Protein AF-A0A9P0JG47-F1 (afdb_monomer_lite)

Organism: Aphis gossypii (NCBI:txid80765)

Radius of gyration: 23.37 Å; chains: 1; bounding box: 58×57×67 Å

pLDDT: mean 80.41, std 14.77, range [25.38, 97.25]

Structure (mmCIF, N/CA/C/O backbone):
data_AF-A0A9P0JG47-F1
#
_entry.id   AF-A0A9P0JG47-F1
#
loop_
_atom_site.group_PDB
_atom_site.id
_atom_site.type_symbol
_atom_site.label_atom_id
_atom_site.label_alt_id
_atom_site.label_comp_id
_atom_site.label_asym_id
_atom_site.label_entity_id
_atom_site.label_seq_id
_atom_site.pdbx_PDB_ins_code
_atom_site.Cartn_x
_atom_site.Cartn_y
_atom_site.Cartn_z
_atom_site.occupancy
_atom_site.B_iso_or_equiv
_atom_site.auth_seq_id
_atom_site.auth_comp_id
_atom_site.auth_asym_id
_atom_site.auth_atom_id
_atom_site.pdbx_PDB_model_num
ATOM 1 N N . MET A 1 1 ? 27.270 -22.953 -22.475 1.00 48.16 1 MET A N 1
ATOM 2 C CA . MET A 1 1 ? 26.109 -22.575 -23.306 1.00 48.16 1 MET A CA 1
ATOM 3 C C . MET A 1 1 ? 25.882 -21.092 -23.109 1.00 48.16 1 MET A C 1
ATOM 5 O O . MET A 1 1 ? 25.829 -20.665 -21.966 1.00 48.16 1 MET A O 1
ATOM 9 N N . ILE A 1 2 ? 25.862 -20.313 -24.189 1.00 54.94 2 ILE A N 1
ATOM 10 C CA . ILE A 1 2 ? 25.512 -18.892 -24.122 1.00 54.94 2 ILE A CA 1
ATOM 11 C C . ILE A 1 2 ? 24.017 -18.840 -23.800 1.00 54.94 2 ILE A C 1
ATOM 13 O O . ILE A 1 2 ? 23.227 -19.424 -24.539 1.00 54.94 2 ILE A O 1
ATOM 17 N N . ASP A 1 3 ? 23.643 -18.216 -22.685 1.00 69.31 3 ASP A N 1
ATOM 18 C CA . ASP A 1 3 ? 22.237 -18.023 -22.334 1.00 69.31 3 ASP A CA 1
ATOM 19 C C . ASP A 1 3 ? 21.618 -17.035 -23.332 1.00 69.31 3 ASP A C 1
ATOM 21 O O . ASP A 1 3 ? 21.845 -15.824 -23.270 1.00 69.31 3 ASP A O 1
ATOM 25 N N . ALA A 1 4 ? 20.883 -17.573 -24.306 1.00 67.12 4 ALA A N 1
ATOM 26 C CA . ALA A 1 4 ? 20.261 -16.799 -25.372 1.00 67.12 4 ALA A CA 1
ATOM 27 C C . ALA A 1 4 ? 19.297 -15.730 -24.826 1.00 67.12 4 ALA A C 1
ATOM 29 O O . ALA A 1 4 ? 19.170 -14.666 -25.429 1.00 67.12 4 ALA A O 1
ATOM 30 N N . SER A 1 5 ? 18.681 -15.974 -23.663 1.00 61.53 5 SER A N 1
ATOM 31 C CA . SER A 1 5 ? 17.790 -15.020 -22.997 1.00 61.53 5 SER A CA 1
ATOM 32 C C . SER A 1 5 ? 18.567 -13.843 -22.403 1.00 61.53 5 SER A C 1
ATOM 34 O O . SER A 1 5 ? 18.183 -12.681 -22.571 1.00 61.53 5 SER A O 1
ATOM 36 N N . ALA A 1 6 ? 19.716 -14.117 -21.776 1.00 65.56 6 ALA A N 1
ATOM 37 C CA . ALA A 1 6 ? 20.597 -13.080 -21.241 1.00 65.56 6 ALA A CA 1
ATOM 38 C C . ALA A 1 6 ? 21.181 -12.194 -22.354 1.00 65.56 6 ALA A C 1
ATOM 40 O O . ALA A 1 6 ? 21.223 -10.972 -22.219 1.00 65.56 6 ALA A O 1
ATOM 41 N N . VAL A 1 7 ? 21.567 -12.795 -23.483 1.00 74.56 7 VAL A N 1
ATOM 42 C CA . VAL A 1 7 ? 22.049 -12.069 -24.668 1.00 74.56 7 VAL A CA 1
ATOM 43 C C . VAL A 1 7 ? 20.949 -11.205 -25.281 1.00 74.56 7 VAL A C 1
ATOM 45 O O . VAL A 1 7 ? 21.200 -10.040 -25.570 1.00 74.56 7 VAL A O 1
ATOM 48 N N . ALA A 1 8 ? 19.738 -11.740 -25.462 1.00 69.12 8 ALA A N 1
ATOM 49 C CA . ALA A 1 8 ? 18.608 -10.971 -25.986 1.00 69.12 8 ALA A CA 1
ATOM 50 C C . ALA A 1 8 ? 18.235 -9.807 -25.054 1.00 69.12 8 ALA A C 1
ATOM 52 O O . ALA A 1 8 ? 17.959 -8.699 -25.513 1.00 69.12 8 ALA A O 1
ATOM 53 N N . SER A 1 9 ? 18.303 -10.037 -23.740 1.00 64.69 9 SER A N 1
ATOM 54 C CA . SER A 1 9 ? 18.076 -9.006 -22.730 1.00 64.69 9 SER A CA 1
ATOM 55 C C . SER A 1 9 ? 19.113 -7.890 -22.800 1.00 64.69 9 SER A C 1
ATOM 57 O O . SER A 1 9 ? 18.742 -6.719 -22.772 1.00 64.69 9 SER A O 1
ATOM 59 N N . GLN A 1 10 ? 20.398 -8.232 -22.912 1.00 71.81 10 GLN A N 1
ATOM 60 C CA . GLN A 1 10 ? 21.456 -7.234 -23.022 1.00 71.81 10 GLN A CA 1
ATOM 61 C C . GLN A 1 10 ? 21.384 -6.492 -24.367 1.00 71.81 10 GLN A C 1
ATOM 63 O O . GLN A 1 10 ? 21.502 -5.272 -24.391 1.00 71.81 10 GLN A O 1
ATOM 68 N N . PHE A 1 11 ? 21.090 -7.195 -25.466 1.00 78.75 11 PHE A N 1
ATOM 69 C CA . PHE A 1 11 ? 20.857 -6.584 -26.777 1.00 78.75 11 PHE A CA 1
ATOM 70 C C . PHE A 1 11 ? 19.741 -5.541 -26.722 1.00 78.75 11 PHE A C 1
ATOM 72 O O . PHE A 1 11 ? 19.906 -4.431 -27.224 1.00 78.75 11 PHE A O 1
ATOM 79 N N . PHE A 1 12 ? 18.608 -5.889 -26.106 1.00 74.12 12 PHE A N 1
ATOM 80 C CA . PHE A 1 12 ? 17.496 -4.962 -25.962 1.00 74.12 12 PHE A CA 1
ATOM 81 C C . PHE A 1 12 ? 17.893 -3.779 -25.084 1.00 74.12 12 PHE A C 1
ATOM 83 O O . PHE A 1 12 ? 17.715 -2.651 -25.523 1.00 74.12 12 PHE A O 1
ATOM 90 N N . GLN A 1 13 ? 18.488 -4.013 -23.907 1.00 69.69 13 GLN A N 1
ATOM 91 C CA . GLN A 1 13 ? 18.969 -2.939 -23.028 1.00 69.69 13 GLN A CA 1
ATOM 92 C C . GLN A 1 13 ? 19.892 -1.973 -23.771 1.00 69.69 13 GLN A C 1
ATOM 94 O O . GLN A 1 13 ? 19.660 -0.769 -23.720 1.00 69.69 13 GLN A O 1
ATOM 99 N N . ASP A 1 14 ? 20.864 -2.492 -24.520 1.00 74.75 14 ASP A N 1
ATOM 100 C CA . ASP A 1 14 ? 21.785 -1.689 -25.319 1.00 74.75 14 ASP A CA 1
ATOM 101 C C . ASP A 1 14 ? 21.067 -0.942 -26.447 1.00 74.75 14 ASP A C 1
ATOM 103 O O . ASP A 1 14 ? 21.416 0.197 -26.743 1.00 74.75 14 ASP A O 1
ATOM 107 N N . 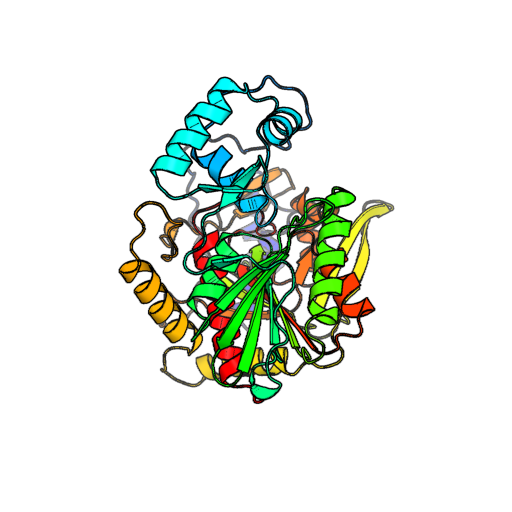LEU A 1 15 ? 20.042 -1.535 -27.064 1.00 75.75 15 LEU A N 1
ATOM 108 C CA . LEU A 1 15 ? 19.227 -0.879 -28.087 1.00 75.75 15 LEU A CA 1
ATOM 109 C C . LEU A 1 15 ? 18.414 0.286 -27.511 1.00 75.75 15 LEU A C 1
ATOM 111 O O . LEU A 1 15 ? 18.339 1.342 -28.145 1.00 75.75 15 LEU A O 1
ATOM 115 N N . ILE A 1 16 ? 17.842 0.106 -26.317 1.00 70.38 16 ILE A N 1
ATOM 116 C CA . ILE A 1 16 ? 16.976 1.082 -25.642 1.00 70.38 16 ILE A CA 1
ATOM 117 C C . ILE A 1 16 ? 17.727 2.038 -24.700 1.00 70.38 16 ILE A C 1
ATOM 119 O O . ILE A 1 16 ? 17.091 2.841 -24.021 1.00 70.38 16 ILE A O 1
ATOM 123 N N . LEU A 1 17 ? 19.066 1.982 -24.649 1.00 69.56 17 LEU A N 1
ATOM 124 C CA . LEU A 1 17 ? 19.880 2.859 -23.797 1.00 69.56 17 LEU A CA 1
ATOM 125 C C . LEU A 1 17 ? 19.515 4.341 -24.035 1.00 69.56 17 LEU A C 1
ATOM 127 O O . LEU A 1 17 ? 19.714 4.809 -25.166 1.00 69.56 17 LEU A O 1
ATOM 131 N N . PRO A 1 18 ? 19.040 5.074 -23.001 1.00 54.22 18 PRO A N 1
ATOM 132 C CA . PRO A 1 18 ? 18.451 6.410 -23.147 1.00 54.22 18 PRO A CA 1
ATOM 133 C C . PRO A 1 18 ? 19.367 7.438 -23.813 1.00 54.22 18 PRO A C 1
ATOM 135 O O . PRO A 1 18 ? 18.897 8.246 -24.607 1.00 54.22 18 PRO A O 1
ATOM 138 N N . ASP A 1 19 ? 20.670 7.376 -23.529 1.00 56.84 19 ASP A N 1
ATOM 139 C CA . ASP A 1 19 ? 21.656 8.373 -23.973 1.00 56.84 19 ASP A CA 1
ATOM 140 C C . ASP A 1 19 ? 22.084 8.201 -25.440 1.00 56.84 19 ASP A C 1
ATOM 142 O O . ASP A 1 19 ? 22.766 9.047 -26.010 1.00 56.84 19 ASP A O 1
ATOM 146 N N . GLN A 1 20 ? 21.723 7.078 -26.057 1.00 62.31 20 GLN A N 1
ATOM 147 C CA . GLN A 1 20 ? 22.153 6.701 -27.406 1.00 62.31 20 GLN A CA 1
ATOM 148 C C . GLN A 1 20 ? 20.968 6.311 -28.298 1.00 62.31 20 GLN A C 1
ATOM 150 O O . GLN A 1 20 ? 21.165 5.814 -29.412 1.00 62.31 20 GLN A O 1
ATOM 155 N N . PHE A 1 21 ? 19.740 6.475 -27.797 1.00 64.62 21 PHE A N 1
ATOM 156 C CA . PHE A 1 21 ? 18.555 6.093 -28.539 1.00 64.62 21 PHE A CA 1
ATOM 157 C C . PHE A 1 21 ? 18.315 7.075 -29.692 1.00 64.62 21 PHE A C 1
ATOM 159 O O . PHE A 1 21 ? 18.264 8.285 -29.476 1.00 64.62 21 PHE A O 1
ATOM 166 N N . PRO A 1 22 ? 18.193 6.579 -30.926 1.00 69.56 22 PRO A N 1
ATOM 167 C CA . PRO A 1 22 ? 17.987 7.423 -32.090 1.00 69.56 22 PRO A CA 1
ATOM 168 C C . PRO A 1 22 ? 16.552 7.959 -32.152 1.00 69.56 22 PRO A C 1
ATOM 170 O O . PRO A 1 22 ? 15.602 7.190 -32.055 1.00 69.56 22 PRO A O 1
ATOM 173 N N . LEU A 1 23 ? 16.424 9.266 -32.388 1.00 64.88 23 LEU A N 1
ATOM 174 C CA . LEU A 1 23 ? 15.144 9.983 -32.510 1.00 64.88 23 LEU A CA 1
ATOM 175 C C . LEU A 1 23 ? 14.416 9.695 -33.837 1.00 64.88 23 LEU A C 1
ATOM 177 O O . LEU A 1 23 ? 13.210 9.880 -33.954 1.00 64.88 23 LEU A O 1
ATOM 181 N N . ASP A 1 24 ? 15.146 9.197 -34.838 1.00 71.69 24 ASP A N 1
ATOM 182 C CA . ASP A 1 24 ? 14.601 8.874 -36.154 1.00 71.69 24 ASP A CA 1
ATOM 183 C C . ASP A 1 24 ? 14.492 7.362 -36.360 1.00 71.69 24 ASP A C 1
ATOM 185 O O . ASP A 1 24 ? 15.408 6.605 -36.019 1.00 71.69 24 ASP A O 1
ATOM 189 N N . TYR A 1 25 ? 13.447 6.923 -37.071 1.00 71.62 25 TYR A N 1
ATOM 190 C CA . TYR A 1 25 ? 13.277 5.528 -37.505 1.00 71.62 25 TYR A CA 1
ATOM 191 C C . TYR A 1 25 ? 14.527 4.973 -38.210 1.00 71.62 25 TYR A C 1
ATOM 193 O O . TYR A 1 25 ? 14.972 3.857 -37.945 1.00 71.62 25 TYR A O 1
ATOM 201 N N . ILE A 1 26 ? 15.146 5.774 -39.082 1.00 74.69 26 ILE A N 1
ATOM 202 C CA . ILE A 1 26 ? 16.365 5.376 -39.800 1.00 74.69 26 ILE A CA 1
ATOM 203 C C . ILE A 1 26 ? 17.522 5.178 -38.817 1.00 74.69 26 ILE A C 1
ATOM 205 O O . ILE A 1 26 ? 18.312 4.244 -38.968 1.00 74.69 26 ILE A O 1
ATOM 209 N N . GLY A 1 27 ? 17.630 6.041 -37.806 1.00 78.50 27 GLY A N 1
ATOM 210 C CA . GLY A 1 27 ? 18.624 5.897 -36.751 1.00 78.50 27 GLY A CA 1
ATOM 211 C C . GLY A 1 27 ? 18.387 4.628 -35.932 1.00 78.50 27 GLY A C 1
ATOM 212 O O . GLY A 1 27 ? 19.344 3.908 -35.652 1.00 78.50 27 GLY A O 1
ATOM 213 N N . PHE A 1 28 ? 17.127 4.307 -35.624 1.00 79.00 28 PHE A N 1
ATOM 214 C CA . PHE A 1 28 ? 16.733 3.096 -34.897 1.00 79.00 28 PHE A CA 1
ATOM 215 C C . PHE A 1 28 ? 17.139 1.828 -35.641 1.00 79.00 28 PHE A C 1
ATOM 217 O O . PHE A 1 28 ? 17.851 0.986 -35.089 1.00 79.00 28 PHE A O 1
ATOM 224 N N . VAL A 1 29 ? 16.807 1.742 -36.930 1.00 79.75 29 VAL A N 1
ATOM 225 C CA . VAL A 1 29 ? 17.205 0.614 -37.782 1.00 79.75 29 VAL A CA 1
ATOM 226 C C . VAL A 1 29 ? 18.728 0.528 -37.918 1.00 79.75 29 VAL A C 1
ATOM 228 O O . VAL A 1 29 ? 19.300 -0.555 -37.799 1.00 79.75 29 VAL A O 1
ATOM 231 N N . LYS A 1 30 ? 19.428 1.657 -38.104 1.00 80.19 30 LYS A N 1
ATOM 232 C CA . LYS A 1 30 ? 20.901 1.673 -38.149 1.00 80.19 30 LYS A CA 1
ATOM 233 C C . LYS A 1 30 ? 21.512 1.160 -36.850 1.00 80.19 30 LYS A C 1
ATOM 235 O O . LYS A 1 30 ? 22.458 0.379 -36.899 1.00 80.19 30 LYS A O 1
ATOM 240 N N . ARG A 1 31 ? 20.978 1.565 -35.697 1.00 80.38 31 ARG A N 1
ATOM 241 C CA . ARG A 1 31 ? 21.464 1.119 -34.390 1.00 80.38 31 ARG A CA 1
ATOM 242 C C . ARG A 1 31 ? 21.250 -0.378 -34.188 1.00 80.38 31 ARG A C 1
ATOM 244 O O . ARG A 1 31 ? 22.194 -1.055 -33.792 1.00 80.38 31 ARG A O 1
ATOM 251 N N . LEU A 1 32 ? 20.068 -0.894 -34.528 1.00 82.94 32 LEU A N 1
ATOM 252 C CA . LEU A 1 32 ? 19.772 -2.332 -34.561 1.00 82.94 32 LEU A CA 1
ATOM 253 C C . LEU A 1 32 ? 20.822 -3.101 -35.366 1.00 82.94 32 LEU A C 1
ATOM 255 O O . LEU A 1 32 ? 21.449 -4.024 -34.849 1.00 82.94 32 LEU A O 1
ATOM 259 N N . LEU A 1 33 ? 21.067 -2.671 -36.606 1.00 79.62 33 LEU A N 1
ATOM 260 C CA . LEU A 1 33 ? 22.038 -3.308 -37.496 1.00 79.62 33 LEU A CA 1
ATOM 261 C C . LEU A 1 33 ? 23.467 -3.231 -36.940 1.00 79.62 33 LEU A C 1
ATOM 263 O O . LEU A 1 33 ? 24.211 -4.208 -37.015 1.00 79.62 33 LEU A O 1
ATOM 267 N N . ILE A 1 34 ? 23.854 -2.101 -36.342 1.00 82.38 34 ILE A N 1
ATOM 268 C CA . ILE A 1 34 ? 25.169 -1.933 -35.708 1.00 82.38 34 ILE A CA 1
ATOM 269 C C . ILE A 1 34 ? 25.320 -2.869 -34.505 1.00 82.38 34 ILE A C 1
ATOM 271 O O . ILE A 1 34 ? 26.361 -3.516 -34.381 1.00 82.38 34 ILE A O 1
ATOM 275 N N . LEU A 1 35 ? 24.306 -2.974 -33.642 1.00 82.50 35 LEU A N 1
ATOM 276 C CA . LEU A 1 35 ? 24.332 -3.855 -32.473 1.00 82.50 35 LEU A CA 1
ATOM 277 C C . LEU A 1 35 ? 24.389 -5.329 -32.886 1.00 82.50 35 LEU A C 1
ATOM 279 O O . LEU A 1 35 ? 25.200 -6.071 -32.336 1.00 82.50 35 LEU A O 1
ATOM 283 N N . MET A 1 36 ? 23.627 -5.741 -33.904 1.00 80.81 36 MET A N 1
ATOM 284 C CA . MET A 1 36 ? 23.706 -7.100 -34.457 1.00 80.81 36 MET A CA 1
ATOM 285 C C . MET A 1 36 ? 25.094 -7.398 -35.035 1.00 80.81 36 MET A C 1
ATOM 287 O O . MET A 1 36 ? 25.661 -8.463 -34.801 1.00 80.81 36 MET A O 1
ATOM 291 N N . HIS A 1 37 ? 25.663 -6.449 -35.782 1.00 77.75 37 HIS A N 1
ATOM 292 C CA . HIS A 1 37 ? 26.913 -6.671 -36.503 1.00 77.75 37 H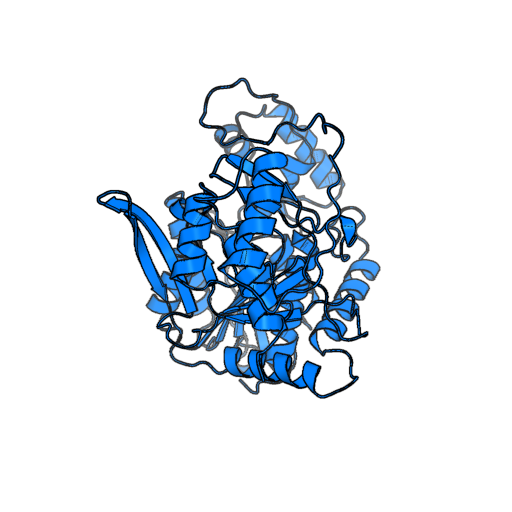IS A CA 1
ATOM 293 C C . HIS A 1 37 ? 28.152 -6.607 -35.599 1.00 77.75 37 HIS A C 1
ATOM 295 O O . HIS A 1 37 ? 29.101 -7.374 -35.783 1.00 77.75 37 HIS A O 1
ATOM 301 N N . LYS A 1 38 ? 28.165 -5.687 -34.625 1.00 72.44 38 LYS A N 1
ATOM 302 C CA . LYS A 1 38 ? 29.344 -5.396 -33.795 1.00 72.44 38 LYS A CA 1
ATOM 303 C C . LYS A 1 38 ? 29.254 -5.946 -32.371 1.00 72.44 38 LYS A C 1
ATOM 305 O O . LYS A 1 38 ? 30.289 -6.338 -31.842 1.00 72.44 38 LYS A O 1
ATOM 310 N N . GLY A 1 39 ? 28.065 -5.982 -31.765 1.00 68.81 39 GLY A N 1
ATOM 311 C CA . GLY A 1 39 ? 27.878 -6.358 -30.355 1.00 68.81 39 GLY A CA 1
ATOM 312 C C . GLY A 1 39 ? 27.381 -7.789 -30.136 1.00 68.81 39 GLY A C 1
ATOM 313 O O . GLY A 1 39 ? 27.824 -8.453 -29.206 1.00 68.81 39 GLY A O 1
ATOM 314 N N . TYR A 1 40 ? 26.505 -8.292 -31.012 1.00 79.19 40 TYR A N 1
ATOM 315 C CA . TYR A 1 40 ? 25.702 -9.490 -30.741 1.00 79.19 40 TYR A CA 1
ATOM 316 C C . TYR A 1 40 ? 25.632 -10.443 -31.939 1.00 79.19 40 TYR A C 1
ATOM 318 O O . TYR A 1 40 ? 24.568 -10.703 -32.496 1.00 79.19 40 TYR A O 1
ATOM 326 N N . LYS A 1 41 ? 26.781 -11.025 -32.306 1.00 74.94 41 LYS A N 1
ATOM 327 C CA . LYS A 1 41 ? 26.913 -11.950 -33.455 1.00 74.94 41 LYS A CA 1
ATOM 328 C C . LYS A 1 41 ? 26.066 -13.229 -33.355 1.00 74.94 41 LYS A C 1
ATOM 330 O O . LYS A 1 41 ? 25.928 -13.950 -34.336 1.00 74.94 41 LYS A O 1
ATOM 335 N N . CYS A 1 42 ? 25.542 -13.534 -32.173 1.00 74.69 42 CYS A N 1
ATOM 336 C CA . CYS A 1 42 ? 24.660 -14.669 -31.908 1.00 74.69 42 CYS A CA 1
ATOM 337 C C . CYS A 1 42 ? 23.177 -14.389 -32.217 1.00 74.69 42 CYS A C 1
ATOM 339 O O . CYS A 1 42 ? 22.385 -15.328 -32.215 1.00 74.69 42 CYS A O 1
ATOM 341 N N . VAL A 1 43 ? 22.791 -13.141 -32.506 1.00 73.19 43 VAL A N 1
ATOM 342 C CA . VAL A 1 43 ? 21.421 -12.779 -32.899 1.00 73.19 43 VAL A CA 1
ATOM 343 C C . VAL A 1 43 ? 21.286 -12.909 -34.418 1.00 73.19 43 VAL A C 1
ATOM 345 O O . VAL A 1 43 ? 21.812 -12.092 -35.170 1.00 73.19 43 VAL A O 1
ATOM 348 N N . SER A 1 44 ? 20.595 -13.953 -34.880 1.00 69.75 44 SER A N 1
ATOM 349 C CA . SER A 1 44 ? 20.464 -14.280 -36.310 1.00 69.75 44 SER A CA 1
ATOM 350 C C . SER A 1 44 ? 19.209 -13.707 -36.977 1.00 69.75 44 SER A C 1
ATOM 352 O O . SER A 1 44 ? 19.212 -13.486 -38.187 1.00 69.75 44 SER A O 1
ATOM 354 N N . LYS A 1 45 ? 18.141 -13.455 -36.211 1.00 74.56 45 LYS A N 1
ATOM 355 C CA . LYS A 1 45 ? 16.865 -12.923 -36.706 1.00 74.56 45 LYS A CA 1
ATOM 356 C C . LYS A 1 45 ? 16.271 -11.951 -35.688 1.00 74.56 45 LYS A C 1
ATOM 358 O O . LYS A 1 45 ? 16.290 -12.226 -34.492 1.00 74.56 45 LYS A O 1
ATOM 363 N N . LEU A 1 46 ? 15.726 -10.844 -36.182 1.00 72.38 46 LEU A N 1
ATOM 364 C CA . LEU A 1 46 ? 14.954 -9.868 -35.418 1.00 72.38 46 LEU A CA 1
ATOM 365 C C . LEU A 1 46 ? 13.633 -9.627 -36.137 1.00 72.38 46 LEU A C 1
ATOM 367 O O . LEU A 1 46 ? 13.608 -9.441 -37.352 1.00 72.38 46 LEU A O 1
ATOM 371 N N . GLU A 1 47 ? 12.550 -9.654 -35.376 1.00 74.50 47 GLU A N 1
ATOM 372 C CA . GLU A 1 47 ? 11.206 -9.353 -35.849 1.00 74.50 47 GLU A CA 1
ATOM 373 C C . GLU A 1 47 ? 10.722 -8.132 -35.079 1.00 74.50 47 GLU A C 1
ATOM 375 O O . GLU A 1 47 ? 10.794 -8.097 -33.851 1.00 74.50 47 GLU A O 1
ATOM 380 N N . ILE A 1 48 ? 10.353 -7.087 -35.815 1.00 69.25 48 ILE A N 1
ATOM 381 C CA . ILE A 1 48 ? 10.069 -5.772 -35.254 1.00 69.25 48 ILE A CA 1
ATOM 382 C C . ILE A 1 48 ? 8.751 -5.307 -35.846 1.00 69.25 48 ILE A C 1
ATOM 384 O O . ILE A 1 48 ? 8.658 -5.060 -37.048 1.00 69.25 48 ILE A O 1
ATOM 388 N N . GLU A 1 49 ? 7.754 -5.154 -34.987 1.00 72.69 49 GLU A N 1
ATOM 389 C CA . GLU A 1 49 ? 6.494 -4.518 -35.334 1.00 72.69 49 GLU A CA 1
ATOM 390 C C . GLU A 1 49 ? 6.514 -3.086 -34.797 1.00 72.69 49 GLU A C 1
ATOM 392 O O . GLU A 1 49 ? 6.571 -2.854 -33.591 1.00 72.69 49 GLU A O 1
ATOM 397 N N . LEU A 1 50 ? 6.518 -2.110 -35.705 1.00 66.00 50 LEU A N 1
ATOM 398 C CA . LEU A 1 50 ? 6.424 -0.694 -35.367 1.00 66.00 50 LEU A CA 1
ATOM 399 C C . LEU A 1 50 ? 5.061 -0.199 -35.814 1.00 66.00 50 LEU A C 1
ATOM 401 O O . LEU A 1 50 ? 4.776 -0.127 -37.010 1.00 66.00 50 LEU A O 1
ATOM 405 N N . LYS A 1 51 ? 4.222 0.148 -34.843 1.00 70.75 51 LYS A N 1
ATOM 406 C CA . LYS A 1 51 ? 2.892 0.684 -35.094 1.00 70.75 51 LYS A CA 1
ATOM 407 C C . LYS A 1 51 ? 2.870 2.135 -34.649 1.00 70.75 51 LYS A C 1
ATOM 409 O O . LYS A 1 51 ? 3.018 2.426 -33.465 1.00 70.75 51 LYS A O 1
ATOM 414 N N . GLN A 1 52 ? 2.707 3.050 -35.601 1.00 61.91 52 GLN A N 1
ATOM 415 C CA . GLN A 1 52 ? 2.423 4.437 -35.264 1.00 61.91 52 GLN A CA 1
ATOM 416 C C . GLN A 1 52 ? 1.037 4.463 -34.623 1.00 61.91 52 GLN A C 1
ATOM 418 O O . GLN A 1 52 ? 0.040 4.154 -35.277 1.00 61.91 52 GLN A O 1
ATOM 423 N N . LEU A 1 53 ? 0.979 4.770 -33.329 1.00 63.25 53 LEU A N 1
ATOM 424 C CA . LEU A 1 53 ? -0.292 5.062 -32.685 1.00 63.25 53 LEU A CA 1
ATOM 425 C C . LEU A 1 53 ? -0.859 6.305 -33.379 1.00 63.25 53 LEU A C 1
ATOM 427 O O . LEU A 1 53 ? -0.128 7.277 -33.595 1.00 63.25 53 LEU A O 1
ATOM 431 N N . GLU A 1 54 ? -2.134 6.258 -33.781 1.00 52.78 54 GLU A N 1
ATOM 432 C CA . GLU A 1 54 ? -2.832 7.460 -34.240 1.00 52.78 54 GLU A CA 1
ATOM 433 C C . GLU A 1 54 ? -2.593 8.563 -33.214 1.00 52.78 54 GLU A C 1
ATOM 435 O O . GLU A 1 54 ? -2.527 8.271 -32.018 1.00 52.78 54 GLU A O 1
ATOM 440 N N . ILE A 1 55 ? -2.414 9.805 -33.673 1.00 46.25 55 ILE A N 1
ATOM 441 C CA . ILE A 1 55 ? -2.237 10.966 -32.801 1.00 46.25 55 ILE A CA 1
ATOM 442 C C . ILE A 1 55 ? -3.446 11.007 -31.866 1.00 46.25 55 ILE A C 1
ATOM 444 O O . ILE A 1 55 ? -4.484 11.584 -32.186 1.00 46.25 55 ILE A O 1
ATOM 448 N N . THR A 1 56 ? -3.332 10.382 -30.698 1.00 38.50 56 THR A N 1
ATOM 449 C CA . THR A 1 56 ? -4.283 10.583 -29.628 1.00 38.50 56 THR A CA 1
ATOM 450 C C . THR A 1 56 ? -4.179 12.061 -29.314 1.00 38.50 56 THR A C 1
ATOM 452 O O . THR A 1 56 ? -3.115 12.560 -28.954 1.00 38.50 56 THR A O 1
ATOM 455 N N . SER A 1 57 ? -5.292 12.775 -29.434 1.00 34.81 57 SER A N 1
ATOM 456 C CA . SER A 1 57 ? -5.460 14.169 -29.009 1.00 34.81 57 SER A CA 1
ATOM 457 C C . SER A 1 57 ? -5.151 14.396 -27.518 1.00 34.81 57 SER A C 1
ATOM 459 O O . SER A 1 57 ? -5.236 15.518 -27.019 1.00 34.81 57 SER A O 1
ATOM 461 N N . VAL A 1 58 ? -4.732 13.355 -26.801 1.00 36.47 58 VAL A N 1
ATOM 462 C CA . VAL A 1 58 ? -4.114 13.430 -25.489 1.00 36.47 58 VAL A CA 1
ATOM 463 C C . VAL A 1 58 ? -2.650 13.829 -25.671 1.00 36.47 58 VAL A C 1
ATOM 465 O O . VAL A 1 58 ? -1.746 12.996 -25.722 1.00 36.47 58 VAL A O 1
ATOM 468 N N . LYS A 1 59 ? -2.414 15.145 -25.740 1.00 28.08 59 LYS A N 1
ATOM 469 C CA . LYS A 1 59 ? -1.118 15.713 -25.346 1.00 28.08 59 LYS A CA 1
ATOM 470 C C . LYS A 1 59 ? -0.686 15.063 -24.020 1.00 28.08 59 LYS A C 1
ATOM 472 O O . LYS A 1 59 ? -1.554 14.827 -23.174 1.00 28.08 59 LYS A O 1
ATOM 477 N N . PRO A 1 60 ? 0.616 14.808 -23.801 1.00 31.86 60 PRO A N 1
ATOM 478 C CA . PRO A 1 60 ? 1.098 14.350 -22.506 1.00 31.86 60 PRO A CA 1
ATOM 479 C C . PRO A 1 60 ? 0.541 15.277 -21.426 1.00 31.86 60 PRO A C 1
ATOM 481 O O . PRO A 1 60 ? 0.596 16.502 -21.573 1.00 31.86 60 PRO A O 1
ATOM 484 N N . VAL A 1 61 ? -0.002 14.710 -20.348 1.00 31.75 61 VAL A N 1
ATOM 485 C CA . VAL A 1 61 ? -0.285 15.474 -19.132 1.00 31.75 61 VAL A CA 1
ATOM 486 C C . VAL A 1 61 ? 1.069 15.831 -18.516 1.00 31.75 61 VAL A C 1
ATOM 488 O O . VAL A 1 61 ? 1.505 15.265 -17.522 1.00 31.75 61 VAL A O 1
ATOM 491 N N . ASN A 1 62 ? 1.752 16.804 -19.117 1.00 33.00 62 ASN A N 1
ATOM 492 C CA . ASN A 1 62 ? 2.573 17.734 -18.369 1.00 33.00 62 ASN A CA 1
ATOM 493 C C . ASN A 1 62 ? 1.599 18.596 -17.563 1.00 33.00 62 ASN A C 1
ATOM 495 O O . ASN A 1 62 ? 1.251 19.705 -17.952 1.00 33.00 62 ASN A O 1
ATOM 499 N N . GLN A 1 63 ? 1.120 18.054 -16.448 1.00 29.14 63 GLN A N 1
ATOM 500 C CA . GLN A 1 63 ? 0.630 18.858 -15.340 1.00 29.14 63 GLN A CA 1
ATOM 501 C C . GLN A 1 63 ? 1.388 18.429 -14.091 1.00 29.14 63 GLN A C 1
ATOM 503 O O . GLN A 1 63 ? 0.883 17.739 -13.214 1.00 29.14 63 GLN A O 1
ATOM 508 N N . VAL A 1 64 ? 2.620 18.922 -13.990 1.00 26.84 64 VAL A N 1
ATOM 509 C CA . VAL A 1 64 ? 2.899 19.702 -12.791 1.00 26.84 64 VAL A CA 1
ATOM 510 C C . VAL A 1 64 ? 2.135 21.003 -13.009 1.00 26.84 64 VAL A C 1
ATOM 512 O O . VAL A 1 64 ? 2.575 21.871 -13.759 1.00 26.84 64 VAL A O 1
ATOM 515 N N . SER A 1 65 ? 0.952 21.122 -12.416 1.00 25.38 65 SER A N 1
ATOM 516 C CA . SER A 1 65 ? 0.414 22.438 -12.105 1.00 25.38 65 SER A CA 1
ATOM 517 C C . SER A 1 65 ? 1.311 23.019 -11.016 1.00 25.38 65 SER A C 1
ATOM 519 O O . SER A 1 65 ? 1.038 22.876 -9.827 1.00 25.38 65 SER A O 1
ATOM 521 N N . VAL A 1 66 ? 2.423 23.622 -11.442 1.00 31.42 66 VAL A N 1
ATOM 522 C CA . VAL A 1 66 ? 2.921 24.799 -10.742 1.00 31.42 66 VAL A CA 1
ATOM 523 C C . VAL A 1 66 ? 1.826 25.838 -10.932 1.00 31.42 66 VAL A C 1
ATOM 525 O O . VAL A 1 66 ? 1.344 26.055 -12.044 1.00 31.42 66 VAL A O 1
ATOM 528 N N . GLU A 1 67 ? 1.364 26.354 -9.806 1.00 36.09 67 GLU A N 1
ATOM 529 C CA . GLU A 1 67 ? 0.353 27.387 -9.654 1.00 36.09 67 GLU A CA 1
ATOM 530 C C . GLU A 1 67 ? 0.390 28.421 -10.789 1.00 36.09 67 GLU A C 1
ATOM 532 O O . GLU A 1 67 ? 1.431 29.009 -11.078 1.00 36.09 67 GLU A O 1
ATOM 537 N N . GLY A 1 68 ? -0.766 28.651 -11.420 1.00 32.50 68 GLY A N 1
ATOM 538 C CA . GLY A 1 68 ? -0.930 29.737 -12.387 1.00 32.50 68 GLY A CA 1
ATOM 539 C C . GLY A 1 68 ? -1.612 29.357 -13.698 1.00 32.50 68 GLY A C 1
ATOM 540 O O . GLY A 1 68 ? -1.096 29.659 -14.766 1.00 32.50 68 GLY A O 1
ATOM 541 N N . SER A 1 69 ? -2.779 28.713 -13.665 1.00 27.95 69 SER A N 1
ATOM 542 C CA . SER A 1 69 ? -3.729 28.797 -14.787 1.00 27.95 69 SER A CA 1
ATOM 543 C C . SER A 1 69 ? -5.144 28.463 -14.316 1.00 27.95 69 SER A C 1
ATOM 545 O O . SER A 1 69 ? -5.456 27.334 -13.961 1.00 27.95 69 SER A O 1
ATOM 547 N N . THR A 1 70 ? -5.958 29.517 -14.235 1.00 29.50 70 THR A N 1
ATOM 548 C CA . THR A 1 70 ? -7.429 29.565 -14.139 1.00 29.50 70 THR A CA 1
ATOM 549 C C . THR A 1 70 ? -8.155 28.227 -13.944 1.00 29.50 70 THR A C 1
ATOM 551 O O . THR A 1 70 ? -8.401 27.479 -14.889 1.00 29.50 70 THR A O 1
ATOM 554 N N . LEU A 1 71 ? -8.534 27.996 -12.685 1.00 37.25 71 LEU A N 1
ATOM 555 C CA . LEU A 1 71 ? -9.425 26.956 -12.175 1.00 37.25 71 LEU A CA 1
ATOM 556 C C . LEU A 1 71 ? -10.696 26.809 -13.030 1.00 37.25 71 LEU A C 1
ATOM 558 O O . LEU A 1 71 ? -11.554 27.691 -13.022 1.00 37.25 71 LEU A O 1
ATOM 562 N N . ASN A 1 72 ? -10.877 25.651 -13.669 1.00 36.66 72 ASN A N 1
ATOM 563 C CA . ASN A 1 72 ? -12.227 25.152 -13.928 1.00 36.66 72 ASN A CA 1
ATOM 564 C C . ASN A 1 72 ? -12.809 24.710 -12.576 1.00 36.66 72 ASN A C 1
ATOM 566 O O . ASN A 1 72 ? -12.434 23.676 -12.022 1.00 36.66 72 ASN A O 1
ATOM 570 N N . LEU A 1 73 ? -13.663 25.579 -12.039 1.00 46.31 73 LEU A N 1
ATOM 571 C CA . LEU A 1 73 ? -14.206 25.629 -10.679 1.00 46.31 73 LEU A CA 1
ATOM 572 C C . LEU A 1 73 ? -15.410 24.699 -10.438 1.00 46.31 73 LEU A C 1
ATOM 574 O O . LEU A 1 73 ? -16.150 24.913 -9.485 1.00 46.31 73 LEU A O 1
ATOM 578 N N . ASP A 1 74 ? -15.608 23.667 -11.259 1.00 54.53 74 ASP A N 1
ATOM 579 C CA . ASP A 1 74 ? -16.732 22.747 -11.066 1.00 54.53 74 ASP A CA 1
ATOM 580 C C . ASP A 1 74 ? -16.349 21.600 -10.123 1.00 54.53 74 ASP A C 1
ATOM 582 O O . ASP A 1 74 ? -15.473 20.766 -10.400 1.00 54.53 74 ASP A O 1
ATOM 586 N N . ILE A 1 75 ? -17.029 21.559 -8.977 1.00 65.38 75 ILE A N 1
ATOM 587 C CA . ILE A 1 75 ? -16.941 20.470 -8.007 1.00 65.38 75 ILE A CA 1
ATOM 588 C C . ILE A 1 75 ? -17.628 19.246 -8.609 1.00 65.38 75 ILE A C 1
ATOM 590 O O . ILE A 1 75 ? -18.851 19.175 -8.701 1.00 65.38 75 ILE A O 1
ATOM 594 N N . SER A 1 76 ? -16.839 18.245 -8.995 1.00 76.38 76 SER A N 1
ATOM 595 C CA . SER A 1 76 ? -17.381 16.915 -9.267 1.00 76.38 76 SER A CA 1
ATOM 596 C C . SER A 1 76 ? -17.647 16.199 -7.942 1.00 76.38 76 SER A C 1
ATOM 598 O O . SER A 1 76 ? -16.776 16.166 -7.068 1.00 76.38 76 SER A O 1
ATOM 600 N N . LEU A 1 77 ? -18.817 15.570 -7.817 1.00 79.12 77 LEU A N 1
ATOM 601 C CA . LEU A 1 77 ? -19.203 14.740 -6.670 1.00 79.12 77 LEU A CA 1
ATOM 602 C C . LEU A 1 77 ? -18.133 13.678 -6.342 1.00 79.12 77 LEU A C 1
ATOM 604 O O . LEU A 1 77 ? -17.858 13.409 -5.174 1.00 79.12 77 LEU A O 1
ATOM 608 N N . THR A 1 78 ? -17.447 13.152 -7.362 1.00 80.19 78 THR A N 1
ATOM 609 C CA . THR A 1 78 ? -16.326 12.213 -7.212 1.00 80.19 78 THR A CA 1
ATOM 610 C C . THR A 1 78 ? -15.123 12.845 -6.510 1.00 80.19 78 THR A C 1
ATOM 612 O O . THR A 1 78 ? -14.580 12.245 -5.588 1.00 80.19 78 THR A O 1
ATOM 615 N N . LYS A 1 79 ? -14.735 14.076 -6.876 1.00 82.25 79 LYS A N 1
ATOM 616 C CA . LYS A 1 79 ? -13.603 14.784 -6.248 1.00 82.25 79 LYS A CA 1
ATOM 617 C C . LYS A 1 79 ? -13.878 15.103 -4.780 1.00 82.25 79 LYS A C 1
ATOM 619 O O . LYS A 1 79 ? -12.978 15.001 -3.951 1.00 82.25 79 LYS A O 1
ATOM 624 N N . LEU A 1 80 ? -15.116 15.475 -4.456 1.00 84.69 80 LEU A N 1
ATOM 625 C CA . LEU A 1 80 ? -15.514 15.731 -3.074 1.00 84.69 80 LEU A CA 1
ATOM 626 C C . LEU A 1 80 ? -15.513 14.440 -2.244 1.00 84.69 80 LEU A C 1
ATOM 628 O O . LEU A 1 80 ? -14.972 14.426 -1.140 1.00 84.69 80 LEU A O 1
ATOM 632 N N . ARG A 1 81 ? -16.049 13.342 -2.793 1.00 83.94 81 ARG A N 1
ATOM 633 C CA . ARG A 1 81 ? -15.989 12.017 -2.157 1.00 83.94 81 ARG A CA 1
ATOM 634 C C . ARG A 1 81 ? -14.549 11.606 -1.870 1.00 83.94 81 ARG A C 1
ATOM 636 O O . ARG A 1 81 ? -14.227 11.229 -0.751 1.00 83.94 81 ARG A O 1
ATOM 643 N N . GLU A 1 82 ? -13.687 11.728 -2.870 1.00 83.12 82 GLU A N 1
ATOM 644 C CA . GLU A 1 82 ? -12.263 11.431 -2.764 1.00 83.12 82 GLU A CA 1
ATOM 645 C C . GLU A 1 82 ? -11.554 12.258 -1.685 1.00 83.12 82 GLU A C 1
ATOM 647 O O . GLU A 1 82 ? -10.686 11.743 -0.982 1.00 83.12 82 GLU A O 1
ATOM 652 N N . LEU A 1 83 ? -11.909 13.538 -1.545 1.00 85.06 83 LEU A N 1
ATOM 653 C CA . LEU A 1 83 ? -11.350 14.402 -0.511 1.00 85.06 83 LEU A CA 1
ATOM 654 C C . LEU A 1 83 ? -11.732 13.900 0.889 1.00 85.06 83 LEU A C 1
ATOM 656 O O . LEU A 1 83 ? -10.855 13.745 1.742 1.00 85.06 83 LEU A O 1
ATOM 660 N N . ILE A 1 84 ? -13.009 13.574 1.099 1.00 86.38 84 ILE A N 1
ATOM 661 C CA . ILE A 1 84 ? -13.512 13.014 2.363 1.00 86.38 84 ILE A CA 1
ATOM 662 C C . ILE A 1 84 ? -12.844 11.666 2.662 1.00 86.38 84 ILE A C 1
ATOM 664 O O . ILE A 1 84 ? -12.401 11.424 3.784 1.00 86.38 84 ILE A O 1
ATOM 668 N N . GLU A 1 85 ? -12.709 10.803 1.654 1.00 86.75 85 GLU A N 1
ATOM 669 C CA . GLU A 1 85 ? -12.034 9.510 1.778 1.00 86.75 85 GLU A CA 1
ATOM 670 C C . GLU A 1 85 ? -10.555 9.672 2.142 1.00 86.75 85 GLU A C 1
ATOM 672 O O . GLU A 1 85 ? -10.072 8.955 3.017 1.00 86.75 85 GLU A O 1
ATOM 677 N N . SER A 1 86 ? -9.852 10.647 1.557 1.00 83.19 86 SER A N 1
ATOM 678 C CA . SER A 1 86 ? -8.441 10.917 1.866 1.00 83.19 86 SER A CA 1
ATOM 679 C C . SER A 1 86 ? -8.233 11.410 3.302 1.00 83.19 86 SER A C 1
ATOM 681 O O . SER A 1 86 ? -7.276 10.997 3.948 1.00 83.19 86 SER A O 1
ATOM 683 N N . SER A 1 87 ? -9.162 12.209 3.841 1.00 83.62 87 SER A N 1
ATOM 684 C CA . SER A 1 87 ? -9.063 12.778 5.196 1.00 83.62 87 SER A CA 1
ATOM 685 C C . SER A 1 87 ? -9.636 11.885 6.295 1.00 83.62 87 SER A C 1
ATOM 687 O O . SER A 1 87 ? -9.373 12.128 7.469 1.00 83.62 87 SER A O 1
ATOM 689 N N . TYR A 1 88 ? -10.366 10.820 5.943 1.00 84.38 88 TYR A N 1
ATOM 690 C CA . TYR A 1 88 ? -10.823 9.817 6.908 1.00 84.38 88 TYR A CA 1
ATOM 691 C C . TYR A 1 88 ? -9.643 9.302 7.763 1.00 84.38 88 TYR A C 1
ATOM 693 O O . TYR A 1 88 ? -8.619 8.934 7.191 1.00 84.38 88 TYR A O 1
ATOM 701 N N . PRO A 1 89 ? -9.742 9.230 9.102 1.00 81.75 89 PRO A N 1
ATOM 702 C CA . PRO A 1 89 ? -10.949 9.366 9.920 1.00 81.75 89 PRO A CA 1
ATOM 703 C C . PRO A 1 89 ? -11.307 10.797 10.354 1.00 81.75 89 PRO A C 1
ATOM 705 O O . PRO A 1 89 ? -12.335 10.968 11.003 1.00 81.75 89 PRO A O 1
ATOM 708 N N . ASN A 1 90 ? -10.516 11.818 10.019 1.00 85.00 90 ASN A N 1
ATOM 709 C CA . ASN A 1 90 ? -10.785 13.196 10.435 1.00 85.00 90 ASN A CA 1
ATOM 710 C C . ASN A 1 90 ? -12.018 13.766 9.704 1.00 85.00 90 ASN A C 1
ATOM 712 O O . ASN A 1 90 ? -12.054 13.736 8.469 1.00 85.00 90 ASN A O 1
ATOM 716 N N . PRO A 1 91 ? -13.024 14.290 10.430 1.00 84.19 91 PRO A N 1
ATOM 717 C CA . PRO A 1 91 ? -14.131 15.020 9.818 1.00 84.19 91 PRO A CA 1
ATOM 718 C C . PRO A 1 91 ? -13.636 16.292 9.120 1.00 84.19 91 PRO A C 1
ATOM 720 O O . PRO A 1 91 ? -12.783 16.998 9.652 1.00 84.19 91 PRO A O 1
ATOM 723 N N . LEU A 1 92 ? -14.188 16.595 7.944 1.00 85.06 92 LEU A N 1
ATOM 724 C CA . LEU A 1 92 ? -13.902 17.832 7.211 1.00 85.06 92 LEU A CA 1
ATOM 725 C C . LEU A 1 92 ? -15.065 18.812 7.330 1.00 85.06 92 LEU A C 1
ATOM 727 O O . LEU A 1 92 ? -16.208 18.452 7.036 1.00 85.06 92 LEU A O 1
ATOM 731 N N . THR A 1 93 ? -14.783 20.055 7.714 1.00 86.25 93 THR A N 1
ATOM 732 C CA . THR A 1 93 ? -15.786 21.126 7.681 1.00 86.25 93 THR A CA 1
ATOM 733 C C . THR A 1 93 ? -15.879 21.751 6.287 1.00 86.25 93 THR A C 1
ATOM 735 O O . THR A 1 93 ? -14.971 21.629 5.461 1.00 86.25 93 THR A O 1
ATOM 738 N N . ILE A 1 94 ? -16.987 22.441 6.006 1.00 84.94 94 ILE A N 1
ATOM 739 C CA . ILE A 1 94 ? -17.173 23.165 4.735 1.00 84.94 94 ILE A CA 1
ATOM 740 C C . ILE A 1 94 ? -16.093 24.247 4.575 1.00 84.94 94 ILE A C 1
ATOM 742 O O . ILE A 1 94 ? -15.558 24.426 3.480 1.00 84.94 94 ILE A O 1
ATOM 746 N N . ASP A 1 95 ? -15.725 24.910 5.673 1.00 83.38 95 ASP A N 1
ATOM 747 C CA . ASP A 1 95 ? -14.699 25.953 5.684 1.00 83.38 95 ASP A CA 1
ATOM 748 C C . ASP A 1 95 ? -13.305 25.388 5.383 1.00 83.38 95 ASP A C 1
ATOM 750 O O . ASP A 1 95 ? -12.552 25.996 4.621 1.00 83.38 95 ASP A O 1
ATOM 754 N N . ASP A 1 96 ? -12.974 24.198 5.899 1.00 83.12 96 ASP A N 1
ATOM 755 C CA . ASP A 1 96 ? -11.709 23.519 5.588 1.00 83.12 96 ASP A CA 1
ATOM 756 C C . ASP A 1 96 ? -11.610 23.164 4.098 1.00 83.12 96 ASP A C 1
ATOM 758 O O . ASP A 1 96 ? -10.565 23.361 3.468 1.00 83.12 96 ASP A O 1
ATOM 762 N N . ILE A 1 97 ? -12.710 22.670 3.517 1.00 84.38 97 ILE A N 1
ATOM 763 C CA . ILE A 1 97 ? -12.790 22.312 2.094 1.00 84.38 97 ILE A CA 1
ATOM 764 C C . ILE A 1 97 ? -12.640 23.565 1.225 1.00 84.38 97 ILE A C 1
ATOM 766 O O . ILE A 1 97 ? -11.849 23.563 0.277 1.00 84.38 97 ILE A O 1
ATOM 770 N N . ASN A 1 98 ? -13.348 24.647 1.563 1.00 83.50 98 ASN A N 1
ATOM 771 C CA . ASN A 1 98 ? -13.239 25.920 0.855 1.00 83.50 98 ASN A CA 1
ATOM 772 C C . ASN A 1 98 ? -11.814 26.480 0.952 1.00 83.50 98 ASN A C 1
ATOM 774 O O . ASN A 1 98 ? -11.199 26.773 -0.068 1.00 83.50 98 ASN A O 1
ATOM 778 N N . LYS A 1 99 ? -11.222 26.531 2.148 1.00 82.19 99 LYS A N 1
ATOM 779 C CA . LYS A 1 99 ? -9.865 27.059 2.341 1.00 82.19 99 LYS A CA 1
ATOM 780 C C . LYS A 1 99 ? -8.811 26.301 1.530 1.00 82.19 99 LYS A C 1
ATOM 782 O O . LYS A 1 99 ? -7.861 26.911 1.046 1.00 82.19 99 LYS A O 1
ATOM 787 N N . LYS A 1 100 ? -8.963 24.982 1.387 1.00 77.94 100 LYS A N 1
ATOM 788 C CA . LYS A 1 100 ? -7.995 24.130 0.685 1.00 77.94 100 LYS A CA 1
ATOM 789 C C . LYS A 1 100 ? -8.169 24.135 -0.836 1.00 77.94 100 LYS A C 1
ATOM 791 O O . LYS A 1 100 ? -7.175 24.021 -1.547 1.00 77.94 100 LYS A O 1
ATOM 796 N N . HIS A 1 101 ? -9.402 24.248 -1.336 1.00 79.00 101 HIS A N 1
ATOM 797 C CA . HIS A 1 101 ? -9.706 24.079 -2.765 1.00 79.00 101 HIS A CA 1
ATOM 798 C C . HIS A 1 101 ? -10.310 25.313 -3.456 1.00 79.00 101 HIS A C 1
ATOM 800 O O . HIS A 1 101 ? -10.439 25.316 -4.679 1.00 79.00 101 HIS A O 1
ATOM 806 N N . GLY A 1 102 ? -10.666 26.360 -2.709 1.00 78.50 102 GLY A N 1
ATOM 807 C CA . GLY A 1 102 ? -11.275 27.592 -3.224 1.00 78.50 102 GLY A CA 1
ATOM 808 C C . GLY A 1 102 ? -12.691 27.405 -3.776 1.00 78.50 102 GLY A C 1
ATOM 809 O O . GLY A 1 102 ? -13.136 28.174 -4.625 1.00 78.50 102 GLY A O 1
ATOM 810 N N . TRP A 1 103 ? -13.379 26.345 -3.359 1.00 84.50 103 TRP A N 1
ATOM 811 C CA . TRP A 1 103 ? -14.713 25.981 -3.828 1.00 84.50 103 TRP A CA 1
ATOM 812 C C . TRP A 1 103 ? -15.812 26.785 -3.127 1.00 84.50 103 TRP A C 1
ATOM 814 O O . TRP A 1 103 ? -15.695 27.125 -1.951 1.00 84.50 103 TRP A O 1
ATOM 824 N N . LYS A 1 104 ? -16.916 27.066 -3.831 1.00 84.06 104 LYS A N 1
ATOM 825 C CA . LYS A 1 104 ? -18.047 27.802 -3.251 1.00 84.06 104 LYS A CA 1
ATOM 826 C C . LYS A 1 104 ? -18.757 26.963 -2.188 1.00 84.06 104 LYS A C 1
ATOM 828 O O . LYS A 1 104 ? -19.073 25.798 -2.416 1.00 84.06 104 LYS A O 1
ATOM 833 N N . ASN A 1 105 ? -19.092 27.591 -1.060 1.00 84.50 105 ASN A N 1
ATOM 834 C CA . ASN A 1 105 ? -19.781 26.928 0.053 1.00 84.50 105 ASN A CA 1
ATOM 835 C C . ASN A 1 105 ? -21.143 26.325 -0.342 1.00 84.50 105 ASN A C 1
ATOM 837 O O . ASN A 1 105 ? -21.501 25.280 0.194 1.00 84.50 105 ASN A O 1
ATOM 841 N N . SER A 1 106 ? -21.881 26.946 -1.275 1.00 83.88 106 SER A N 1
ATOM 842 C CA . SER A 1 106 ? -23.148 26.408 -1.803 1.00 83.88 106 SER A CA 1
ATOM 843 C C . SER A 1 106 ? -22.943 25.054 -2.475 1.00 83.88 106 SER A C 1
ATOM 845 O O . SER A 1 106 ? -23.588 24.073 -2.127 1.00 83.88 106 SER A O 1
ATOM 847 N N . ASP A 1 107 ? -21.965 24.987 -3.374 1.00 83.56 107 ASP A N 1
ATOM 848 C CA . ASP A 1 107 ? -21.738 23.830 -4.234 1.00 83.56 107 ASP A CA 1
ATOM 849 C C . ASP A 1 107 ? -21.156 22.658 -3.427 1.00 83.56 107 ASP A C 1
ATOM 851 O O . ASP A 1 107 ? -21.442 21.492 -3.705 1.00 83.56 107 ASP A O 1
ATOM 855 N N . ILE A 1 108 ? -20.353 22.958 -2.396 1.00 83.44 108 ILE A N 1
ATOM 856 C CA . ILE A 1 108 ? -19.885 21.960 -1.426 1.00 83.44 108 ILE A CA 1
ATOM 857 C C . ILE A 1 108 ? -21.086 21.376 -0.679 1.00 83.44 108 ILE A C 1
ATOM 859 O O . ILE A 1 108 ? -21.211 20.157 -0.595 1.00 83.44 108 ILE A O 1
ATOM 863 N N . LYS A 1 109 ? -21.976 22.231 -0.162 1.00 85.75 109 LYS A N 1
ATOM 864 C CA . LYS A 1 109 ? -23.138 21.805 0.621 1.00 85.75 109 LYS A CA 1
ATOM 865 C C . LYS A 1 109 ? -24.082 20.918 -0.195 1.00 85.75 109 LYS A C 1
ATOM 867 O O . LYS A 1 109 ? -24.393 19.821 0.256 1.00 85.75 109 LYS A O 1
ATOM 872 N N . ASP A 1 110 ? -24.433 21.323 -1.413 1.00 85.19 110 ASP A N 1
ATOM 873 C CA . ASP A 1 110 ? -25.340 20.560 -2.283 1.00 85.19 110 ASP A CA 1
ATOM 874 C C . ASP A 1 110 ? -24.779 19.168 -2.627 1.00 85.19 110 ASP A C 1
ATOM 876 O O . ASP A 1 110 ? -25.504 18.173 -2.687 1.00 85.19 110 ASP A O 1
ATOM 880 N N . ASN A 1 111 ? -23.466 19.065 -2.859 1.00 84.69 111 ASN A N 1
ATOM 881 C CA . ASN A 1 111 ? -22.826 17.777 -3.122 1.00 84.69 111 ASN A CA 1
ATOM 882 C C . ASN A 1 111 ? -22.672 16.926 -1.850 1.00 84.69 111 ASN A C 1
ATOM 884 O O . ASN A 1 111 ? -22.778 15.703 -1.935 1.00 84.69 111 ASN A O 1
ATOM 888 N N . LEU A 1 112 ? -22.447 17.536 -0.680 1.00 84.56 112 LEU A N 1
ATOM 889 C CA . LEU A 1 112 ? -22.439 16.828 0.605 1.00 84.56 112 LEU A CA 1
ATOM 890 C C . LEU A 1 112 ? -23.817 16.258 0.940 1.00 84.56 112 LEU A C 1
ATOM 892 O O . LEU A 1 112 ? -23.890 15.115 1.381 1.00 84.56 112 LEU A O 1
ATOM 896 N N . GLU A 1 113 ? -24.892 17.004 0.678 1.00 85.31 113 GLU A N 1
ATOM 897 C CA . GLU A 1 113 ? -26.268 16.531 0.861 1.00 85.31 113 GLU A CA 1
ATOM 898 C C . GLU A 1 113 ? -26.543 15.304 -0.019 1.00 85.31 113 GLU A C 1
ATOM 900 O O . GLU A 1 113 ? -26.960 14.270 0.498 1.00 85.31 113 GLU A O 1
ATOM 905 N N . LYS A 1 114 ? -26.163 15.334 -1.305 1.00 85.44 114 LYS A N 1
ATOM 906 C CA . LYS A 1 114 ? -26.257 14.155 -2.195 1.00 85.44 114 LYS A CA 1
ATOM 907 C C . LYS A 1 114 ? -25.452 12.958 -1.682 1.00 85.44 114 LYS A C 1
ATOM 909 O O . LYS A 1 114 ? -25.908 11.815 -1.737 1.00 85.44 114 LYS A O 1
ATOM 914 N N . LEU A 1 115 ? -24.236 13.196 -1.186 1.00 83.88 115 LEU A N 1
ATOM 915 C CA . LEU A 1 115 ? -23.394 12.139 -0.617 1.00 83.88 115 LEU A CA 1
ATOM 916 C C . LEU A 1 115 ? -23.989 11.569 0.679 1.00 83.88 115 LEU A C 1
ATOM 918 O O . LEU A 1 115 ? -23.883 10.366 0.922 1.00 83.88 115 LEU A O 1
ATOM 922 N N . GLN A 1 116 ? -24.648 12.397 1.482 1.00 86.00 116 GLN A N 1
ATOM 923 C CA . GLN A 1 116 ? -25.349 11.974 2.688 1.00 86.00 116 GLN A CA 1
ATOM 924 C C . GLN A 1 116 ? -26.612 11.168 2.356 1.00 86.00 116 GLN A C 1
ATOM 926 O O . GLN A 1 116 ? -26.819 10.109 2.945 1.00 86.00 116 GLN A O 1
ATOM 931 N N . GLU A 1 117 ? -27.409 11.602 1.376 1.00 83.44 117 GLU A N 1
ATOM 932 C CA . GLU A 1 117 ? -28.587 10.870 0.883 1.00 83.44 117 GLU A CA 1
ATOM 933 C C . GLU A 1 117 ? -28.215 9.494 0.320 1.00 83.44 117 GLU A C 1
ATOM 935 O O . GLU A 1 117 ? -28.917 8.513 0.552 1.00 83.44 117 GLU A O 1
ATOM 940 N N . SER A 1 118 ? -27.068 9.394 -0.356 1.00 80.06 118 SER A N 1
ATOM 941 C CA . SER A 1 118 ? -26.532 8.113 -0.837 1.00 80.06 118 SER A CA 1
ATOM 942 C C . SER A 1 118 ? -25.944 7.215 0.267 1.00 80.06 118 SER A C 1
ATOM 944 O O . SER A 1 118 ? -25.462 6.122 -0.026 1.00 80.06 118 SER A O 1
ATOM 946 N N . GLY A 1 119 ? -25.945 7.662 1.530 1.00 76.69 119 GLY A N 1
ATOM 947 C CA . GLY A 1 119 ? -25.411 6.914 2.672 1.00 76.69 119 GLY A CA 1
ATOM 948 C C . GLY A 1 119 ? -23.883 6.811 2.702 1.00 76.69 119 GLY A C 1
ATOM 949 O O . GLY A 1 119 ? -23.330 6.000 3.444 1.00 76.69 119 GLY A O 1
ATOM 950 N N . ILE A 1 120 ? -23.178 7.613 1.898 1.00 77.31 120 ILE A N 1
ATOM 951 C CA . ILE A 1 120 ? -21.717 7.568 1.781 1.00 77.31 120 ILE A CA 1
ATOM 952 C C . ILE A 1 120 ? -21.058 8.325 2.944 1.00 77.31 120 ILE A C 1
ATOM 954 O O . ILE A 1 120 ? -20.018 7.905 3.467 1.00 77.31 120 ILE A O 1
ATOM 958 N N . VAL A 1 121 ? -21.651 9.441 3.360 1.00 83.56 121 VAL A N 1
ATOM 959 C CA . VAL A 1 121 ? -21.065 10.388 4.315 1.00 83.56 121 VAL A CA 1
ATOM 960 C C . VAL A 1 121 ? -22.038 10.646 5.463 1.00 83.56 121 VAL A C 1
ATOM 962 O O . VAL A 1 121 ? -23.247 10.688 5.256 1.00 83.56 121 VAL A O 1
ATOM 965 N N . LYS A 1 122 ? -21.508 10.824 6.677 1.00 82.19 122 LYS A N 1
ATOM 966 C CA . LYS A 1 122 ? -22.268 11.229 7.864 1.00 82.19 122 LYS A CA 1
ATOM 967 C C . LYS A 1 122 ? -21.700 12.506 8.488 1.00 82.19 122 LYS A C 1
ATOM 969 O O . LYS A 1 122 ? -20.477 12.688 8.470 1.00 82.19 122 LYS A O 1
ATOM 974 N N . PRO A 1 123 ? -22.553 13.363 9.070 1.00 82.88 123 PRO A N 1
ATOM 975 C CA . PRO A 1 123 ? -22.098 14.488 9.871 1.00 82.88 123 PRO A CA 1
ATOM 976 C C . PRO A 1 123 ? -21.570 14.002 11.232 1.00 82.88 123 PRO A C 1
ATOM 978 O O . PRO A 1 123 ? -22.229 13.217 11.913 1.00 82.88 123 PRO A O 1
ATOM 981 N N . VAL A 1 124 ? -20.380 14.459 11.628 1.00 81.19 124 VAL A N 1
ATOM 982 C CA . VAL A 1 124 ? -19.740 14.192 12.930 1.00 81.19 124 VAL A CA 1
ATOM 983 C C . VAL A 1 124 ? -18.999 15.455 13.375 1.00 81.19 124 VAL A C 1
ATOM 985 O O . VAL A 1 124 ? -18.213 16.000 12.604 1.00 81.19 124 VAL A O 1
ATOM 988 N N . ASP A 1 125 ? -19.250 15.920 14.604 1.00 69.62 125 ASP A N 1
ATOM 989 C CA . ASP A 1 125 ? -18.580 17.073 15.237 1.00 69.62 125 ASP A CA 1
ATOM 990 C C . ASP A 1 125 ? -18.520 18.350 14.370 1.00 69.62 125 ASP A C 1
ATOM 992 O O . ASP A 1 125 ? -17.518 19.058 14.332 1.00 69.62 125 ASP A O 1
ATOM 996 N N . GLY A 1 126 ? -19.602 18.656 13.642 1.00 72.69 126 GLY A N 1
ATOM 997 C CA . GLY A 1 126 ? -19.687 19.844 12.777 1.00 72.69 126 GLY A CA 1
ATOM 998 C C . GLY A 1 126 ? -18.977 19.710 11.421 1.00 72.69 126 GLY A C 1
ATOM 999 O O . GLY A 1 126 ? -19.035 20.634 10.610 1.00 72.69 126 GLY A O 1
ATOM 1000 N N . GLY A 1 127 ? -18.356 18.561 11.150 1.00 81.38 127 GLY A N 1
ATOM 1001 C CA . GLY A 1 127 ? -17.793 18.189 9.856 1.00 81.38 127 GLY A CA 1
ATOM 1002 C C . GLY A 1 127 ? -18.461 16.952 9.257 1.00 81.38 127 GLY A C 1
ATOM 1003 O O . GLY A 1 127 ? -19.421 16.403 9.794 1.00 81.38 127 GLY A O 1
ATOM 1004 N N . TYR A 1 128 ? -17.929 16.499 8.128 1.00 81.69 128 TYR A N 1
ATOM 1005 C CA . TYR A 1 128 ? -18.412 15.346 7.376 1.00 81.69 128 TYR A CA 1
ATOM 1006 C C . TYR A 1 128 ? -17.322 14.276 7.293 1.00 81.69 128 TYR A C 1
ATOM 1008 O O . TYR A 1 128 ? -16.161 14.579 7.020 1.00 81.69 128 TYR A O 1
ATOM 1016 N N . THR A 1 129 ? -17.689 13.016 7.524 1.00 83.19 129 THR A N 1
ATOM 1017 C CA . THR A 1 129 ? -16.771 11.869 7.451 1.00 83.19 129 THR A CA 1
ATOM 1018 C C . THR A 1 129 ? -17.433 10.665 6.786 1.00 83.19 129 THR A C 1
ATOM 1020 O O . THR A 1 129 ? -18.658 10.594 6.664 1.00 83.19 129 THR A O 1
ATOM 1023 N N . ARG A 1 130 ? -16.628 9.704 6.327 1.00 82.06 130 ARG A N 1
ATOM 1024 C CA . ARG A 1 130 ? -17.123 8.509 5.634 1.00 82.06 130 ARG A CA 1
ATOM 1025 C C . ARG A 1 130 ? -17.921 7.619 6.592 1.00 82.06 130 ARG A C 1
ATOM 1027 O O . ARG A 1 130 ? -17.483 7.348 7.711 1.00 82.06 130 ARG A O 1
ATOM 1034 N N . VAL A 1 131 ? -19.074 7.134 6.138 1.00 78.38 131 VAL A N 1
ATOM 1035 C CA . VAL A 1 131 ? -19.820 6.076 6.830 1.00 78.38 131 VAL A CA 1
ATOM 1036 C C . VAL A 1 131 ? -19.048 4.769 6.688 1.00 78.38 131 VAL A C 1
ATOM 1038 O O . VAL A 1 131 ? -18.688 4.375 5.581 1.00 78.38 131 VAL A O 1
ATOM 1041 N N . VAL A 1 132 ? -18.795 4.092 7.806 1.00 69.00 132 VAL A N 1
ATOM 1042 C CA . VAL A 1 132 ? -18.230 2.741 7.826 1.00 69.00 132 VAL A CA 1
ATOM 1043 C C . VAL A 1 132 ? -19.228 1.826 8.518 1.00 69.00 132 VAL A C 1
ATOM 1045 O O . VAL A 1 132 ? -19.682 2.114 9.622 1.00 69.00 132 VAL A O 1
ATOM 1048 N N . LEU A 1 133 ? -19.591 0.726 7.860 1.00 60.06 133 LEU A N 1
ATOM 1049 C CA . LEU A 1 133 ? -20.519 -0.256 8.415 1.00 60.06 133 LEU A CA 1
ATOM 1050 C C . LEU A 1 133 ? -19.922 -0.886 9.687 1.00 60.06 133 LEU A C 1
ATOM 1052 O O . LEU A 1 133 ? -18.799 -1.389 9.656 1.00 60.06 133 LEU A O 1
ATOM 1056 N N . HIS A 1 134 ? -20.707 -0.920 10.769 1.00 58.97 134 HIS A N 1
ATOM 1057 C CA . HIS A 1 134 ? -20.336 -1.470 12.085 1.00 58.97 134 HIS A CA 1
ATOM 1058 C C . HIS A 1 134 ? -19.230 -0.700 12.831 1.00 58.97 134 HIS A C 1
ATOM 1060 O O . HIS A 1 134 ? -18.417 -1.311 13.531 1.00 58.97 134 HIS A O 1
ATOM 1066 N N . ASP A 1 135 ? -19.185 0.630 12.711 1.00 68.50 135 ASP A N 1
ATOM 1067 C CA . ASP A 1 135 ? -18.298 1.441 13.540 1.00 68.50 135 ASP A CA 1
ATOM 1068 C C . ASP A 1 135 ? -18.864 1.688 14.952 1.00 68.50 135 ASP A C 1
ATOM 1070 O O . ASP A 1 135 ? -20.024 2.042 15.153 1.00 68.50 135 ASP A O 1
ATOM 1074 N N . LYS A 1 136 ? -18.022 1.476 15.967 1.00 73.44 136 LYS A N 1
ATOM 1075 C CA . LYS A 1 136 ? -18.286 1.849 17.359 1.00 73.44 136 LYS A CA 1
ATOM 1076 C C . LYS A 1 136 ? -17.510 3.127 17.650 1.00 73.44 136 LYS A C 1
ATOM 1078 O O . LYS A 1 136 ? -16.278 3.113 17.709 1.00 73.44 136 LYS A O 1
ATOM 1083 N N . ILE A 1 137 ? -18.233 4.230 17.818 1.00 75.38 137 ILE A N 1
ATOM 1084 C CA . ILE A 1 137 ? -17.639 5.497 18.250 1.00 75.38 137 ILE A CA 1
ATOM 1085 C C . ILE A 1 137 ? -17.294 5.366 19.732 1.00 75.38 137 ILE A C 1
ATOM 1087 O O . ILE A 1 137 ? -18.159 5.034 20.541 1.00 75.38 137 ILE A O 1
ATOM 1091 N N . VAL A 1 138 ? -16.027 5.586 20.079 1.00 74.94 138 VAL A N 1
ATOM 1092 C CA . VAL A 1 138 ? -15.533 5.435 21.451 1.00 74.94 138 VAL A CA 1
ATOM 1093 C C . VAL A 1 138 ? -14.679 6.630 21.862 1.00 74.94 138 VAL A C 1
ATOM 1095 O O . VAL A 1 138 ? -13.825 7.086 21.105 1.00 74.94 138 VAL A O 1
ATOM 1098 N N . GLU A 1 139 ? -14.865 7.116 23.090 1.00 62.72 139 GLU A N 1
ATOM 1099 C CA . GLU A 1 139 ? -14.000 8.159 23.665 1.00 62.72 139 GLU A CA 1
ATOM 1100 C C . GLU A 1 139 ? -12.594 7.620 23.971 1.00 62.72 139 GLU A C 1
ATOM 1102 O O . GLU A 1 139 ? -11.582 8.308 23.790 1.00 62.72 139 GLU A O 1
ATOM 1107 N N . GLN A 1 140 ? -12.530 6.355 24.401 1.00 64.88 140 GLN A N 1
ATOM 1108 C CA . GLN A 1 140 ? -11.310 5.593 24.643 1.00 64.88 140 GLN A CA 1
ATOM 1109 C C . GLN A 1 140 ? -11.453 4.184 24.075 1.00 64.88 140 GLN A C 1
ATOM 1111 O O . GLN A 1 140 ? -12.516 3.571 24.157 1.00 64.88 140 GLN A O 1
ATOM 1116 N N . ILE A 1 141 ? -10.367 3.661 23.506 1.00 73.62 141 ILE A N 1
ATOM 1117 C CA . ILE A 1 141 ? -10.346 2.297 22.974 1.00 73.62 141 ILE A CA 1
ATOM 1118 C C . ILE A 1 141 ? -10.528 1.345 24.160 1.00 73.62 141 ILE A C 1
ATOM 1120 O O . ILE A 1 141 ? -9.773 1.454 25.131 1.00 73.62 141 ILE A O 1
ATOM 1124 N N . PRO A 1 142 ? -11.533 0.454 24.124 1.00 63.81 142 PRO A N 1
ATOM 1125 C CA . PRO A 1 142 ? -11.806 -0.428 25.244 1.00 63.81 142 PRO A CA 1
ATOM 1126 C C . PRO A 1 142 ? -10.590 -1.306 25.523 1.00 63.81 142 PRO A C 1
ATOM 1128 O O . PRO A 1 142 ? -9.901 -1.746 24.602 1.00 63.81 142 PRO A O 1
ATOM 1131 N N . ASN A 1 143 ? -10.334 -1.573 26.803 1.00 65.94 143 ASN A N 1
ATOM 1132 C CA . ASN A 1 143 ? -9.220 -2.420 27.196 1.00 65.94 143 ASN A CA 1
ATOM 1133 C C . ASN A 1 143 ? -9.514 -3.859 26.748 1.00 65.94 143 ASN A C 1
ATOM 1135 O O . ASN A 1 143 ? -10.379 -4.544 27.300 1.00 65.94 143 ASN A O 1
ATOM 1139 N N . ILE A 1 144 ? -8.853 -4.285 25.674 1.00 69.56 144 ILE A N 1
ATOM 1140 C CA . ILE A 1 144 ? -9.121 -5.567 25.030 1.00 69.56 144 ILE A CA 1
ATOM 1141 C C . ILE A 1 144 ? -8.577 -6.678 25.922 1.00 69.56 144 ILE A C 1
ATOM 1143 O O . ILE A 1 144 ? -7.422 -6.632 26.353 1.00 69.56 144 ILE A O 1
ATOM 1147 N N . GLN A 1 145 ? -9.405 -7.696 26.176 1.00 65.56 145 GLN A N 1
ATOM 1148 C CA . GLN A 1 145 ? -8.990 -8.895 26.904 1.00 65.56 145 GLN A CA 1
ATOM 1149 C C . GLN A 1 145 ? -7.689 -9.458 26.319 1.00 65.56 145 GLN A C 1
ATOM 1151 O O . GLN A 1 145 ? -7.530 -9.515 25.102 1.00 65.56 145 GLN A O 1
ATOM 1156 N N . ASN A 1 146 ? -6.788 -9.941 27.178 1.00 66.00 146 ASN A N 1
ATOM 1157 C CA . ASN A 1 146 ? -5.446 -10.383 26.783 1.00 66.00 146 ASN A CA 1
ATOM 1158 C C . ASN A 1 146 ? -5.406 -11.372 25.602 1.00 66.00 146 ASN A C 1
ATOM 1160 O O . ASN A 1 146 ? -4.465 -11.298 24.818 1.00 66.00 146 ASN A O 1
ATOM 1164 N N . ASN A 1 147 ? -6.415 -12.241 25.450 1.00 67.38 147 ASN A N 1
ATOM 1165 C CA . ASN A 1 147 ? -6.511 -13.226 24.358 1.00 67.38 147 ASN A CA 1
ATOM 1166 C C . ASN A 1 147 ? -6.998 -12.652 23.016 1.00 67.38 147 ASN A C 1
ATOM 1168 O O . ASN A 1 147 ? -6.987 -13.358 22.011 1.00 67.38 147 ASN A O 1
ATOM 1172 N N . ARG A 1 148 ? -7.484 -11.410 22.998 1.00 74.94 148 ARG A N 1
ATOM 1173 C CA . ARG A 1 148 ? -7.934 -10.699 21.792 1.00 74.94 148 ARG A CA 1
ATOM 1174 C C . ARG A 1 148 ? -7.008 -9.540 21.424 1.00 74.94 148 ARG A C 1
ATOM 1176 O O . ARG A 1 148 ? -7.297 -8.819 20.474 1.00 74.94 148 ARG A O 1
ATOM 1183 N N . GLN A 1 149 ? -5.936 -9.329 22.188 1.00 84.75 149 GLN A N 1
ATOM 1184 C CA . GLN A 1 149 ? -4.976 -8.281 21.876 1.00 84.75 149 GLN A CA 1
ATOM 1185 C C . GLN A 1 149 ? -4.240 -8.630 20.577 1.00 84.75 149 GLN A C 1
ATOM 1187 O O . GLN A 1 149 ? -3.798 -9.770 20.419 1.00 84.75 149 GLN A O 1
ATOM 1192 N N . PRO A 1 150 ? -4.140 -7.677 19.641 1.00 90.94 150 PRO A N 1
ATOM 1193 C CA . PRO A 1 150 ? -3.518 -7.919 18.354 1.00 90.94 150 PRO A CA 1
ATOM 1194 C C . PRO A 1 150 ? -2.002 -8.072 18.503 1.00 90.94 150 PRO A C 1
ATOM 1196 O O . PRO A 1 150 ? -1.367 -7.307 19.230 1.00 90.94 150 PRO A O 1
ATOM 1199 N N . THR A 1 151 ? -1.442 -9.046 17.790 1.00 92.88 151 THR A N 1
ATOM 1200 C CA . THR A 1 151 ? 0.008 -9.281 17.670 1.00 92.88 151 THR A CA 1
ATOM 1201 C C . THR A 1 151 ? 0.571 -8.694 16.379 1.00 92.88 151 THR A C 1
ATOM 1203 O O . THR A 1 151 ? 1.759 -8.383 16.288 1.00 92.88 151 THR A O 1
ATOM 1206 N N . VAL A 1 152 ? -0.302 -8.483 15.390 1.00 95.12 152 VAL A N 1
ATOM 1207 C CA . VAL A 1 152 ? 0.044 -7.940 14.079 1.00 95.12 152 VAL A CA 1
ATOM 1208 C C . VAL A 1 152 ? -0.721 -6.644 13.837 1.00 95.12 152 VAL A C 1
ATOM 1210 O O . VAL A 1 152 ? -1.945 -6.598 13.980 1.00 95.12 152 VAL A O 1
ATOM 1213 N N . ALA A 1 153 ? -0.022 -5.599 13.409 1.00 96.19 153 ALA A N 1
ATOM 1214 C CA . ALA A 1 153 ? -0.639 -4.373 12.924 1.00 96.19 153 ALA A CA 1
ATOM 1215 C C . ALA A 1 153 ? -0.518 -4.239 11.404 1.00 96.19 153 ALA A C 1
ATOM 1217 O O . ALA A 1 153 ? 0.509 -4.568 10.820 1.00 96.19 153 ALA A O 1
ATOM 1218 N N . ILE A 1 154 ? -1.560 -3.713 10.766 1.00 97.25 154 ILE A N 1
ATOM 1219 C CA . ILE A 1 154 ? -1.601 -3.393 9.341 1.00 97.25 154 ILE A CA 1
ATOM 1220 C C . ILE A 1 154 ? -1.892 -1.898 9.206 1.00 97.25 154 ILE A C 1
ATOM 1222 O O . ILE A 1 154 ? -2.920 -1.400 9.664 1.00 97.25 154 ILE A O 1
ATOM 1226 N N . ILE A 1 155 ? -0.968 -1.170 8.595 1.00 96.19 155 ILE A N 1
ATOM 1227 C CA . ILE A 1 155 ? -1.053 0.270 8.370 1.00 96.19 155 ILE A CA 1
ATOM 1228 C C . ILE A 1 155 ? -1.379 0.495 6.901 1.00 96.19 155 ILE A C 1
ATOM 1230 O O . ILE A 1 155 ? -0.695 -0.033 6.026 1.00 96.19 155 ILE A O 1
ATOM 1234 N N . THR A 1 156 ? -2.399 1.305 6.650 1.00 95.19 156 THR A N 1
ATOM 1235 C CA . THR A 1 156 ? -2.844 1.724 5.314 1.00 95.19 156 THR A CA 1
ATOM 1236 C C . THR A 1 156 ? -2.842 3.246 5.225 1.00 95.19 156 THR A C 1
ATOM 1238 O O . THR A 1 156 ? -2.953 3.918 6.251 1.00 95.19 156 THR A O 1
ATOM 1241 N N . ALA A 1 157 ? -2.697 3.809 4.031 1.00 91.38 157 ALA A N 1
ATOM 1242 C CA . ALA A 1 157 ? -2.717 5.255 3.813 1.00 91.38 157 ALA A CA 1
ATOM 1243 C C . ALA A 1 157 ? -4.007 5.718 3.136 1.00 91.38 157 ALA A C 1
ATOM 1245 O O . ALA A 1 157 ? -4.585 6.724 3.540 1.00 91.38 157 ALA A O 1
ATOM 1246 N N . GLU A 1 158 ? -4.493 4.966 2.154 1.00 89.44 158 GLU A N 1
ATOM 1247 C CA . GLU A 1 158 ? -5.678 5.316 1.377 1.00 89.44 158 GLU A CA 1
ATOM 1248 C C . GLU A 1 158 ? -6.924 4.554 1.835 1.00 89.44 158 GLU A C 1
ATOM 1250 O O . GLU A 1 158 ? -6.869 3.468 2.416 1.00 89.44 158 GLU A O 1
ATOM 1255 N N . TYR A 1 159 ? -8.100 5.129 1.574 1.00 88.75 159 TYR A N 1
ATOM 1256 C CA . TYR A 1 159 ? -9.362 4.521 2.007 1.00 88.75 159 TYR A CA 1
ATOM 1257 C C . TYR A 1 159 ? -9.624 3.169 1.325 1.00 88.75 159 TYR A C 1
ATOM 1259 O O . TYR A 1 159 ? -10.041 2.218 1.983 1.00 88.75 159 TYR A O 1
ATOM 1267 N N . CYS A 1 160 ? -9.321 3.047 0.029 1.00 89.31 160 CYS A N 1
ATOM 1268 C CA . CYS A 1 160 ? -9.456 1.790 -0.714 1.00 89.31 160 CYS A CA 1
ATOM 1269 C C . CYS A 1 160 ? -8.548 0.677 -0.159 1.00 89.31 160 CYS A C 1
ATOM 1271 O O . CYS A 1 160 ? -8.950 -0.486 -0.132 1.00 89.31 160 CYS A O 1
ATOM 1273 N N . GLU A 1 161 ? -7.370 1.034 0.359 1.00 93.56 161 GLU A N 1
ATOM 1274 C CA . GLU A 1 161 ? -6.451 0.114 1.033 1.00 93.56 161 GLU A CA 1
ATOM 1275 C C . GLU A 1 161 ? -7.028 -0.389 2.349 1.00 93.56 161 GLU A C 1
ATOM 1277 O O . GLU A 1 161 ? -7.023 -1.594 2.604 1.00 93.56 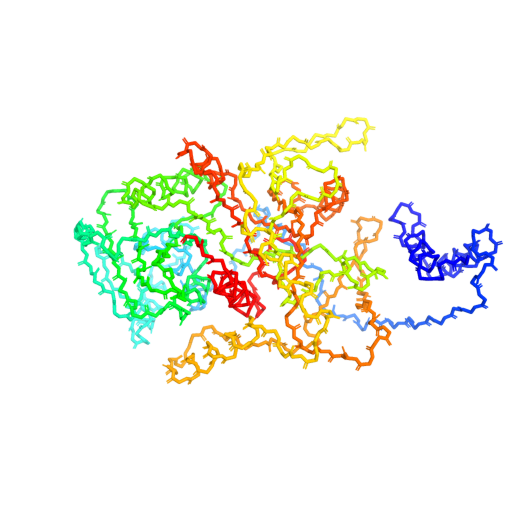161 GLU A O 1
ATOM 1282 N N . LYS A 1 162 ? -7.584 0.519 3.159 1.00 91.75 162 LYS A N 1
ATOM 1283 C CA . LYS A 1 162 ? -8.267 0.135 4.394 1.00 91.75 162 LYS A CA 1
ATOM 1284 C C . LYS A 1 162 ? -9.435 -0.807 4.114 1.00 91.75 162 LYS A C 1
ATOM 1286 O O . LYS A 1 162 ? -9.550 -1.835 4.774 1.00 91.75 162 LYS A O 1
ATOM 1291 N N . VAL A 1 163 ? -10.281 -0.481 3.136 1.00 90.62 163 VAL A N 1
ATOM 1292 C CA . VAL A 1 163 ? -11.428 -1.322 2.761 1.00 90.62 163 VAL A CA 1
ATOM 1293 C C . VAL A 1 163 ? -10.957 -2.716 2.339 1.00 90.62 163 VAL A C 1
ATOM 1295 O O . VAL A 1 163 ? -11.471 -3.710 2.854 1.00 90.62 163 VAL A O 1
ATOM 1298 N N . ALA A 1 164 ? -9.932 -2.799 1.484 1.00 92.44 164 ALA A N 1
ATOM 1299 C CA . ALA A 1 164 ? -9.329 -4.060 1.054 1.00 92.44 164 ALA A CA 1
ATOM 1300 C C . ALA A 1 164 ? -8.866 -4.937 2.230 1.00 92.44 164 ALA A C 1
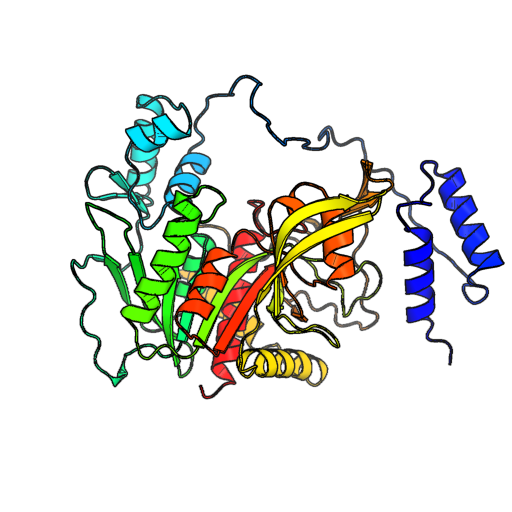ATOM 1302 O O . ALA A 1 164 ? -9.164 -6.133 2.267 1.00 92.44 164 ALA A O 1
ATOM 1303 N N . VAL A 1 165 ? -8.170 -4.350 3.207 1.00 94.81 165 VAL A N 1
ATOM 1304 C CA . VAL A 1 165 ? -7.717 -5.073 4.403 1.00 94.81 165 VAL A CA 1
ATOM 1305 C C . VAL A 1 165 ? -8.908 -5.483 5.270 1.00 94.81 165 VAL A C 1
ATOM 1307 O O . VAL A 1 165 ? -9.026 -6.653 5.633 1.00 94.81 165 VAL A O 1
ATOM 1310 N N . ASP A 1 166 ? -9.832 -4.563 5.552 1.00 92.31 166 ASP A N 1
ATOM 1311 C CA . ASP A 1 166 ? -10.988 -4.804 6.418 1.00 92.31 166 ASP A CA 1
ATOM 1312 C C . ASP A 1 166 ? -11.885 -5.942 5.905 1.00 92.31 166 ASP A C 1
ATOM 1314 O O . ASP A 1 166 ? -12.520 -6.630 6.703 1.00 92.31 166 ASP A O 1
ATOM 1318 N N . ILE A 1 167 ? -12.000 -6.154 4.592 1.00 91.25 167 ILE A N 1
ATOM 1319 C CA . ILE A 1 167 ? -12.804 -7.249 4.012 1.00 91.25 167 ILE A CA 1
ATOM 1320 C C . ILE A 1 167 ? -12.215 -8.628 4.335 1.00 91.25 167 ILE A C 1
ATOM 1322 O O . ILE A 1 167 ? -12.953 -9.609 4.484 1.00 91.25 167 ILE A O 1
ATOM 1326 N N . LEU A 1 168 ? -10.892 -8.707 4.457 1.00 92.69 168 LEU A N 1
ATOM 1327 C CA . LEU A 1 168 ? -10.175 -9.949 4.724 1.00 92.69 168 LEU A CA 1
ATOM 1328 C C . LEU A 1 168 ? -10.065 -10.280 6.219 1.00 92.69 168 LEU A C 1
ATOM 1330 O O . LEU A 1 168 ? -9.734 -11.424 6.548 1.00 92.69 168 LEU A O 1
ATOM 1334 N N . ILE A 1 169 ? -10.364 -9.319 7.101 1.00 93.00 169 ILE A N 1
ATOM 1335 C CA . ILE A 1 169 ? -10.416 -9.512 8.554 1.00 93.00 169 ILE A CA 1
ATOM 1336 C C . ILE A 1 169 ? -11.731 -10.196 8.948 1.00 93.00 169 ILE A C 1
ATOM 1338 O O . ILE A 1 169 ? -12.833 -9.738 8.640 1.00 93.00 169 ILE A O 1
ATOM 1342 N N . GLU A 1 170 ? -11.609 -11.287 9.691 1.00 91.25 170 GLU A N 1
ATOM 1343 C CA . GLU A 1 170 ? -12.711 -12.069 10.241 1.00 91.25 170 GLU A CA 1
ATOM 1344 C C . GLU A 1 170 ? -13.078 -11.584 11.648 1.00 91.25 170 GLU A C 1
ATOM 1346 O O . GLU A 1 170 ? -12.211 -11.172 12.420 1.00 91.25 170 GLU A O 1
ATOM 1351 N N . ASN A 1 171 ? -14.367 -11.662 12.006 1.00 87.25 171 ASN A N 1
ATOM 1352 C CA . ASN A 1 171 ? -14.895 -11.217 13.307 1.00 87.25 171 ASN A CA 1
ATOM 1353 C C . ASN A 1 171 ? -14.456 -9.790 13.681 1.00 87.25 171 ASN A C 1
ATOM 1355 O O . ASN A 1 171 ? -14.028 -9.538 14.807 1.00 87.25 171 ASN A O 1
ATOM 1359 N N . LYS A 1 172 ? -14.509 -8.880 12.703 1.00 88.69 172 LYS A N 1
ATOM 1360 C CA . LYS A 1 172 ? -13.979 -7.526 12.839 1.00 88.69 172 LYS A CA 1
ATOM 1361 C C . LYS A 1 172 ? -14.872 -6.613 13.677 1.00 88.69 172 LYS A C 1
ATOM 1363 O O . LYS A 1 172 ? -16.091 -6.612 13.522 1.00 88.69 172 LYS A O 1
ATOM 1368 N N . GLU A 1 173 ? -14.241 -5.777 14.490 1.00 87.31 173 GLU A N 1
ATOM 1369 C CA . GLU A 1 173 ? -14.852 -4.646 15.181 1.00 87.31 173 GLU A CA 1
ATOM 1370 C C . GLU A 1 173 ? -14.057 -3.379 14.861 1.00 87.31 173 GLU A C 1
ATOM 1372 O O . GLU A 1 173 ? -12.837 -3.346 15.035 1.00 87.31 173 GLU A O 1
ATOM 1377 N N . THR A 1 174 ? -14.737 -2.334 14.386 1.00 86.06 174 THR A N 1
ATOM 1378 C CA . THR A 1 174 ? -14.103 -1.048 14.078 1.00 86.06 174 THR A CA 1
ATOM 1379 C C . THR A 1 174 ? -14.378 -0.055 15.196 1.00 86.06 174 THR A C 1
ATOM 1381 O O . THR A 1 174 ? -15.529 0.253 15.491 1.00 86.06 174 THR A O 1
ATOM 1384 N N . PHE A 1 175 ? -13.317 0.475 15.790 1.00 86.00 175 PHE A N 1
ATOM 1385 C CA . PHE A 1 175 ? -13.357 1.522 16.800 1.00 86.00 175 PHE A CA 1
ATOM 1386 C C . PHE A 1 175 ? -12.873 2.825 16.185 1.00 86.00 175 PHE A C 1
ATOM 1388 O O . PHE A 1 175 ? -11.769 2.887 15.640 1.00 86.00 175 PHE A O 1
ATOM 1395 N N . VAL A 1 176 ? -13.690 3.868 16.290 1.00 82.19 176 VAL A N 1
ATOM 1396 C CA . VAL A 1 176 ? -13.318 5.209 15.841 1.00 82.19 176 VAL A CA 1
ATOM 1397 C C . VAL A 1 176 ? -13.282 6.121 17.050 1.00 82.19 176 VAL A C 1
ATOM 1399 O O . VAL A 1 176 ? -14.274 6.263 17.766 1.00 82.19 176 VAL A O 1
ATOM 1402 N N . ARG A 1 177 ? -12.120 6.730 17.275 1.00 81.12 177 ARG A N 1
ATOM 1403 C CA . ARG A 1 177 ? -11.926 7.750 18.296 1.00 81.12 177 ARG A CA 1
ATOM 1404 C C . ARG A 1 177 ? -11.832 9.100 17.608 1.00 81.12 177 ARG A C 1
ATOM 1406 O O . ARG A 1 177 ? -10.778 9.437 17.063 1.00 81.12 177 ARG A O 1
ATOM 1413 N N . TYR A 1 178 ? -12.932 9.842 17.644 1.00 76.44 178 TYR A N 1
ATOM 1414 C CA . TYR A 1 178 ? -12.950 11.246 17.255 1.00 76.44 178 TYR A CA 1
ATOM 1415 C C . TYR A 1 178 ? -12.386 12.089 18.396 1.00 76.44 178 TYR A C 1
ATOM 1417 O O . TYR A 1 178 ? -12.642 11.827 19.572 1.00 76.44 178 TYR A O 1
ATOM 1425 N N . THR A 1 179 ? -11.569 13.076 18.053 1.00 68.06 179 THR A N 1
ATOM 1426 C CA . THR A 1 179 ? -11.045 14.044 19.016 1.00 68.06 179 THR A CA 1
ATOM 1427 C C . THR A 1 179 ? -11.345 15.442 18.516 1.00 68.06 179 THR A C 1
ATOM 1429 O O . THR A 1 179 ? -11.004 15.765 17.383 1.00 68.06 179 THR A O 1
ATOM 1432 N N . THR A 1 180 ? -11.920 16.282 19.376 1.00 55.16 180 THR A N 1
ATOM 1433 C CA . THR A 1 180 ? -12.188 17.699 19.076 1.00 55.16 180 THR A CA 1
ATOM 1434 C C . THR A 1 180 ? -10.903 18.513 18.910 1.00 55.16 180 THR A C 1
ATOM 1436 O O . THR A 1 180 ? -10.897 19.535 18.231 1.00 55.16 180 THR A O 1
ATOM 1439 N N . VAL A 1 181 ? -9.803 18.052 19.518 1.00 59.84 181 VAL A N 1
ATOM 1440 C CA . VAL A 1 181 ? -8.469 18.649 19.415 1.00 59.84 181 VAL A CA 1
ATOM 1441 C C . VAL A 1 181 ? -7.453 17.553 19.090 1.00 59.84 181 VAL A C 1
ATOM 1443 O O . VAL A 1 181 ? -7.276 16.607 19.859 1.00 59.84 181 VAL A O 1
ATOM 1446 N N . GLY A 1 182 ? -6.766 17.697 17.957 1.00 65.75 182 GLY A N 1
ATOM 1447 C CA . GLY A 1 182 ? -5.791 16.727 17.454 1.00 65.75 182 GLY A CA 1
ATOM 1448 C C . GLY A 1 182 ? -6.390 15.703 16.487 1.00 65.75 182 GLY A C 1
ATOM 1449 O O . GLY A 1 182 ? -7.477 15.886 15.952 1.00 65.75 182 GLY A O 1
ATOM 1450 N N . GLU A 1 183 ? -5.641 14.634 16.227 1.00 71.75 183 GLU A N 1
ATOM 1451 C CA . GLU A 1 183 ? -5.976 13.665 15.179 1.00 71.75 183 GLU A CA 1
ATOM 1452 C C . GLU A 1 183 ? -6.902 12.551 15.669 1.00 71.75 183 GLU A C 1
ATOM 1454 O O . GLU A 1 183 ? -6.613 11.868 16.665 1.00 71.75 183 GLU A O 1
ATOM 1459 N N . SER A 1 184 ? -7.960 12.322 14.889 1.00 81.88 184 SER A N 1
ATOM 1460 C CA . SER A 1 184 ? -8.846 11.173 15.034 1.00 81.88 184 SER A CA 1
ATOM 1461 C C . SER A 1 184 ? -8.133 9.903 14.580 1.00 81.88 184 SER A C 1
ATOM 1463 O O . SER A 1 184 ? -7.277 9.928 13.697 1.00 81.88 184 SER A O 1
ATOM 1465 N N . ASN A 1 185 ? -8.472 8.772 15.193 1.00 84.50 185 ASN A N 1
ATOM 1466 C CA . ASN A 1 185 ? -7.863 7.483 14.867 1.00 84.50 185 ASN A CA 1
ATOM 1467 C C . ASN A 1 185 ? -8.940 6.419 14.667 1.00 84.50 185 ASN A C 1
ATOM 1469 O O . ASN A 1 185 ? -9.955 6.411 15.366 1.00 84.50 185 ASN A O 1
ATOM 1473 N N . VAL A 1 186 ? -8.691 5.505 13.733 1.00 89.06 186 VAL A N 1
ATOM 1474 C CA . VAL A 1 186 ? -9.559 4.362 13.447 1.00 89.06 186 VAL A CA 1
ATOM 1475 C C . VAL A 1 186 ? -8.771 3.070 13.582 1.00 89.06 186 VAL A C 1
ATOM 1477 O O . VAL A 1 186 ? -7.692 2.935 13.012 1.00 89.06 186 VAL A O 1
ATOM 1480 N N . TYR A 1 187 ? -9.333 2.109 14.307 1.00 91.88 187 TYR A N 1
ATOM 1481 C CA . TYR A 1 187 ? -8.746 0.789 14.491 1.00 91.88 187 TYR A CA 1
ATOM 1482 C C . TYR A 1 187 ? -9.788 -0.279 14.203 1.00 91.88 187 TYR A C 1
ATOM 1484 O O . TYR A 1 187 ? -10.822 -0.332 14.861 1.00 91.88 187 TYR A O 1
ATOM 1492 N N . THR A 1 188 ? -9.509 -1.147 13.239 1.00 92.12 188 THR A N 1
ATOM 1493 C CA . THR A 1 188 ? -10.324 -2.328 12.959 1.00 92.12 188 THR A CA 1
ATOM 1494 C C . THR A 1 188 ? -9.589 -3.546 13.472 1.00 92.12 188 THR A C 1
ATOM 1496 O O . THR A 1 188 ? -8.510 -3.872 12.989 1.00 92.12 188 THR A O 1
ATOM 1499 N N . ILE A 1 189 ? -10.155 -4.195 14.480 1.00 92.25 189 ILE A N 1
ATOM 1500 C CA . ILE A 1 189 ? -9.540 -5.327 15.167 1.00 92.25 189 ILE A CA 1
ATOM 1501 C C . ILE A 1 189 ? -10.307 -6.585 14.803 1.00 92.25 189 ILE A C 1
ATOM 1503 O O . ILE A 1 189 ? -11.533 -6.571 14.766 1.00 92.25 189 ILE A O 1
ATOM 1507 N N . GLY A 1 190 ? -9.600 -7.678 14.558 1.00 92.44 190 GLY A N 1
ATOM 1508 C CA . GLY A 1 190 ? -10.219 -8.972 14.305 1.00 92.44 190 GLY A CA 1
ATOM 1509 C C . GLY A 1 190 ? -9.172 -10.056 14.129 1.00 92.44 190 GLY A C 1
ATOM 1510 O O . GLY A 1 190 ? -8.086 -9.976 14.704 1.00 92.44 190 GLY A O 1
ATOM 1511 N N . LYS A 1 191 ? -9.494 -11.079 13.341 1.00 92.38 191 LYS A N 1
ATOM 1512 C CA . LYS A 1 191 ? -8.584 -12.188 13.050 1.00 92.38 191 LYS A CA 1
ATOM 1513 C C . LYS A 1 191 ? -8.258 -12.285 11.569 1.00 92.38 191 LYS A C 1
ATOM 1515 O O . LYS A 1 191 ? -9.120 -12.072 10.722 1.00 92.38 191 LYS A O 1
ATOM 1520 N N . MET A 1 192 ? -7.019 -12.647 11.264 1.00 91.81 192 MET A N 1
ATOM 1521 C CA . MET A 1 192 ? -6.581 -12.979 9.913 1.00 91.81 192 MET A CA 1
ATOM 1522 C C . MET A 1 192 ? -5.773 -14.276 9.986 1.00 91.81 192 MET A C 1
ATOM 1524 O O . MET A 1 192 ? -4.632 -14.290 10.448 1.00 91.81 192 MET A O 1
ATOM 1528 N N . GLY A 1 193 ? -6.405 -15.389 9.606 1.00 84.50 193 GLY A N 1
ATOM 1529 C CA . GLY A 1 193 ? -5.864 -16.718 9.891 1.00 84.50 193 GLY A CA 1
ATOM 1530 C C . GLY A 1 193 ? -5.827 -16.979 11.400 1.00 84.50 193 GLY A C 1
ATOM 1531 O O . GLY A 1 193 ? -6.817 -16.761 12.100 1.00 84.50 193 GLY A O 1
ATOM 1532 N N . ASN A 1 194 ? -4.673 -17.406 11.913 1.00 87.00 194 ASN A N 1
ATOM 1533 C CA . ASN A 1 194 ? -4.487 -17.693 13.341 1.00 87.00 194 ASN A CA 1
ATOM 1534 C C . ASN A 1 194 ? -4.108 -16.456 14.175 1.00 87.00 194 ASN A C 1
ATOM 1536 O O . ASN A 1 194 ? -4.020 -16.549 15.399 1.00 87.00 194 ASN A O 1
ATOM 1540 N N . HIS A 1 195 ? -3.932 -15.301 13.529 1.00 91.44 195 HIS A N 1
ATOM 1541 C CA . HIS A 1 195 ? -3.405 -14.087 14.148 1.00 91.44 195 HIS A CA 1
ATOM 1542 C C . HIS A 1 195 ? -4.504 -13.107 14.514 1.00 91.44 195 HIS A C 1
ATOM 1544 O O . HIS A 1 195 ? -5.445 -12.896 13.745 1.00 91.44 195 HIS A O 1
ATOM 1550 N N . SER A 1 196 ? -4.363 -12.473 15.677 1.00 93.00 196 SER A N 1
ATOM 1551 C CA . SER A 1 196 ? -5.179 -11.311 16.029 1.00 93.00 196 SER A CA 1
ATOM 1552 C C . SER A 1 196 ? -4.539 -10.074 15.409 1.00 93.00 196 SER A C 1
ATOM 1554 O O . SER A 1 196 ? -3.375 -9.775 15.677 1.00 93.00 196 SER A O 1
ATOM 1556 N N . VAL A 1 197 ? -5.293 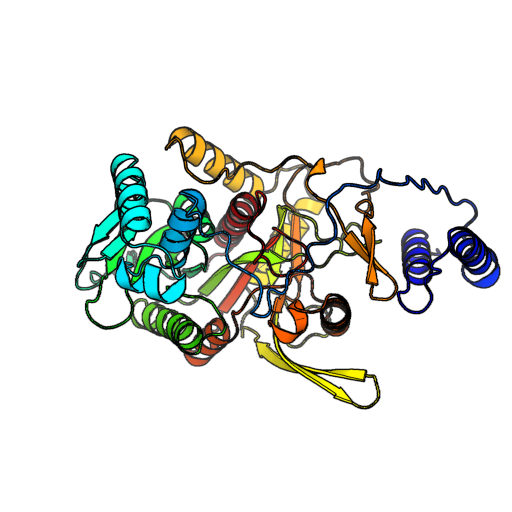-9.368 14.570 1.00 94.88 197 VAL A N 1
ATOM 1557 C CA . VAL A 1 197 ? -4.785 -8.258 13.760 1.00 94.88 197 VAL A CA 1
ATOM 1558 C C . VAL A 1 197 ? -5.489 -6.952 14.098 1.00 94.88 197 VAL A C 1
ATOM 1560 O O . VAL A 1 197 ? -6.675 -6.945 14.435 1.00 94.88 197 VAL A O 1
ATOM 1563 N N . VAL A 1 198 ? -4.765 -5.842 13.964 1.00 95.00 198 VAL A N 1
ATOM 1564 C CA . VAL A 1 198 ? -5.324 -4.488 13.993 1.00 95.00 198 VAL A CA 1
ATOM 1565 C C . VAL A 1 198 ? -4.977 -3.743 12.712 1.00 95.00 198 VAL A C 1
ATOM 1567 O O . VAL A 1 198 ? -3.810 -3.583 12.378 1.00 95.00 198 VAL A O 1
ATOM 1570 N N . CYS A 1 199 ? -5.985 -3.264 11.991 1.00 95.38 199 CYS A N 1
ATOM 1571 C CA . CYS A 1 199 ? -5.816 -2.393 10.836 1.00 95.38 199 CYS A CA 1
ATOM 1572 C C . CYS A 1 199 ? -6.079 -0.938 11.224 1.00 95.38 199 CYS A C 1
ATOM 1574 O O . CYS A 1 199 ? -7.096 -0.632 11.849 1.00 95.38 199 CYS A O 1
ATOM 1576 N N . THR A 1 200 ? -5.213 -0.028 10.793 1.00 93.88 200 THR A N 1
ATOM 1577 C CA . THR A 1 200 ? -5.422 1.421 10.896 1.00 93.88 200 THR A CA 1
ATOM 1578 C C . THR A 1 200 ? -5.216 2.094 9.544 1.00 93.88 200 THR A C 1
ATOM 1580 O O . THR A 1 200 ? -4.471 1.592 8.698 1.00 93.88 200 THR A O 1
ATOM 1583 N N . LYS A 1 201 ? -5.888 3.229 9.341 1.00 92.25 201 LYS A N 1
ATOM 1584 C CA . LYS A 1 201 ? -5.623 4.134 8.222 1.00 92.25 201 LYS A CA 1
ATOM 1585 C C . LYS A 1 201 ? -4.965 5.396 8.763 1.00 92.25 201 LYS A C 1
ATOM 1587 O O . LYS A 1 201 ? -5.462 5.981 9.726 1.00 92.25 201 LYS A O 1
ATOM 1592 N N . LEU A 1 202 ? -3.875 5.812 8.129 1.00 90.62 202 LEU A N 1
ATOM 1593 C CA . LEU A 1 202 ? -3.214 7.072 8.429 1.00 90.62 202 LEU A CA 1
ATOM 1594 C C . LEU A 1 202 ? -4.178 8.248 8.170 1.00 90.62 202 LEU A C 1
ATOM 1596 O O . LEU A 1 202 ? -4.879 8.256 7.156 1.00 90.62 202 LEU A O 1
ATOM 1600 N N . PRO A 1 203 ? -4.222 9.244 9.071 1.00 83.94 203 PRO A N 1
ATOM 1601 C CA . PRO A 1 203 ? -5.131 10.386 8.952 1.00 83.94 203 PRO A CA 1
ATOM 1602 C C . PRO A 1 203 ? -4.787 11.310 7.781 1.00 83.94 203 PRO A C 1
ATOM 1604 O O . PRO A 1 203 ? -5.666 11.951 7.208 1.00 83.94 203 PRO A O 1
ATOM 1607 N N . ALA A 1 204 ? -3.502 11.396 7.451 1.00 82.06 204 ALA A N 1
ATOM 1608 C CA . ALA A 1 204 ? -2.981 12.110 6.303 1.00 82.06 204 ALA A CA 1
ATOM 1609 C C . ALA A 1 204 ? -1.640 11.487 5.909 1.00 82.06 204 ALA A C 1
ATOM 1611 O O . ALA A 1 204 ? -0.876 11.050 6.771 1.00 82.06 204 ALA A O 1
ATOM 1612 N N . LEU A 1 205 ? -1.348 11.489 4.612 1.00 82.06 205 LEU A N 1
ATOM 1613 C CA . LEU A 1 205 ? -0.035 11.178 4.065 1.00 82.06 205 LEU A CA 1
ATOM 1614 C C . LEU A 1 205 ? 0.344 12.289 3.084 1.00 82.06 205 LEU A C 1
ATOM 1616 O O . LEU A 1 205 ? -0.499 12.759 2.318 1.00 82.06 205 LEU A O 1
ATOM 1620 N N . GLY A 1 206 ? 1.590 12.753 3.138 1.00 78.31 206 GLY A N 1
ATOM 1621 C CA . GLY A 1 206 ? 2.058 13.827 2.272 1.00 78.31 206 GLY A CA 1
ATOM 1622 C C . GLY A 1 206 ? 3.221 14.623 2.849 1.00 78.31 206 GLY A C 1
ATOM 1623 O O . GLY A 1 206 ? 3.735 14.347 3.932 1.00 78.31 206 GLY A O 1
ATOM 1624 N N . LEU A 1 207 ? 3.597 15.651 2.093 1.00 73.75 207 LEU A N 1
ATOM 1625 C CA . LEU A 1 207 ? 4.816 16.441 2.296 1.00 73.75 207 LEU A CA 1
ATOM 1626 C C . LEU A 1 207 ? 4.620 17.639 3.214 1.00 73.75 207 LEU A C 1
ATOM 1628 O O . LEU A 1 207 ? 5.595 18.259 3.640 1.00 73.75 207 LEU A O 1
ATOM 1632 N N . SER A 1 208 ? 3.365 18.010 3.481 1.00 83.50 208 SER A N 1
ATOM 1633 C CA . SER A 1 208 ? 3.112 19.056 4.458 1.00 83.50 208 SER A CA 1
ATOM 1634 C C . SER A 1 208 ? 3.616 18.574 5.813 1.00 83.50 208 SER A C 1
ATOM 1636 O O . SER A 1 208 ? 3.509 17.392 6.162 1.00 83.50 208 SER A O 1
ATOM 1638 N N . ARG A 1 209 ? 4.181 19.499 6.588 1.00 83.25 209 ARG A N 1
ATOM 1639 C CA . ARG A 1 209 ? 4.756 19.168 7.892 1.00 83.25 209 ARG A CA 1
ATOM 1640 C C . ARG A 1 209 ? 3.706 18.528 8.799 1.00 83.25 209 ARG A C 1
ATOM 1642 O O . ARG A 1 209 ? 4.014 17.608 9.548 1.00 83.25 209 ARG A O 1
ATOM 1649 N N . GLU A 1 210 ? 2.468 18.990 8.682 1.00 83.69 210 GLU A N 1
ATOM 1650 C CA . GLU A 1 210 ? 1.302 18.477 9.390 1.00 83.69 210 GLU A CA 1
ATOM 1651 C C . GLU A 1 210 ? 1.041 17.014 9.023 1.00 83.69 210 GLU A C 1
ATOM 1653 O O . GLU A 1 210 ? 0.904 16.195 9.922 1.00 83.69 210 GLU A O 1
ATOM 1658 N N . ALA A 1 211 ? 1.049 16.657 7.733 1.00 84.88 211 ALA A N 1
ATOM 1659 C CA . ALA A 1 211 ? 0.807 15.285 7.285 1.00 84.88 211 ALA A CA 1
ATOM 1660 C C . ALA A 1 211 ? 1.931 14.331 7.714 1.00 84.88 211 ALA A C 1
ATOM 1662 O O . ALA A 1 211 ? 1.667 13.234 8.203 1.00 84.88 211 ALA A O 1
ATOM 1663 N N . THR A 1 212 ? 3.188 14.767 7.595 1.00 86.38 212 THR A N 1
ATOM 1664 C CA . THR A 1 212 ? 4.355 13.981 8.017 1.00 86.38 212 THR A CA 1
ATOM 1665 C C . THR A 1 212 ? 4.329 13.700 9.525 1.00 86.38 212 THR A C 1
ATOM 1667 O O . THR A 1 212 ? 4.567 12.563 9.938 1.00 86.38 212 THR A O 1
ATOM 1670 N N . ILE A 1 213 ? 4.011 14.713 10.344 1.00 88.06 213 ILE A N 1
ATOM 1671 C CA . ILE A 1 213 ? 3.869 14.576 11.802 1.00 88.06 213 ILE A CA 1
ATOM 1672 C C . ILE A 1 213 ? 2.664 13.694 12.147 1.00 88.06 213 ILE A C 1
ATOM 1674 O O . ILE A 1 213 ? 2.790 12.808 12.991 1.00 88.06 213 ILE A O 1
ATOM 1678 N N . ALA A 1 214 ? 1.528 13.892 11.475 1.00 87.62 214 ALA A N 1
ATOM 1679 C CA . ALA A 1 214 ? 0.307 13.132 11.716 1.00 87.62 214 ALA A CA 1
ATOM 1680 C C . ALA A 1 214 ? 0.493 11.636 11.454 1.00 87.62 214 ALA A C 1
ATOM 1682 O O . ALA A 1 214 ? 0.160 10.796 12.292 1.00 87.62 214 ALA A O 1
ATOM 1683 N N . ALA A 1 215 ? 1.116 11.288 10.325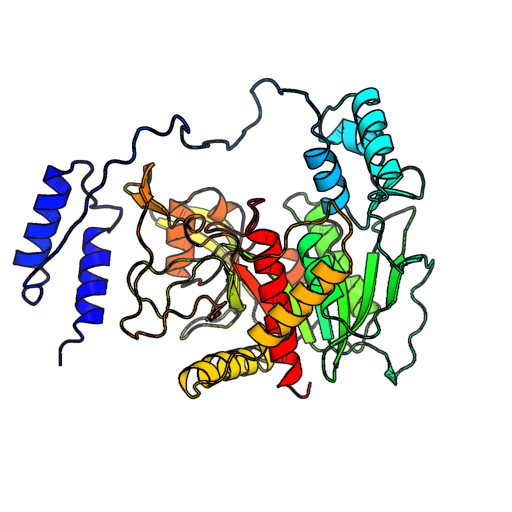 1.00 89.62 215 ALA A N 1
ATOM 1684 C CA . ALA A 1 215 ? 1.417 9.903 9.993 1.00 89.62 215 ALA A CA 1
ATOM 1685 C C . ALA A 1 215 ? 2.305 9.240 11.063 1.00 89.62 215 ALA A C 1
ATOM 1687 O O . ALA A 1 215 ? 1.988 8.151 11.541 1.00 89.62 215 ALA A O 1
ATOM 1688 N N . GLY A 1 216 ? 3.377 9.910 11.505 1.00 90.50 216 GLY A N 1
ATOM 1689 C CA . GLY A 1 216 ? 4.272 9.374 12.538 1.00 90.50 216 GLY A CA 1
ATOM 1690 C C . GLY A 1 216 ? 3.624 9.265 13.928 1.00 90.50 216 GLY A C 1
ATOM 1691 O O . GLY A 1 216 ? 3.834 8.289 14.662 1.00 90.50 216 GLY A O 1
ATOM 1692 N N . ASN A 1 217 ? 2.777 10.233 14.286 1.00 90.06 217 ASN A N 1
ATOM 1693 C CA . ASN A 1 217 ? 2.012 10.216 15.532 1.00 90.06 217 ASN A CA 1
ATOM 1694 C C . ASN A 1 217 ? 0.996 9.074 15.556 1.00 90.06 217 ASN A C 1
ATOM 1696 O O . ASN A 1 217 ? 0.861 8.413 16.587 1.00 90.06 217 ASN A O 1
ATOM 1700 N N . ALA A 1 218 ? 0.320 8.807 14.436 1.00 90.31 218 ALA A N 1
ATOM 1701 C CA . ALA A 1 218 ? -0.608 7.689 14.314 1.00 90.31 218 ALA A CA 1
ATOM 1702 C C . ALA A 1 218 ? 0.089 6.347 14.605 1.00 90.31 218 ALA A C 1
ATOM 1704 O O . ALA A 1 218 ? -0.443 5.535 15.362 1.00 90.31 218 ALA A O 1
ATOM 1705 N N . ILE A 1 219 ? 1.319 6.147 14.110 1.00 92.31 219 ILE A N 1
ATOM 1706 C CA . ILE A 1 219 ? 2.115 4.942 14.409 1.00 92.31 219 ILE A CA 1
ATOM 1707 C C . ILE A 1 219 ? 2.471 4.853 15.890 1.00 92.31 219 ILE A C 1
ATOM 1709 O O . ILE A 1 219 ? 2.279 3.813 16.520 1.00 92.31 219 ILE A O 1
ATOM 1713 N N . THR A 1 220 ? 2.953 5.952 16.465 1.00 91.50 220 THR A N 1
ATOM 1714 C CA . THR A 1 220 ? 3.329 6.000 17.885 1.00 91.50 220 THR A CA 1
ATOM 1715 C C . THR A 1 220 ? 2.122 5.705 18.784 1.00 91.50 220 THR A C 1
ATOM 1717 O O . THR A 1 220 ? 2.227 4.958 19.755 1.00 91.50 220 THR A O 1
ATOM 1720 N N . ARG A 1 221 ? 0.938 6.222 18.431 1.00 90.25 221 ARG A N 1
ATOM 1721 C CA . ARG A 1 221 ? -0.319 5.948 19.142 1.00 90.25 221 ARG A CA 1
ATOM 1722 C C . ARG A 1 221 ? -0.771 4.500 18.986 1.00 90.25 221 ARG A C 1
ATOM 1724 O O . ARG A 1 221 ? -1.202 3.911 19.975 1.00 90.25 221 ARG A O 1
ATOM 1731 N N . LEU A 1 222 ? -0.672 3.934 17.783 1.00 91.38 222 LEU A N 1
ATOM 1732 C CA . LEU A 1 222 ? -1.011 2.537 17.507 1.00 91.38 222 LEU A CA 1
ATOM 1733 C C . LEU A 1 222 ? -0.169 1.596 18.378 1.00 91.38 222 LEU A C 1
ATOM 1735 O O . LEU A 1 222 ? -0.731 0.795 19.120 1.00 91.38 222 LEU A O 1
ATOM 1739 N N . LEU A 1 223 ? 1.158 1.739 18.340 1.00 91.25 223 LEU A N 1
ATOM 1740 C CA . LEU A 1 223 ? 2.080 0.886 19.098 1.00 91.25 223 LEU A CA 1
ATOM 1741 C C . LEU A 1 223 ? 1.982 1.121 20.613 1.00 91.25 223 LEU A C 1
ATOM 1743 O O . LEU A 1 223 ? 2.078 0.177 21.392 1.00 91.25 223 LEU A O 1
ATOM 1747 N N . GLY A 1 224 ? 1.713 2.357 21.046 1.00 88.56 224 GLY A N 1
ATOM 1748 C CA . GLY A 1 224 ? 1.470 2.662 22.458 1.00 88.56 224 GLY A CA 1
ATOM 1749 C C . GLY A 1 224 ? 0.153 2.087 22.993 1.00 88.56 224 GLY A C 1
ATOM 1750 O O . GLY A 1 224 ? 0.087 1.677 24.152 1.00 88.56 224 GLY A O 1
ATOM 1751 N N . THR A 1 225 ? -0.888 2.030 22.154 1.00 88.31 225 THR A N 1
ATOM 1752 C CA . THR A 1 225 ? -2.195 1.448 22.506 1.00 88.31 225 THR A CA 1
ATOM 1753 C C . THR A 1 225 ? -2.135 -0.078 22.508 1.00 88.31 225 THR A C 1
ATOM 1755 O O . THR A 1 225 ? -2.650 -0.721 23.421 1.00 88.31 225 THR A O 1
ATOM 1758 N N . PHE A 1 226 ? -1.499 -0.669 21.496 1.00 90.12 226 PHE A N 1
ATOM 1759 C CA . PHE A 1 226 ? -1.408 -2.113 21.311 1.00 90.12 226 PHE A CA 1
ATOM 1760 C C . PHE A 1 226 ? 0.018 -2.600 21.554 1.00 90.12 226 PHE A C 1
ATOM 1762 O O . PHE A 1 226 ? 0.751 -2.941 20.633 1.00 90.12 226 PHE A O 1
ATOM 1769 N N . GLN A 1 227 ? 0.388 -2.678 22.830 1.00 88.38 227 GLN A N 1
ATOM 1770 C CA . GLN A 1 227 ? 1.752 -3.015 23.259 1.00 88.38 227 GLN A CA 1
ATOM 1771 C C . GLN A 1 227 ? 2.195 -4.445 22.907 1.00 88.38 227 GLN A C 1
ATOM 1773 O O . GLN A 1 227 ? 3.382 -4.741 22.964 1.00 88.38 227 GLN A O 1
ATOM 1778 N N . LYS A 1 228 ? 1.254 -5.333 22.556 1.00 90.56 228 LYS A N 1
ATOM 1779 C CA . LYS A 1 228 ? 1.545 -6.702 22.099 1.00 90.56 228 LYS A CA 1
ATOM 1780 C C . LYS A 1 228 ? 1.810 -6.814 20.598 1.00 90.56 228 LYS A C 1
ATOM 1782 O O . LYS A 1 228 ? 2.033 -7.918 20.115 1.00 90.56 228 LYS A O 1
ATOM 1787 N N . VAL A 1 229 ? 1.754 -5.709 19.855 1.00 92.75 229 VAL A N 1
ATOM 1788 C CA . VAL A 1 229 ? 2.084 -5.725 18.430 1.00 92.75 229 VAL A CA 1
ATOM 1789 C C . VAL A 1 229 ? 3.587 -5.918 18.271 1.00 92.75 229 VAL A C 1
ATOM 1791 O O . VAL A 1 229 ? 4.376 -5.035 18.599 1.00 92.75 229 VAL A O 1
ATOM 1794 N N . GLU A 1 230 ? 3.968 -7.064 17.722 1.00 90.62 230 GLU A N 1
ATOM 1795 C CA . GLU A 1 230 ? 5.360 -7.415 17.430 1.00 90.62 230 GLU A CA 1
ATOM 1796 C C . GLU A 1 230 ? 5.672 -7.265 15.935 1.00 90.62 230 GLU A C 1
ATOM 1798 O O . GLU A 1 230 ? 6.800 -6.927 15.560 1.00 90.62 230 GLU A O 1
ATOM 1803 N N . HIS A 1 231 ? 4.652 -7.444 15.088 1.00 93.81 231 HIS A N 1
ATOM 1804 C CA . HIS A 1 231 ? 4.783 -7.467 13.634 1.00 93.81 231 HIS A CA 1
ATOM 1805 C C . HIS A 1 231 ? 3.936 -6.389 12.984 1.00 93.81 231 HIS A C 1
ATOM 1807 O O . HIS A 1 231 ? 2.756 -6.230 13.297 1.00 93.81 231 HIS A O 1
ATOM 1813 N N . VAL A 1 232 ? 4.527 -5.663 12.039 1.00 95.88 232 VAL A N 1
ATOM 1814 C CA . VAL A 1 232 ? 3.843 -4.568 11.355 1.00 95.88 232 VAL A CA 1
ATOM 1815 C C . VAL A 1 232 ? 3.913 -4.726 9.842 1.00 95.88 232 VAL A C 1
ATOM 1817 O O . VAL A 1 232 ? 4.985 -4.833 9.254 1.00 95.88 232 VAL A O 1
ATOM 1820 N N . PHE A 1 233 ? 2.762 -4.667 9.187 1.00 96.81 233 PHE A N 1
ATOM 1821 C CA . PHE A 1 233 ? 2.668 -4.543 7.742 1.00 96.81 233 PHE A CA 1
ATOM 1822 C C . PHE A 1 233 ? 2.321 -3.113 7.362 1.00 96.81 233 PHE A C 1
ATOM 1824 O O . PHE A 1 233 ? 1.341 -2.557 7.853 1.00 96.81 233 PHE A O 1
ATOM 1831 N N . VAL A 1 234 ? 3.083 -2.531 6.442 1.00 96.25 234 VAL A N 1
ATOM 1832 C CA . VAL A 1 234 ? 2.680 -1.302 5.755 1.00 96.25 234 VAL A CA 1
ATOM 1833 C C . VAL A 1 234 ? 2.121 -1.716 4.400 1.00 96.25 234 VAL A C 1
ATOM 1835 O O . VAL A 1 234 ? 2.867 -2.102 3.502 1.00 96.25 234 VAL A O 1
ATOM 1838 N N . CYS A 1 235 ? 0.795 -1.719 4.291 1.00 96.19 235 CYS A N 1
ATOM 1839 C CA . CYS A 1 235 ? 0.053 -2.214 3.139 1.00 96.19 235 CYS A CA 1
ATOM 1840 C C . CYS A 1 235 ? -0.463 -1.049 2.305 1.00 96.19 235 CYS A C 1
ATOM 1842 O O . CYS A 1 235 ? -0.960 -0.068 2.852 1.00 96.19 235 CYS A O 1
ATOM 1844 N N . GLY A 1 236 ? -0.393 -1.165 0.983 1.00 93.44 236 GLY A N 1
ATOM 1845 C CA . GLY A 1 236 ? -1.042 -0.194 0.115 1.00 93.44 236 GLY A CA 1
ATOM 1846 C C . GLY A 1 236 ? -0.786 -0.408 -1.363 1.00 93.44 236 GLY A C 1
ATOM 1847 O O . GLY A 1 236 ? -0.189 -1.408 -1.761 1.00 93.44 236 GLY A O 1
ATOM 1848 N N . ALA A 1 237 ? -1.240 0.536 -2.169 1.00 94.00 237 ALA A N 1
ATOM 1849 C CA . ALA A 1 237 ? -0.891 0.623 -3.570 1.00 94.00 237 ALA A CA 1
ATOM 1850 C C . ALA A 1 237 ? 0.509 1.239 -3.728 1.00 94.00 237 ALA A C 1
ATOM 1852 O O . ALA A 1 237 ? 0.935 2.069 -2.930 1.00 94.00 237 ALA A O 1
ATOM 1853 N N . GLY A 1 238 ? 1.239 0.812 -4.751 1.00 94.12 238 GLY A N 1
ATOM 1854 C CA . GLY A 1 238 ? 2.548 1.348 -5.106 1.00 94.12 238 GLY A CA 1
ATOM 1855 C C . GLY A 1 238 ? 2.750 1.379 -6.616 1.00 94.12 238 GLY A C 1
ATOM 1856 O O . GLY A 1 238 ? 1.915 0.888 -7.388 1.00 94.12 238 GLY A O 1
ATOM 1857 N N . GLY A 1 239 ? 3.874 1.959 -7.020 1.00 93.56 239 GLY A N 1
ATOM 1858 C CA . GLY A 1 239 ? 4.329 2.008 -8.401 1.00 93.56 239 GLY A CA 1
ATOM 1859 C C . GLY A 1 239 ? 5.274 0.853 -8.705 1.00 93.56 239 GLY A C 1
ATOM 1860 O O . GLY A 1 239 ? 6.197 0.588 -7.944 1.00 93.56 239 GLY A O 1
ATOM 1861 N N . GLY A 1 240 ? 5.072 0.145 -9.807 1.00 92.75 240 GLY A N 1
ATOM 1862 C CA . GLY A 1 240 ? 5.952 -0.935 -10.238 1.00 92.75 240 GLY A CA 1
ATOM 1863 C C . GLY A 1 240 ? 7.214 -0.385 -10.886 1.00 92.75 240 GLY A C 1
ATOM 1864 O O . GLY A 1 240 ? 7.165 0.619 -11.597 1.00 92.75 240 GLY A O 1
ATOM 1865 N N . VAL A 1 241 ? 8.343 -1.062 -10.686 1.00 91.44 241 VAL A N 1
ATOM 1866 C CA . VAL A 1 241 ? 9.554 -0.837 -11.481 1.00 91.44 241 VAL A CA 1
ATOM 1867 C C . VAL A 1 241 ? 9.645 -1.961 -12.515 1.00 91.44 241 VAL A C 1
ATOM 1869 O O . VAL A 1 241 ? 9.990 -3.093 -12.171 1.00 91.44 241 VAL A O 1
ATOM 1872 N N . PRO A 1 242 ? 9.290 -1.693 -13.781 1.00 88.19 242 PRO A N 1
ATOM 1873 C CA . PRO A 1 242 ? 9.237 -2.724 -14.800 1.00 88.19 242 PRO A CA 1
ATOM 1874 C C . PRO A 1 242 ? 10.646 -3.133 -15.229 1.00 88.19 242 PRO A C 1
ATOM 1876 O O . PRO A 1 242 ? 11.547 -2.302 -15.360 1.00 88.19 242 PRO A O 1
ATOM 1879 N N . HIS A 1 243 ? 10.819 -4.421 -15.518 1.00 84.56 243 HIS A N 1
ATOM 1880 C CA . HIS A 1 243 ? 12.036 -4.933 -16.134 1.00 84.56 243 HIS A CA 1
ATOM 1881 C C . HIS A 1 243 ? 11.710 -5.342 -17.565 1.00 84.56 243 HIS A C 1
ATOM 1883 O O . HIS A 1 243 ? 11.165 -6.412 -17.808 1.00 84.56 243 HIS A O 1
ATOM 1889 N N . TYR A 1 244 ? 12.086 -4.501 -18.523 1.00 79.94 244 TYR A N 1
ATOM 1890 C CA . TYR A 1 244 ? 11.613 -4.612 -19.906 1.00 79.94 244 TYR A CA 1
ATOM 1891 C C . TYR A 1 244 ? 11.944 -5.940 -20.606 1.00 79.94 244 TYR A C 1
ATOM 1893 O O . TYR A 1 244 ? 11.248 -6.332 -21.533 1.00 79.94 244 TYR A O 1
ATOM 1901 N N . THR A 1 245 ? 12.995 -6.639 -20.175 1.00 69.94 245 THR A N 1
ATOM 1902 C CA . THR A 1 245 ? 13.512 -7.819 -20.887 1.00 69.94 245 THR A CA 1
ATOM 1903 C C . THR A 1 245 ? 13.328 -9.151 -20.178 1.00 69.94 245 THR A C 1
ATOM 1905 O O . THR A 1 245 ? 13.346 -10.191 -20.826 1.00 69.94 245 THR A O 1
ATOM 1908 N N . ASN A 1 246 ? 13.178 -9.150 -18.854 1.00 76.50 246 ASN A N 1
ATOM 1909 C CA . ASN A 1 246 ? 13.215 -10.373 -18.062 1.00 76.50 246 ASN A CA 1
ATOM 1910 C C . ASN A 1 246 ? 11.851 -10.574 -17.419 1.00 76.50 246 ASN A C 1
ATOM 1912 O O . ASN A 1 246 ? 11.495 -9.830 -16.510 1.00 76.50 246 ASN A O 1
ATOM 1916 N N . TYR A 1 247 ? 11.121 -11.591 -17.874 1.00 81.00 247 TYR A N 1
ATOM 1917 C CA . TYR A 1 247 ? 9.773 -11.899 -17.401 1.00 81.00 247 TYR A CA 1
ATOM 1918 C C . TYR A 1 247 ? 9.690 -12.135 -15.883 1.00 81.00 247 TYR A C 1
ATOM 1920 O O . TYR A 1 247 ? 8.750 -11.662 -15.238 1.00 81.00 247 TYR A O 1
ATOM 1928 N N . ASP A 1 248 ? 10.681 -12.818 -15.303 1.00 79.94 248 ASP A N 1
ATOM 1929 C CA . ASP A 1 248 ? 10.700 -13.162 -13.876 1.00 79.94 248 ASP A CA 1
ATOM 1930 C C . ASP A 1 248 ? 10.911 -11.939 -12.986 1.00 79.94 248 ASP A C 1
ATOM 1932 O O . ASP A 1 248 ? 10.412 -11.891 -11.865 1.00 79.94 248 ASP A O 1
ATOM 1936 N N . LYS A 1 249 ? 11.661 -10.950 -13.481 1.00 81.94 249 LYS A N 1
ATOM 1937 C CA . LYS A 1 249 ? 11.928 -9.687 -12.775 1.00 81.94 249 LYS A CA 1
ATOM 1938 C C . LYS A 1 249 ? 10.967 -8.574 -13.173 1.00 81.94 249 LYS A C 1
ATOM 1940 O O . LYS A 1 249 ? 11.017 -7.492 -12.595 1.00 81.94 249 LYS A O 1
ATOM 1945 N N . HIS A 1 250 ? 10.148 -8.802 -14.194 1.00 88.31 250 HIS A N 1
ATOM 1946 C CA . HIS A 1 250 ? 9.237 -7.801 -14.716 1.00 88.31 250 HIS A CA 1
ATOM 1947 C C . HIS A 1 250 ? 8.073 -7.620 -13.759 1.00 88.31 250 HIS A C 1
ATOM 1949 O O . HIS A 1 250 ? 7.296 -8.549 -13.554 1.00 88.31 250 HIS A O 1
ATOM 1955 N N . VAL A 1 251 ? 7.935 -6.425 -13.199 1.00 91.44 251 VAL A N 1
ATOM 1956 C CA . VAL A 1 251 ? 6.800 -6.051 -12.357 1.00 91.44 251 VAL A CA 1
ATOM 1957 C C . VAL A 1 251 ? 5.722 -5.409 -13.235 1.00 91.44 251 VAL A C 1
ATOM 1959 O O . VAL A 1 251 ? 6.007 -4.476 -13.989 1.00 91.44 251 VAL A O 1
ATOM 1962 N N . LYS A 1 252 ? 4.484 -5.911 -13.155 1.00 91.69 252 LYS A N 1
ATOM 1963 C CA . LYS A 1 252 ? 3.332 -5.413 -13.932 1.00 91.69 252 LYS A CA 1
ATOM 1964 C C . LYS A 1 252 ? 2.166 -4.972 -13.048 1.00 91.69 252 LYS A C 1
ATOM 1966 O O . LYS A 1 252 ? 2.184 -5.231 -11.842 1.00 91.69 252 LYS A O 1
ATOM 1971 N N . LEU A 1 253 ? 1.150 -4.335 -13.631 1.00 92.31 253 LEU A N 1
ATOM 1972 C CA . LEU A 1 253 ? -0.016 -3.914 -12.862 1.00 92.31 253 LEU A CA 1
ATOM 1973 C C . LEU A 1 253 ? -0.779 -5.126 -12.305 1.00 92.31 253 LEU A C 1
ATOM 1975 O O . LEU A 1 253 ? -0.970 -6.164 -12.953 1.00 92.31 253 LEU A O 1
ATOM 1979 N N . GLY A 1 254 ? -1.186 -5.005 -11.043 1.00 91.06 254 GLY A N 1
ATOM 1980 C CA . GLY A 1 254 ? -1.835 -6.071 -10.292 1.00 91.06 254 GLY A CA 1
ATOM 1981 C C . GLY A 1 254 ? -0.899 -7.149 -9.735 1.00 91.06 254 GLY A C 1
ATOM 1982 O O . GLY A 1 254 ? -1.402 -8.087 -9.114 1.00 91.06 254 GLY A O 1
ATOM 1983 N N . ASP A 1 255 ? 0.420 -7.049 -9.936 1.00 93.94 255 ASP A N 1
ATOM 1984 C CA . ASP A 1 255 ? 1.397 -7.814 -9.150 1.00 93.94 255 ASP A CA 1
ATOM 1985 C C . ASP A 1 255 ? 1.549 -7.200 -7.743 1.00 93.94 255 ASP A C 1
ATOM 1987 O O . ASP A 1 255 ? 1.117 -6.076 -7.482 1.00 93.94 255 ASP A O 1
ATOM 1991 N N . VAL A 1 256 ? 2.158 -7.940 -6.818 1.00 96.31 256 VAL A N 1
ATOM 1992 C CA . VAL A 1 256 ? 2.429 -7.493 -5.445 1.00 96.31 256 VAL A CA 1
ATOM 1993 C C . VAL A 1 256 ? 3.921 -7.588 -5.164 1.00 96.31 256 VAL A C 1
ATOM 1995 O O . VAL A 1 256 ? 4.547 -8.609 -5.439 1.00 96.31 256 VAL A O 1
ATOM 1998 N N . VAL A 1 257 ? 4.487 -6.537 -4.579 1.00 96.56 257 VAL A N 1
ATOM 1999 C CA . VAL A 1 257 ? 5.890 -6.473 -4.167 1.00 96.56 257 VAL A CA 1
ATOM 2000 C C . VAL A 1 257 ? 5.972 -6.450 -2.644 1.00 96.56 257 VAL A C 1
ATOM 2002 O O . VAL A 1 257 ? 5.359 -5.604 -1.994 1.00 96.56 257 VAL A O 1
ATOM 2005 N N . VAL A 1 258 ? 6.741 -7.375 -2.072 1.00 96.56 258 VAL A N 1
ATOM 2006 C CA . VAL A 1 258 ? 7.051 -7.441 -0.639 1.00 96.56 258 VAL A CA 1
ATOM 2007 C C . VAL A 1 258 ? 8.486 -6.969 -0.415 1.00 96.56 258 VAL A C 1
ATOM 2009 O O . VAL A 1 258 ? 9.415 -7.458 -1.060 1.00 96.56 258 VAL A O 1
ATOM 2012 N N . SER A 1 259 ? 8.677 -6.034 0.515 1.00 94.62 259 SER A N 1
ATOM 2013 C CA . SER A 1 259 ? 9.981 -5.427 0.785 1.00 94.62 259 SER A CA 1
ATOM 2014 C C . SER A 1 259 ? 10.991 -6.442 1.307 1.00 94.62 259 SER A C 1
ATOM 2016 O O . SER A 1 259 ? 10.762 -7.048 2.353 1.00 94.62 259 SER A O 1
ATOM 2018 N N . HIS A 1 260 ? 12.143 -6.555 0.657 1.00 93.19 260 HIS A N 1
ATOM 2019 C CA . HIS A 1 260 ? 13.278 -7.342 1.128 1.00 93.19 260 HIS A CA 1
ATOM 2020 C C . HIS A 1 260 ? 14.594 -6.714 0.669 1.00 93.19 260 HIS A C 1
ATOM 2022 O O . HIS A 1 260 ? 14.657 -6.094 -0.390 1.00 93.19 260 HIS A O 1
ATOM 2028 N N . CYS A 1 261 ? 15.660 -6.893 1.446 1.00 82.56 261 CYS A N 1
ATOM 2029 C CA . CYS A 1 261 ? 16.993 -6.475 1.037 1.00 82.56 261 CYS A CA 1
ATOM 2030 C C . CYS A 1 261 ? 17.467 -7.390 -0.102 1.00 82.56 261 CYS A C 1
ATOM 2032 O O . CYS A 1 261 ? 17.734 -8.568 0.110 1.00 82.56 261 CYS A O 1
ATOM 2034 N N . GLY A 1 262 ? 17.545 -6.886 -1.334 1.00 68.50 262 GLY A N 1
ATOM 2035 C CA . GLY A 1 262 ? 18.091 -7.678 -2.440 1.00 68.50 262 GLY A CA 1
ATOM 2036 C C . GLY A 1 262 ? 19.536 -8.126 -2.169 1.00 68.50 262 GLY A C 1
ATOM 2037 O O . GLY A 1 262 ? 20.215 -7.581 -1.295 1.00 68.50 262 GLY A O 1
ATOM 2038 N N . ASN A 1 263 ? 20.049 -9.074 -2.961 1.00 57.75 263 ASN A N 1
ATOM 2039 C CA . ASN A 1 263 ? 21.454 -9.487 -2.880 1.00 57.75 263 ASN A CA 1
ATOM 2040 C C . ASN A 1 263 ? 22.366 -8.244 -2.998 1.00 57.75 263 ASN A C 1
ATOM 2042 O O . ASN A 1 263 ? 22.376 -7.574 -4.035 1.00 57.75 263 ASN A O 1
ATOM 2046 N N . ASN A 1 264 ? 23.119 -7.954 -1.929 1.00 58.00 264 ASN A N 1
ATOM 2047 C CA . ASN A 1 264 ? 24.035 -6.814 -1.735 1.00 58.00 264 ASN A CA 1
ATOM 2048 C C . ASN A 1 264 ? 23.431 -5.478 -1.257 1.00 58.00 264 ASN A C 1
ATOM 2050 O O . ASN A 1 264 ? 24.150 -4.478 -1.244 1.00 58.00 264 ASN A O 1
ATOM 2054 N N . GLN A 1 265 ? 22.166 -5.419 -0.837 1.00 66.19 265 GLN A N 1
ATOM 2055 C CA . GLN A 1 265 ? 21.592 -4.198 -0.255 1.00 66.19 265 GLN A CA 1
ATOM 2056 C C . GLN A 1 265 ? 21.465 -4.259 1.261 1.00 66.19 265 GLN A C 1
ATOM 2058 O O . GLN A 1 265 ? 21.207 -5.311 1.834 1.00 66.19 265 GLN A O 1
ATOM 2063 N N . LYS A 1 266 ? 21.637 -3.102 1.911 1.00 71.62 266 LYS A N 1
ATOM 2064 C CA . LYS A 1 266 ? 21.559 -2.962 3.374 1.00 71.62 266 LYS A CA 1
ATOM 2065 C C . LYS A 1 266 ? 20.161 -2.602 3.889 1.00 71.62 266 LYS A C 1
ATOM 2067 O O . LYS A 1 266 ? 19.941 -2.679 5.091 1.00 71.62 266 LYS A O 1
ATOM 2072 N N . ALA A 1 267 ? 19.243 -2.196 3.011 1.00 86.44 267 ALA A N 1
ATOM 2073 C CA . ALA A 1 267 ? 17.915 -1.714 3.381 1.00 86.44 267 ALA A CA 1
ATOM 2074 C C . ALA A 1 267 ? 16.807 -2.389 2.575 1.00 86.44 267 ALA A C 1
ATOM 2076 O O . ALA A 1 267 ? 16.993 -2.730 1.409 1.00 86.44 267 ALA A O 1
ATOM 2077 N N . VAL A 1 268 ? 15.648 -2.553 3.215 1.00 90.81 268 VAL A N 1
ATOM 2078 C CA . VAL A 1 268 ? 14.413 -3.020 2.565 1.00 90.81 268 VAL A CA 1
ATOM 2079 C C . VAL A 1 268 ? 13.634 -1.854 1.966 1.00 90.81 268 VAL A C 1
ATOM 2081 O O . VAL A 1 268 ? 12.905 -2.043 0.993 1.00 90.81 268 VAL A O 1
ATOM 2084 N N . TYR A 1 269 ? 13.805 -0.662 2.552 1.00 93.94 269 TYR A N 1
ATOM 2085 C CA . TYR A 1 269 ? 13.180 0.576 2.116 1.00 93.94 269 TYR A CA 1
ATOM 2086 C C . TYR A 1 269 ? 14.189 1.720 2.055 1.00 93.94 269 TYR A C 1
ATOM 2088 O O . TYR A 1 269 ? 14.911 1.969 3.023 1.00 93.94 269 TYR A O 1
ATOM 2096 N N . THR A 1 270 ? 14.238 2.415 0.919 1.00 93.81 270 THR A N 1
ATOM 2097 C CA . THR A 1 270 ? 15.108 3.582 0.715 1.00 93.81 270 THR A CA 1
ATOM 2098 C C . THR A 1 270 ? 14.272 4.798 0.334 1.00 93.81 270 THR A C 1
ATOM 2100 O O . THR A 1 270 ? 13.691 4.841 -0.748 1.00 93.81 270 THR A O 1
ATOM 2103 N N . TYR A 1 271 ? 14.243 5.807 1.199 1.00 93.19 271 TYR A N 1
ATOM 2104 C CA . TYR A 1 271 ? 13.551 7.066 0.944 1.00 93.19 271 TYR A CA 1
ATOM 2105 C C . TYR A 1 271 ? 14.539 8.139 0.488 1.00 93.19 271 TYR A C 1
ATOM 2107 O O . TYR A 1 271 ? 15.539 8.385 1.162 1.00 93.19 271 TYR A O 1
ATOM 2115 N N . CYS A 1 272 ? 14.285 8.788 -0.648 1.00 92.25 272 CYS A N 1
ATOM 2116 C CA . CYS A 1 272 ? 15.108 9.882 -1.150 1.00 92.25 272 CYS A CA 1
ATOM 2117 C C . CYS A 1 272 ? 14.551 11.239 -0.710 1.00 92.25 272 CYS A C 1
ATOM 2119 O O . CYS A 1 272 ? 13.513 11.685 -1.196 1.00 92.25 272 CYS A O 1
ATOM 2121 N N . LYS A 1 273 ? 15.284 11.920 0.176 1.00 89.25 273 LYS A N 1
ATOM 2122 C CA . LYS A 1 273 ? 14.908 13.237 0.699 1.00 89.25 273 LYS A CA 1
ATOM 2123 C C . LYS A 1 273 ? 15.275 14.372 -0.250 1.00 89.25 273 LYS A C 1
ATOM 2125 O O . LYS A 1 273 ? 14.585 15.384 -0.293 1.00 89.25 273 LYS A O 1
ATOM 2130 N N . ASN A 1 274 ? 16.410 14.247 -0.933 1.00 87.88 274 ASN A N 1
ATOM 2131 C CA . ASN A 1 274 ? 16.883 15.264 -1.861 1.00 87.88 274 ASN A CA 1
ATOM 2132 C C . ASN A 1 274 ? 17.803 14.655 -2.923 1.00 87.88 274 ASN A C 1
ATOM 2134 O O . ASN A 1 274 ? 18.510 13.679 -2.663 1.00 87.88 274 ASN A O 1
ATOM 2138 N N . VAL A 1 275 ? 17.830 15.283 -4.094 1.00 89.12 275 VAL A N 1
ATOM 2139 C CA . VAL A 1 275 ? 18.701 14.928 -5.212 1.00 89.12 275 VAL A CA 1
ATOM 2140 C C . VAL A 1 275 ? 19.606 16.117 -5.501 1.00 89.12 275 VAL A C 1
ATOM 2142 O O . VAL A 1 275 ? 19.131 17.189 -5.869 1.00 89.12 275 VAL A O 1
ATOM 2145 N N . SER A 1 276 ? 20.911 15.933 -5.331 1.00 87.94 276 SER A N 1
ATOM 2146 C CA . SER A 1 276 ? 21.922 16.915 -5.723 1.00 87.94 276 SER A CA 1
ATOM 2147 C C . SER A 1 276 ? 22.534 16.516 -7.065 1.00 87.94 276 SER A C 1
ATOM 2149 O O . SER A 1 276 ? 22.620 15.336 -7.401 1.00 87.94 276 SER A O 1
ATOM 2151 N N . ASN A 1 277 ? 22.921 17.503 -7.870 1.00 85.75 277 ASN A N 1
ATOM 2152 C CA . ASN A 1 277 ? 23.622 17.271 -9.128 1.00 85.75 277 ASN A CA 1
ATOM 2153 C C . ASN A 1 277 ? 25.059 17.775 -8.971 1.00 85.75 277 ASN A C 1
ATOM 2155 O O . ASN A 1 277 ? 25.300 18.981 -8.976 1.00 85.75 277 ASN A O 1
ATOM 2159 N N . GLU A 1 278 ? 25.998 16.852 -8.775 1.00 79.81 278 GLU A N 1
ATOM 2160 C CA . GLU A 1 278 ? 27.427 17.143 -8.669 1.00 79.81 278 GLU A CA 1
ATOM 2161 C C . GLU A 1 278 ? 28.080 16.734 -10.003 1.00 79.81 278 GLU A C 1
ATOM 2163 O O . GLU A 1 278 ? 28.176 15.551 -10.327 1.00 79.81 278 GLU A O 1
ATOM 2168 N N . ASN A 1 279 ? 28.517 17.711 -10.808 1.00 67.88 279 ASN A N 1
ATOM 2169 C CA . ASN A 1 279 ? 29.242 17.494 -12.074 1.00 67.88 279 ASN A CA 1
ATOM 2170 C C . ASN A 1 279 ? 28.510 16.621 -13.121 1.00 67.88 279 ASN A C 1
ATOM 2172 O O . ASN A 1 279 ? 29.148 15.877 -13.863 1.00 67.88 279 ASN A O 1
ATOM 2176 N N . GLY A 1 280 ? 27.176 16.694 -13.190 1.00 72.62 280 GLY A N 1
ATOM 2177 C CA . GLY A 1 280 ? 26.364 15.909 -14.131 1.00 72.62 280 GLY A CA 1
ATOM 2178 C C . GLY A 1 280 ? 25.945 14.530 -13.607 1.00 72.62 280 GLY A C 1
ATOM 2179 O O . GLY A 1 280 ? 25.116 13.866 -14.235 1.00 72.62 280 GLY A O 1
ATOM 2180 N N . ASN A 1 281 ? 26.451 14.121 -12.439 1.00 80.06 281 ASN A N 1
ATOM 2181 C CA . ASN A 1 281 ? 26.013 12.919 -11.743 1.00 80.06 281 ASN A CA 1
ATOM 2182 C C . ASN A 1 281 ? 24.990 13.274 -10.659 1.00 80.06 281 ASN A C 1
ATOM 2184 O O . ASN A 1 281 ? 25.216 14.138 -9.810 1.00 80.06 281 ASN A O 1
ATOM 2188 N N . LEU A 1 282 ? 23.850 12.581 -10.695 1.00 85.75 282 LEU A N 1
ATOM 2189 C CA . LEU A 1 282 ? 22.831 12.692 -9.659 1.00 85.75 282 LEU A CA 1
ATOM 2190 C C . LEU A 1 282 ? 23.307 11.937 -8.422 1.00 85.75 282 LEU A C 1
ATOM 2192 O O . LEU A 1 282 ? 23.692 10.775 -8.518 1.00 85.75 282 LEU A O 1
ATOM 2196 N N . LYS A 1 283 ? 23.254 12.597 -7.271 1.00 90.12 283 LYS A N 1
ATOM 2197 C CA . LYS A 1 283 ? 23.571 12.027 -5.969 1.00 90.12 283 LYS A CA 1
ATOM 2198 C C . LYS A 1 283 ? 22.325 12.069 -5.102 1.00 90.12 283 LYS A C 1
ATOM 2200 O O . LYS A 1 283 ? 21.708 13.119 -4.906 1.00 90.12 283 LYS A O 1
ATOM 2205 N N . PHE A 1 284 ? 21.949 10.904 -4.596 1.00 90.69 284 PHE A N 1
ATOM 2206 C CA . PHE A 1 284 ? 20.730 10.727 -3.822 1.00 90.69 284 PHE A CA 1
ATOM 2207 C C . PHE A 1 284 ? 21.044 10.808 -2.327 1.00 90.69 284 PHE A C 1
ATOM 2209 O O . PHE A 1 284 ? 21.832 10.030 -1.790 1.00 90.69 284 PHE A O 1
ATOM 2216 N N . HIS A 1 285 ? 20.425 11.764 -1.638 1.00 91.19 285 HIS A N 1
ATOM 2217 C CA . HIS A 1 285 ? 20.480 11.850 -0.183 1.00 91.19 285 HIS A CA 1
ATOM 2218 C C . HIS A 1 285 ? 19.312 11.058 0.398 1.00 91.19 285 HIS A C 1
ATOM 2220 O O . HIS A 1 285 ? 18.164 11.515 0.368 1.00 91.19 285 HIS A O 1
ATOM 2226 N N . CYS A 1 286 ? 19.612 9.859 0.898 1.00 91.88 286 CYS A N 1
ATOM 2227 C CA . CYS A 1 286 ? 18.598 8.884 1.279 1.00 91.88 286 CYS A CA 1
ATOM 2228 C C . CYS A 1 286 ? 18.612 8.519 2.762 1.00 91.88 286 CYS A C 1
ATOM 2230 O O . CYS A 1 286 ? 19.670 8.413 3.383 1.00 91.88 286 CYS A O 1
ATOM 2232 N N . HIS A 1 287 ? 17.424 8.242 3.291 1.00 91.81 287 HIS A N 1
ATOM 2233 C CA . HIS A 1 287 ? 17.234 7.480 4.516 1.00 91.81 287 HIS A CA 1
ATOM 2234 C C . HIS A 1 287 ? 16.997 6.011 4.159 1.00 91.81 287 HIS A C 1
ATOM 2236 O O . HIS A 1 287 ? 16.288 5.692 3.204 1.00 91.81 287 HIS A O 1
ATOM 2242 N N . GLN A 1 288 ? 17.617 5.109 4.913 1.00 92.31 288 GLN A N 1
ATOM 2243 C CA . GLN A 1 288 ? 17.587 3.674 4.658 1.00 92.31 288 GLN A CA 1
ATOM 2244 C C . GLN A 1 288 ? 17.052 2.942 5.883 1.00 92.31 288 GLN A C 1
ATOM 2246 O O . GLN A 1 288 ? 17.564 3.116 6.987 1.00 92.31 288 GLN A O 1
ATOM 2251 N N . TYR A 1 289 ? 16.036 2.111 5.666 1.00 92.75 289 TYR A N 1
ATOM 2252 C CA . TYR A 1 289 ? 15.307 1.400 6.708 1.00 92.75 289 TYR A CA 1
ATOM 2253 C C . TYR A 1 289 ? 15.402 -0.111 6.474 1.00 92.75 289 TYR A C 1
ATOM 2255 O O . TYR A 1 289 ? 15.257 -0.598 5.347 1.00 92.75 289 TYR A O 1
ATOM 2263 N N . SER A 1 290 ? 15.658 -0.861 7.546 1.00 91.62 290 SER A N 1
ATOM 2264 C CA . SER A 1 290 ? 15.645 -2.325 7.543 1.00 91.62 290 SER A CA 1
ATOM 2265 C C . SER A 1 290 ? 15.098 -2.858 8.868 1.00 91.62 290 SER A C 1
ATOM 2267 O O . SER A 1 290 ? 15.471 -2.331 9.924 1.00 91.62 290 SER A O 1
ATOM 2269 N N . PRO A 1 291 ? 14.237 -3.891 8.849 1.00 89.88 291 PRO A N 1
ATOM 2270 C CA . PRO A 1 291 ? 13.872 -4.609 10.057 1.00 89.88 291 PRO A CA 1
ATOM 2271 C C . PRO A 1 291 ? 15.086 -5.386 10.580 1.00 89.88 291 PRO A C 1
ATOM 2273 O O . PRO A 1 291 ? 16.075 -5.590 9.865 1.00 89.88 291 PRO A O 1
ATOM 2276 N N . LYS A 1 292 ? 15.014 -5.810 11.845 1.00 87.44 292 LYS A N 1
ATOM 2277 C CA . LYS A 1 292 ? 16.040 -6.674 12.448 1.00 87.44 292 LYS A CA 1
ATOM 2278 C C . LYS A 1 292 ? 15.786 -8.145 12.135 1.00 87.44 292 LYS A C 1
ATOM 2280 O O . LYS A 1 292 ? 16.743 -8.904 12.014 1.00 87.44 292 LYS A O 1
ATOM 2285 N N . THR A 1 293 ? 14.517 -8.537 12.015 1.00 87.81 293 THR A N 1
ATOM 2286 C CA . THR A 1 293 ? 14.109 -9.893 11.634 1.00 87.81 293 THR A CA 1
ATOM 2287 C C . THR A 1 293 ? 13.462 -9.896 10.254 1.00 87.81 293 THR A C 1
ATOM 2289 O O . THR A 1 293 ? 12.853 -8.910 9.837 1.00 87.81 293 THR A O 1
ATOM 2292 N N . PHE A 1 294 ? 13.611 -11.009 9.534 1.00 90.19 294 PHE A N 1
ATOM 2293 C CA . PHE A 1 294 ? 13.139 -11.159 8.154 1.00 90.19 294 PHE A CA 1
ATOM 2294 C C . PHE A 1 294 ? 12.076 -12.259 8.001 1.00 90.19 294 PHE A C 1
ATOM 2296 O O . PHE A 1 294 ? 11.861 -12.756 6.898 1.00 90.19 294 PHE A O 1
ATOM 2303 N N . ASP A 1 295 ? 11.412 -12.665 9.086 1.00 90.44 295 ASP A N 1
ATOM 2304 C CA . ASP A 1 295 ? 10.497 -13.818 9.095 1.00 90.44 295 ASP A CA 1
ATOM 2305 C C . ASP A 1 295 ? 9.334 -13.652 8.103 1.00 90.44 295 ASP A C 1
ATOM 2307 O O . ASP A 1 295 ? 9.009 -14.573 7.349 1.00 90.44 295 ASP A O 1
ATOM 2311 N N . LEU A 1 296 ? 8.772 -12.440 8.029 1.00 92.19 296 LEU A N 1
ATOM 2312 C CA . LEU A 1 296 ? 7.687 -12.089 7.107 1.00 92.19 296 LEU A CA 1
ATOM 2313 C C . LEU A 1 296 ? 8.149 -12.138 5.640 1.00 92.19 296 LEU A C 1
ATOM 2315 O O . LEU A 1 296 ? 7.430 -12.606 4.758 1.00 92.19 296 LEU A O 1
ATOM 2319 N N . GLN A 1 297 ? 9.373 -11.684 5.372 1.00 92.94 297 GLN A N 1
ATOM 2320 C CA . GLN A 1 297 ? 9.980 -11.684 4.043 1.00 92.94 297 GLN A CA 1
ATOM 2321 C C . GLN A 1 297 ? 10.339 -13.100 3.591 1.00 92.94 297 GLN A C 1
ATOM 2323 O O . GLN A 1 297 ? 10.095 -13.463 2.443 1.00 92.94 297 GLN A O 1
ATOM 2328 N N . ILE A 1 298 ? 10.879 -13.918 4.497 1.00 91.38 298 ILE A N 1
ATOM 2329 C CA . ILE A 1 298 ? 11.187 -15.328 4.243 1.00 91.38 298 ILE A CA 1
ATOM 2330 C C . ILE A 1 298 ? 9.899 -16.087 3.911 1.00 91.38 298 ILE A C 1
ATOM 2332 O O . ILE A 1 298 ? 9.881 -16.896 2.985 1.00 91.38 298 ILE A O 1
ATOM 2336 N N . ALA A 1 299 ? 8.801 -15.808 4.616 1.00 91.75 299 ALA A N 1
ATOM 2337 C CA . ALA A 1 299 ? 7.493 -16.368 4.297 1.00 91.75 299 ALA A CA 1
ATOM 2338 C C . ALA A 1 299 ? 7.007 -15.962 2.894 1.00 91.75 299 ALA A C 1
ATOM 2340 O O . ALA A 1 299 ? 6.577 -16.820 2.124 1.00 91.75 299 ALA A O 1
ATOM 2341 N N . ALA A 1 300 ? 7.164 -14.693 2.506 1.00 92.06 300 ALA A N 1
ATOM 2342 C CA . ALA A 1 300 ? 6.852 -14.250 1.146 1.00 92.06 300 ALA A CA 1
ATOM 2343 C C . ALA A 1 300 ? 7.700 -14.969 0.075 1.00 92.06 300 ALA A C 1
ATOM 2345 O O . ALA A 1 300 ? 7.175 -15.349 -0.971 1.00 92.06 300 ALA A O 1
ATOM 2346 N N . MET A 1 301 ? 8.987 -15.225 0.338 1.00 91.12 301 MET A N 1
ATOM 2347 C CA . MET A 1 301 ? 9.848 -16.004 -0.568 1.00 91.12 301 MET A CA 1
ATOM 2348 C C . MET A 1 301 ? 9.420 -17.470 -0.687 1.00 91.12 301 MET A C 1
ATOM 2350 O O . MET A 1 301 ? 9.483 -18.042 -1.778 1.00 91.12 301 MET A O 1
ATOM 2354 N N . LYS A 1 302 ? 8.967 -18.086 0.413 1.00 90.06 302 LYS A N 1
ATOM 2355 C CA . LYS A 1 302 ? 8.404 -19.446 0.390 1.00 90.06 302 LYS A CA 1
ATOM 2356 C C . LYS A 1 302 ? 7.170 -19.499 -0.507 1.00 90.06 302 LYS A C 1
ATOM 2358 O O . LYS A 1 302 ? 7.145 -20.304 -1.432 1.00 90.06 302 LYS A O 1
ATOM 2363 N N . LEU A 1 303 ? 6.231 -18.567 -0.323 1.00 88.44 303 LEU A N 1
ATOM 2364 C CA . LEU A 1 303 ? 5.042 -18.426 -1.173 1.00 88.44 303 LEU A CA 1
ATOM 2365 C C . LEU A 1 303 ? 5.396 -18.228 -2.654 1.00 88.44 303 LEU A C 1
ATOM 2367 O O . LEU A 1 303 ? 4.772 -18.827 -3.527 1.00 88.44 303 LEU A O 1
ATOM 2371 N N . GLN A 1 304 ? 6.420 -17.423 -2.946 1.00 87.19 304 GLN A N 1
ATOM 2372 C CA . GLN A 1 304 ? 6.905 -17.218 -4.311 1.00 87.19 304 GLN A CA 1
ATOM 2373 C C . GLN A 1 304 ? 7.482 -18.507 -4.928 1.00 87.19 304 GLN A C 1
ATOM 2375 O O . GLN A 1 304 ? 7.326 -18.740 -6.126 1.00 87.19 304 GLN A O 1
ATOM 2380 N N . THR A 1 305 ? 8.148 -19.342 -4.126 1.00 83.38 305 THR A N 1
ATOM 2381 C CA . THR A 1 305 ? 8.797 -20.582 -4.588 1.00 83.38 305 THR A CA 1
ATOM 2382 C C . THR A 1 305 ? 7.799 -21.728 -4.754 1.00 83.38 305 THR A C 1
ATOM 2384 O O . THR A 1 305 ? 7.912 -22.493 -5.707 1.00 83.38 305 THR A O 1
ATOM 2387 N N . GLU A 1 306 ? 6.798 -21.829 -3.875 1.00 78.00 306 GLU A N 1
ATOM 2388 C CA . GLU A 1 306 ? 5.745 -22.856 -3.930 1.00 78.00 306 GLU A CA 1
ATOM 2389 C C . GLU A 1 306 ? 4.919 -22.799 -5.222 1.00 78.00 306 GLU A C 1
ATOM 2391 O O . GLU A 1 306 ? 4.525 -23.835 -5.752 1.00 78.00 306 GLU A O 1
ATOM 2396 N N . VAL A 1 307 ? 4.713 -21.605 -5.784 1.00 73.94 307 VAL A N 1
ATOM 2397 C CA . VAL A 1 307 ? 4.030 -21.452 -7.081 1.00 73.94 307 VAL A CA 1
ATOM 2398 C C . VAL A 1 307 ? 4.840 -22.021 -8.240 1.00 73.94 307 VAL A C 1
ATOM 2400 O O . VAL A 1 307 ? 4.266 -22.471 -9.223 1.00 73.94 307 VAL A O 1
ATOM 2403 N N . LYS A 1 308 ? 6.172 -22.041 -8.136 1.00 67.25 308 LYS A N 1
ATOM 2404 C CA . LYS A 1 308 ? 7.032 -22.596 -9.190 1.00 67.25 308 LYS A CA 1
ATOM 2405 C C . LYS A 1 308 ? 7.093 -24.123 -9.163 1.00 67.25 308 LYS A C 1
ATOM 2407 O O . LYS A 1 308 ? 7.602 -24.714 -10.108 1.00 67.25 308 LYS A O 1
ATOM 2412 N N . SER A 1 309 ? 6.642 -24.758 -8.080 1.00 60.12 309 SER A N 1
ATOM 2413 C CA . SER A 1 309 ? 6.818 -26.194 -7.854 1.00 60.12 309 SER A CA 1
ATOM 2414 C C . SER A 1 309 ? 5.531 -27.017 -7.943 1.00 60.12 309 SER A C 1
ATOM 2416 O O . SER A 1 309 ? 5.624 -28.244 -7.968 1.00 60.12 309 SER A O 1
ATOM 2418 N N . ILE A 1 310 ? 4.344 -26.397 -7.984 1.00 56.56 310 ILE A N 1
ATOM 2419 C CA . ILE A 1 310 ? 3.062 -27.114 -7.939 1.00 56.56 310 ILE A CA 1
ATOM 2420 C C . ILE A 1 310 ? 2.033 -26.464 -8.881 1.00 56.56 310 ILE A C 1
ATOM 2422 O O . ILE A 1 310 ? 1.790 -25.268 -8.774 1.00 56.56 310 ILE A O 1
ATOM 2426 N N . ASP A 1 311 ? 1.311 -27.273 -9.672 1.00 61.16 311 ASP A N 1
ATOM 2427 C CA . ASP A 1 311 ? 0.114 -26.905 -10.474 1.00 61.16 311 ASP A CA 1
ATOM 2428 C C . ASP A 1 311 ? -1.103 -26.439 -9.627 1.00 61.16 311 ASP A C 1
ATOM 2430 O O . ASP A 1 311 ? -2.265 -26.527 -10.036 1.00 61.16 311 ASP A O 1
ATOM 2434 N N . LYS A 1 312 ? -0.885 -25.991 -8.387 1.00 68.00 312 LYS A N 1
ATOM 2435 C CA . LYS A 1 312 ? -1.937 -25.517 -7.486 1.00 68.00 312 LYS A CA 1
ATOM 2436 C C . LYS A 1 312 ? -2.060 -24.005 -7.591 1.00 68.00 312 LYS A C 1
ATOM 2438 O O . LYS A 1 312 ? -1.070 -23.281 -7.612 1.00 68.00 312 LYS A O 1
ATOM 2443 N N . LYS A 1 313 ? -3.306 -23.524 -7.569 1.00 77.12 313 LYS A N 1
ATOM 2444 C CA . LYS A 1 313 ? -3.585 -22.090 -7.462 1.00 77.12 313 LYS A CA 1
ATOM 2445 C C . LYS A 1 313 ? -2.936 -21.519 -6.195 1.00 77.12 313 LYS A C 1
ATOM 2447 O O . LYS A 1 313 ? -3.053 -22.142 -5.135 1.00 77.12 313 LYS A O 1
ATOM 2452 N N . PRO A 1 314 ? -2.304 -20.340 -6.275 1.00 85.38 314 PRO A N 1
ATOM 2453 C CA . PRO A 1 314 ? -1.685 -19.732 -5.112 1.00 85.38 314 PRO A CA 1
ATOM 2454 C C . PRO A 1 314 ? -2.706 -19.380 -4.022 1.00 85.38 314 PRO A C 1
ATOM 2456 O O . PRO A 1 314 ? -3.845 -18.996 -4.301 1.00 85.38 314 PRO A O 1
ATOM 2459 N N . LEU A 1 315 ? -2.277 -19.450 -2.758 1.00 88.38 315 LEU A N 1
ATOM 2460 C CA . LEU A 1 315 ? -3.129 -19.157 -1.598 1.00 88.38 315 LEU A CA 1
ATOM 2461 C C . LEU A 1 315 ? -3.706 -17.735 -1.635 1.00 88.38 315 LEU A C 1
ATOM 2463 O O . LEU A 1 315 ? -4.887 -17.540 -1.355 1.00 88.38 315 LEU A O 1
ATOM 2467 N N . TRP A 1 316 ? -2.901 -16.744 -2.031 1.00 90.38 316 TRP A N 1
ATOM 2468 C CA . TRP A 1 316 ? -3.359 -15.354 -2.123 1.00 90.38 316 TRP A CA 1
ATOM 2469 C C . TRP A 1 316 ? -4.443 -15.161 -3.182 1.00 90.38 316 TRP A C 1
ATOM 2471 O O . TRP A 1 316 ? -5.337 -14.353 -2.968 1.00 90.38 316 TRP A O 1
ATOM 2481 N N . ASP A 1 317 ? -4.419 -15.918 -4.283 1.00 89.88 317 ASP A N 1
ATOM 2482 C CA . ASP A 1 317 ? -5.471 -15.863 -5.306 1.00 89.88 317 ASP A CA 1
ATOM 2483 C C . ASP A 1 317 ? -6.790 -16.441 -4.774 1.00 89.88 317 ASP A C 1
ATOM 2485 O O . ASP A 1 317 ? -7.870 -15.931 -5.065 1.00 89.88 317 ASP A O 1
ATOM 2489 N N . THR A 1 318 ? -6.719 -17.449 -3.900 1.00 90.62 318 THR A N 1
ATOM 2490 C CA . THR A 1 318 ? -7.909 -17.977 -3.213 1.00 90.62 318 THR A CA 1
ATOM 2491 C C . THR A 1 318 ? -8.534 -16.916 -2.303 1.00 90.62 318 THR A C 1
ATOM 2493 O O . THR A 1 318 ? -9.738 -16.671 -2.389 1.00 90.62 318 THR A O 1
ATOM 2496 N N . TYR A 1 319 ? -7.726 -16.237 -1.482 1.00 92.50 319 TYR A N 1
ATOM 2497 C CA . TYR A 1 319 ? -8.211 -15.163 -0.605 1.00 92.50 319 TYR A CA 1
ATOM 2498 C C . TYR A 1 319 ? -8.698 -13.936 -1.375 1.00 92.50 319 TYR A C 1
ATOM 2500 O O . TYR A 1 319 ? -9.700 -13.334 -0.989 1.00 92.50 319 TYR A O 1
ATOM 2508 N N . LEU A 1 320 ? -8.040 -13.600 -2.484 1.00 92.31 320 LEU A N 1
ATOM 2509 C CA . LEU A 1 320 ? -8.449 -12.514 -3.367 1.00 92.31 320 LEU A CA 1
ATOM 2510 C C . LEU A 1 320 ? -9.841 -12.791 -3.943 1.00 92.31 320 LEU A C 1
ATOM 2512 O O . LEU A 1 320 ? -10.730 -11.950 -3.833 1.00 92.31 320 LEU A O 1
ATOM 2516 N N . ASN A 1 321 ? -10.065 -13.991 -4.485 1.00 90.94 321 ASN A N 1
ATOM 2517 C CA . ASN A 1 321 ? -11.367 -14.385 -5.026 1.00 90.94 321 ASN A CA 1
ATOM 2518 C C . ASN A 1 321 ? -12.452 -14.463 -3.936 1.00 90.94 321 ASN A C 1
ATOM 2520 O O . ASN A 1 321 ? -13.591 -14.055 -4.162 1.00 90.94 321 ASN A O 1
ATOM 2524 N N . GLU A 1 322 ? -12.122 -14.946 -2.734 1.00 90.88 322 GLU A N 1
ATOM 2525 C CA . GLU A 1 322 ? -13.041 -14.932 -1.589 1.00 90.88 322 GLU A CA 1
ATOM 2526 C C . GLU A 1 322 ? -13.466 -13.501 -1.224 1.00 90.88 322 GLU A C 1
ATOM 2528 O O . GLU A 1 322 ? -14.651 -13.238 -0.999 1.00 90.88 322 GLU A O 1
ATOM 2533 N N . ALA A 1 323 ? -12.514 -12.568 -1.198 1.00 89.94 323 ALA A N 1
ATOM 2534 C CA . ALA A 1 323 ? -12.785 -11.172 -0.897 1.00 89.94 323 ALA A CA 1
ATOM 2535 C C . ALA A 1 323 ? -13.612 -10.491 -1.992 1.00 89.94 323 ALA A C 1
ATOM 2537 O O . ALA A 1 323 ? -14.584 -9.814 -1.665 1.00 89.94 323 ALA A O 1
ATOM 2538 N N . LEU A 1 324 ? -13.308 -10.731 -3.272 1.00 90.50 324 LEU A N 1
ATOM 2539 C CA . LEU A 1 324 ? -14.130 -10.247 -4.388 1.00 90.50 324 LEU A CA 1
ATOM 2540 C C . LEU A 1 324 ? -15.581 -10.725 -4.263 1.00 90.50 324 LEU A C 1
ATOM 2542 O O . LEU A 1 324 ? -16.505 -9.921 -4.361 1.00 90.50 324 LEU A O 1
ATOM 2546 N N . ASN A 1 325 ? -15.790 -12.002 -3.938 1.00 88.88 325 ASN A N 1
ATOM 2547 C CA . ASN A 1 325 ? -17.128 -12.547 -3.708 1.00 88.88 325 ASN A CA 1
ATOM 2548 C C . ASN A 1 325 ? -17.836 -11.895 -2.506 1.00 88.88 325 ASN A C 1
ATOM 2550 O O . ASN A 1 325 ? -19.056 -11.727 -2.525 1.00 88.88 325 ASN A O 1
ATOM 2554 N N . LYS A 1 326 ? -17.104 -11.540 -1.441 1.00 86.62 326 LYS A N 1
ATOM 2555 C CA . LYS A 1 326 ? -17.659 -10.804 -0.291 1.00 86.62 326 LYS A CA 1
ATOM 2556 C C . LYS A 1 326 ? -18.091 -9.392 -0.689 1.00 86.62 326 LYS A C 1
ATOM 2558 O O . LYS A 1 326 ? -19.181 -8.985 -0.300 1.00 86.62 326 LYS A O 1
ATOM 2563 N N . ILE A 1 327 ? -17.287 -8.694 -1.490 1.00 83.94 327 ILE A N 1
ATOM 2564 C CA . ILE A 1 327 ? -17.598 -7.352 -2.008 1.00 83.94 327 ILE A CA 1
ATOM 2565 C C . ILE A 1 327 ? -18.842 -7.402 -2.900 1.00 83.94 327 ILE A C 1
ATOM 2567 O O . ILE A 1 327 ? -19.791 -6.653 -2.685 1.00 83.94 327 ILE A O 1
ATOM 2571 N N . GLU A 1 328 ? -18.897 -8.345 -3.844 1.00 81.62 328 GLU A N 1
ATOM 2572 C CA . GLU A 1 328 ? -20.048 -8.505 -4.741 1.00 81.62 328 GLU A CA 1
ATOM 2573 C C . GLU A 1 328 ? -21.350 -8.840 -4.002 1.00 81.62 328 GLU A C 1
ATOM 2575 O O . GLU A 1 328 ? -22.429 -8.442 -4.438 1.00 81.62 328 GLU A O 1
ATOM 2580 N N . LYS A 1 329 ? -21.274 -9.561 -2.878 1.00 76.94 329 LYS A N 1
ATOM 2581 C CA . LYS A 1 329 ? -22.440 -9.849 -2.029 1.00 76.94 329 LYS A CA 1
ATOM 2582 C C . LYS A 1 329 ? -22.868 -8.656 -1.178 1.00 76.94 329 LYS A C 1
ATOM 2584 O O . LYS A 1 329 ? -24.041 -8.573 -0.831 1.00 76.94 329 LYS A O 1
ATOM 2589 N N . GLN A 1 330 ? -21.938 -7.771 -0.824 1.00 70.25 330 GLN A N 1
ATOM 2590 C CA . GLN A 1 330 ? -22.209 -6.597 0.008 1.00 70.25 330 GLN A CA 1
ATOM 2591 C C . GLN A 1 330 ? -22.816 -5.424 -0.775 1.00 70.25 330 GLN A C 1
ATOM 2593 O O . GLN A 1 330 ? -23.351 -4.536 -0.123 1.00 70.25 330 GLN A O 1
ATOM 2598 N N . LYS A 1 331 ? -22.787 -5.461 -2.123 1.00 54.25 331 LYS A N 1
ATOM 2599 C CA . LYS A 1 331 ? -23.514 -4.591 -3.079 1.00 54.25 331 LYS A CA 1
ATOM 2600 C C . LYS A 1 331 ? -24.036 -3.275 -2.478 1.00 54.25 331 LYS A C 1
ATOM 2602 O O . LYS A 1 331 ? -25.235 -3.055 -2.333 1.00 54.25 331 LYS A O 1
ATOM 2607 N N . THR A 1 332 ? -23.112 -2.381 -2.156 1.00 49.94 332 THR A N 1
ATOM 2608 C CA . THR A 1 332 ? -23.372 -0.948 -2.040 1.00 49.94 332 THR A CA 1
ATOM 2609 C C . THR A 1 332 ? -23.060 -0.345 -3.407 1.00 49.94 332 THR A C 1
ATOM 2611 O O . THR A 1 332 ? -21.912 -0.333 -3.844 1.00 49.94 332 THR A O 1
ATOM 2614 N N . ASP A 1 333 ? -24.097 0.102 -4.118 1.00 43.59 333 ASP A N 1
ATOM 2615 C CA . ASP A 1 333 ? -24.114 0.450 -5.553 1.00 43.59 333 ASP A CA 1
ATOM 2616 C C . ASP A 1 333 ? -23.155 1.578 -6.018 1.00 43.59 333 ASP A C 1
ATOM 2618 O O . ASP A 1 333 ? -23.297 2.079 -7.126 1.00 43.59 333 ASP A O 1
ATOM 2622 N N . ASN A 1 334 ? -22.159 1.998 -5.231 1.00 48.69 334 ASN A N 1
ATOM 2623 C CA . ASN A 1 334 ? -21.230 3.081 -5.590 1.00 48.69 334 ASN A CA 1
ATOM 2624 C C . ASN A 1 334 ? -19.805 2.940 -5.014 1.00 48.69 334 ASN A C 1
ATOM 2626 O O . ASN A 1 334 ? -19.029 3.907 -5.041 1.00 48.69 334 ASN A O 1
ATOM 2630 N N . GLU A 1 335 ? -19.442 1.774 -4.475 1.00 60.50 335 GLU A N 1
ATOM 2631 C CA . GLU A 1 335 ? -18.092 1.529 -3.955 1.00 60.50 335 GLU A CA 1
ATOM 2632 C C . GLU A 1 335 ? -17.090 1.176 -5.063 1.00 60.50 335 GLU A C 1
ATOM 2634 O O . GLU A 1 335 ? -17.455 0.703 -6.138 1.00 60.50 335 GLU A O 1
ATOM 2639 N N . SER A 1 336 ? -15.816 1.493 -4.819 1.00 62.28 336 SER A N 1
ATOM 2640 C CA . SER A 1 336 ? -14.705 1.286 -5.753 1.00 62.28 336 SER A CA 1
ATOM 2641 C C . SER A 1 336 ? -14.719 -0.123 -6.349 1.00 62.28 336 SER A C 1
ATOM 2643 O O . SER A 1 336 ? -14.814 -1.100 -5.612 1.00 62.28 336 SER A O 1
ATOM 2645 N N . ASP A 1 337 ? -14.593 -0.239 -7.673 1.00 81.00 337 ASP A N 1
ATOM 2646 C CA . ASP A 1 337 ? -14.539 -1.547 -8.328 1.00 81.00 337 ASP A CA 1
ATOM 2647 C C . ASP A 1 337 ? -13.201 -2.226 -8.013 1.00 81.00 337 ASP A C 1
ATOM 2649 O O . ASP A 1 337 ? -12.142 -1.801 -8.474 1.00 81.00 337 ASP A O 1
ATOM 2653 N N . PHE A 1 338 ? -13.256 -3.262 -7.179 1.00 84.25 338 PHE A N 1
ATOM 2654 C CA . PHE A 1 338 ? -12.098 -4.066 -6.801 1.00 84.25 338 PHE A CA 1
ATOM 2655 C C . PHE A 1 338 ? -11.776 -5.155 -7.825 1.00 84.25 338 PHE A C 1
ATOM 2657 O O . PHE A 1 338 ? -10.791 -5.869 -7.642 1.00 84.25 338 PHE A O 1
ATOM 2664 N N . LYS A 1 339 ? -12.575 -5.318 -8.888 1.00 88.25 339 LYS A N 1
ATOM 2665 C CA . LYS A 1 339 ? -12.297 -6.302 -9.937 1.00 88.25 339 LYS A CA 1
ATOM 2666 C C . LYS A 1 339 ? -11.013 -5.959 -10.671 1.00 88.25 339 LYS A C 1
ATOM 2668 O O . LYS A 1 339 ? -10.659 -4.795 -10.844 1.00 88.25 339 LYS A O 1
ATOM 2673 N N . ARG A 1 340 ? -10.330 -7.004 -11.145 1.00 88.56 340 ARG A N 1
ATOM 2674 C CA . ARG A 1 340 ? -9.138 -6.838 -11.974 1.00 88.56 340 ARG A CA 1
ATOM 2675 C C . ARG A 1 340 ? -9.514 -6.052 -13.234 1.00 88.56 340 ARG A C 1
ATOM 2677 O O . ARG A 1 340 ? -10.381 -6.521 -13.977 1.00 88.56 340 ARG A O 1
ATOM 2684 N N . PRO A 1 341 ? -8.871 -4.905 -13.503 1.00 88.88 341 PRO A N 1
ATOM 2685 C CA . PRO A 1 341 ? -9.096 -4.200 -14.749 1.00 88.88 341 PRO A CA 1
ATOM 2686 C C . PRO A 1 341 ? -8.685 -5.046 -15.967 1.00 88.88 341 PRO A C 1
ATOM 2688 O O . PRO A 1 341 ? -7.853 -5.953 -15.848 1.00 88.88 341 PRO A O 1
ATOM 2691 N N . PRO A 1 342 ? -9.249 -4.751 -17.148 1.00 85.69 342 PRO A N 1
ATOM 2692 C CA . PRO A 1 342 ? -8.870 -5.392 -18.403 1.00 85.69 342 PRO A CA 1
ATOM 2693 C C . PRO A 1 342 ? -7.357 -5.337 -18.682 1.00 85.69 342 PRO A C 1
ATOM 2695 O O . PRO A 1 342 ? -6.694 -4.349 -18.366 1.00 85.69 342 PRO A O 1
ATOM 2698 N N . ALA A 1 343 ? -6.796 -6.397 -19.274 1.00 81.00 343 ALA A N 1
ATOM 2699 C CA . ALA A 1 343 ? -5.347 -6.524 -19.484 1.00 81.00 343 ALA A CA 1
ATOM 2700 C C . ALA A 1 343 ? -4.761 -5.475 -20.451 1.00 81.00 343 ALA A C 1
ATOM 2702 O O . ALA A 1 343 ? -3.595 -5.127 -20.331 1.00 81.00 343 ALA A O 1
ATOM 2703 N N . ASP A 1 344 ? -5.568 -4.943 -21.367 1.00 82.88 344 ASP A N 1
ATOM 2704 C CA . ASP A 1 344 ? -5.233 -3.842 -22.284 1.00 82.88 344 ASP A CA 1
ATOM 2705 C C . ASP A 1 344 ? -5.084 -2.481 -21.583 1.00 82.88 344 ASP A C 1
ATOM 2707 O O . ASP A 1 344 ? -4.539 -1.533 -22.152 1.00 82.88 344 ASP A O 1
ATOM 2711 N N . SER A 1 345 ? -5.565 -2.371 -20.341 1.00 84.94 345 SER A N 1
ATOM 2712 C CA . SER A 1 345 ? -5.353 -1.187 -19.510 1.00 84.94 345 SER A CA 1
ATOM 2713 C C . SER A 1 345 ? -3.989 -1.169 -18.813 1.00 84.94 345 SER A C 1
ATOM 2715 O O . SER A 1 345 ? -3.613 -0.126 -18.278 1.00 84.94 345 SER A O 1
ATOM 2717 N N . ASP A 1 346 ? -3.251 -2.286 -18.821 1.00 85.88 346 ASP A N 1
ATOM 2718 C CA . ASP A 1 346 ? -1.848 -2.327 -18.409 1.00 85.88 346 ASP A CA 1
ATOM 2719 C C . ASP A 1 346 ? -0.967 -1.896 -19.585 1.00 85.88 346 ASP A C 1
ATOM 2721 O O . ASP A 1 346 ? -0.759 -2.637 -20.546 1.00 85.88 346 ASP A O 1
ATOM 2725 N N . LYS A 1 347 ? -0.512 -0.641 -19.531 1.00 83.38 347 LYS A N 1
ATOM 2726 C CA . LYS A 1 347 ? 0.315 -0.026 -20.567 1.00 83.38 347 LYS A CA 1
ATOM 2727 C C . LYS A 1 347 ? 1.674 0.317 -19.998 1.00 83.38 347 LYS A C 1
ATOM 2729 O O . LYS A 1 347 ? 1.820 1.263 -19.221 1.00 83.38 347 LYS A O 1
ATOM 2734 N N . LEU A 1 348 ? 2.680 -0.430 -20.430 1.00 82.19 348 LEU A N 1
ATOM 2735 C CA . LEU A 1 348 ? 4.060 -0.160 -20.077 1.00 82.19 348 LEU A CA 1
ATOM 2736 C C . LEU A 1 348 ? 4.615 0.955 -20.965 1.00 82.19 348 LEU A C 1
ATOM 2738 O O . LEU A 1 348 ? 4.661 0.837 -22.186 1.00 82.19 348 LEU A O 1
ATOM 2742 N N . GLN A 1 349 ? 5.055 2.037 -20.333 1.00 78.94 349 GLN A N 1
ATOM 2743 C CA . GLN A 1 349 ? 5.621 3.191 -21.019 1.00 78.94 349 GLN A CA 1
ATOM 2744 C C . GLN A 1 349 ? 7.082 3.390 -20.624 1.00 78.94 349 GLN A C 1
ATOM 2746 O O . GLN A 1 349 ? 7.451 3.217 -19.462 1.00 78.94 349 GLN A O 1
ATOM 2751 N N . MET A 1 350 ? 7.908 3.792 -21.584 1.00 73.50 350 MET A N 1
ATOM 2752 C CA . MET A 1 350 ? 9.317 4.096 -21.372 1.00 73.50 350 MET A CA 1
ATOM 2753 C C . MET A 1 350 ? 9.658 5.470 -21.939 1.00 73.50 350 MET A C 1
ATOM 2755 O O . MET A 1 350 ? 9.242 5.820 -23.042 1.00 73.50 350 MET A O 1
ATOM 2759 N N . TYR A 1 351 ? 10.449 6.228 -21.178 1.00 69.50 351 TYR A N 1
ATOM 2760 C CA . TYR A 1 351 ? 10.994 7.504 -21.622 1.00 69.50 351 TYR A CA 1
ATOM 2761 C C . TYR A 1 351 ? 12.324 7.302 -22.344 1.00 69.50 351 TYR A C 1
ATOM 2763 O O . TYR A 1 351 ? 13.230 6.631 -21.849 1.00 69.50 351 TYR A O 1
ATOM 2771 N N . ILE A 1 352 ? 12.440 7.940 -23.497 1.00 66.56 352 ILE A N 1
ATOM 2772 C CA . ILE A 1 352 ? 13.586 7.923 -24.390 1.00 66.56 352 ILE A CA 1
ATOM 2773 C C . ILE A 1 352 ? 14.135 9.344 -24.496 1.00 66.56 352 ILE A C 1
ATOM 2775 O O . ILE A 1 352 ? 13.378 10.309 -24.616 1.00 66.56 352 ILE A O 1
ATOM 2779 N N . GLY A 1 353 ? 15.460 9.491 -24.387 1.00 59.50 353 GLY A N 1
ATOM 2780 C CA . GLY A 1 353 ? 16.121 10.800 -24.466 1.00 59.50 353 GLY A CA 1
ATOM 2781 C C . GLY A 1 353 ? 15.594 11.827 -23.450 1.00 59.50 353 GLY A C 1
ATOM 2782 O O . GLY A 1 353 ? 15.672 13.030 -23.682 1.00 59.50 353 GLY A O 1
ATOM 2783 N N . GLY A 1 354 ? 14.976 11.361 -22.357 1.00 57.28 354 GLY A N 1
ATOM 2784 C CA . GLY A 1 354 ? 14.358 12.194 -21.323 1.00 57.28 354 GLY A CA 1
ATOM 2785 C C . GLY A 1 354 ? 13.083 12.945 -21.732 1.00 57.28 354 GLY A C 1
ATOM 2786 O O . GLY A 1 354 ? 12.538 13.657 -20.892 1.00 57.28 354 GLY A O 1
ATOM 2787 N N . THR A 1 355 ? 12.596 12.806 -22.970 1.00 58.59 355 THR A N 1
ATOM 2788 C CA . THR A 1 355 ? 11.485 13.629 -23.493 1.00 58.59 355 THR A CA 1
ATOM 2789 C C . THR A 1 355 ? 10.440 12.847 -24.284 1.00 58.59 355 THR A C 1
ATOM 2791 O O . THR A 1 355 ? 9.257 13.174 -24.193 1.00 58.59 355 THR A O 1
ATOM 2794 N N . GLU A 1 356 ? 10.831 11.799 -25.007 1.00 65.81 356 GLU A N 1
ATOM 2795 C CA . GLU A 1 356 ? 9.917 11.012 -25.837 1.00 65.81 356 GLU A CA 1
ATOM 2796 C C . GLU A 1 356 ? 9.375 9.811 -25.064 1.00 65.81 356 GLU A C 1
ATOM 2798 O O . GLU A 1 356 ? 10.107 9.153 -24.330 1.00 65.81 356 GLU A O 1
ATOM 2803 N N . LEU A 1 357 ? 8.083 9.527 -25.210 1.00 70.44 357 LEU A N 1
ATOM 2804 C CA . LEU A 1 357 ? 7.407 8.424 -24.533 1.00 70.44 357 LEU A CA 1
ATOM 2805 C C . LEU A 1 357 ? 7.044 7.354 -25.559 1.00 70.44 357 LEU A C 1
ATOM 2807 O O . LEU A 1 357 ? 6.338 7.650 -26.523 1.00 70.44 357 LEU A O 1
ATOM 2811 N N . ILE A 1 358 ? 7.476 6.118 -25.327 1.00 74.75 358 ILE A N 1
ATOM 2812 C CA . ILE A 1 358 ? 7.073 4.963 -26.133 1.00 74.75 358 ILE A CA 1
ATOM 2813 C C . ILE A 1 358 ? 6.295 3.954 -25.296 1.00 74.75 358 ILE A C 1
ATOM 2815 O O . ILE A 1 358 ? 6.581 3.756 -24.116 1.00 74.75 358 ILE A O 1
ATOM 2819 N N . GLU A 1 359 ? 5.315 3.305 -25.919 1.00 79.31 359 GLU A N 1
ATOM 2820 C CA . GLU A 1 359 ? 4.603 2.164 -25.344 1.00 79.31 359 GLU A CA 1
ATOM 2821 C C . GLU A 1 359 ? 5.352 0.879 -25.722 1.00 79.31 359 GLU A C 1
ATOM 2823 O O . GLU A 1 359 ? 5.681 0.663 -26.889 1.00 79.31 359 GLU A O 1
ATOM 2828 N N . ILE A 1 360 ? 5.666 0.050 -24.727 1.00 78.44 360 ILE A N 1
ATOM 2829 C CA . ILE A 1 360 ? 6.406 -1.204 -24.884 1.00 78.44 360 ILE A CA 1
ATOM 2830 C C . ILE A 1 360 ? 5.489 -2.351 -24.470 1.00 78.44 360 ILE A C 1
ATOM 2832 O O . ILE A 1 360 ? 4.788 -2.273 -23.467 1.00 78.44 360 ILE A O 1
ATOM 2836 N N . THR A 1 361 ? 5.514 -3.453 -25.210 1.00 80.12 361 THR A N 1
ATOM 2837 C CA . THR A 1 361 ? 4.813 -4.676 -24.813 1.00 80.12 361 THR A CA 1
ATOM 2838 C C . THR A 1 361 ? 5.506 -5.341 -23.627 1.00 80.12 361 THR A C 1
ATOM 2840 O O . THR A 1 361 ? 6.733 -5.446 -23.604 1.00 80.12 361 THR A O 1
ATOM 2843 N N . HIS A 1 362 ? 4.741 -5.853 -22.662 1.00 82.31 362 HIS A N 1
ATOM 2844 C CA . HIS A 1 362 ? 5.325 -6.627 -21.566 1.00 82.31 362 HIS A CA 1
ATOM 2845 C C . HIS A 1 362 ? 6.119 -7.837 -22.087 1.00 82.31 362 HIS A C 1
ATOM 2847 O O . HIS A 1 362 ? 5.707 -8.455 -23.074 1.00 82.31 362 HIS A O 1
ATOM 2853 N N . PRO A 1 363 ? 7.224 -8.217 -21.418 1.00 77.62 363 PRO A N 1
ATOM 2854 C CA . PRO A 1 363 ? 7.934 -9.443 -21.746 1.00 77.62 363 PRO A CA 1
ATOM 2855 C C . PRO A 1 363 ? 6.994 -10.645 -21.606 1.00 77.62 363 PRO A C 1
ATOM 2857 O O . PRO A 1 363 ? 6.151 -10.695 -20.709 1.00 77.62 363 PRO A O 1
ATOM 2860 N N . ILE A 1 364 ? 7.145 -11.608 -22.509 1.00 73.75 364 ILE A N 1
ATOM 2861 C CA . ILE A 1 364 ? 6.307 -12.806 -22.590 1.00 73.75 364 ILE A CA 1
ATOM 2862 C C . ILE A 1 364 ? 7.017 -13.949 -21.854 1.00 73.75 364 ILE A C 1
ATOM 2864 O O . ILE A 1 364 ? 8.239 -14.080 -21.941 1.00 73.75 364 ILE A O 1
ATOM 2868 N N . CYS A 1 365 ? 6.263 -14.773 -21.123 1.00 68.00 365 CYS A N 1
ATOM 2869 C CA . CYS A 1 365 ? 6.785 -16.030 -20.590 1.00 68.00 365 CYS A CA 1
ATOM 2870 C C . CYS A 1 365 ? 6.807 -17.083 -21.701 1.00 68.00 365 CYS A C 1
ATOM 2872 O O . CYS A 1 365 ? 5.818 -17.239 -22.414 1.00 68.00 365 CYS A O 1
ATOM 2874 N N . ASN A 1 366 ? 7.903 -17.832 -21.834 1.00 58.53 366 ASN A N 1
ATOM 2875 C CA . ASN A 1 366 ? 7.969 -18.950 -22.782 1.00 58.53 366 ASN A CA 1
ATOM 2876 C C . ASN A 1 366 ? 7.140 -20.164 -22.326 1.00 58.53 366 ASN A C 1
ATOM 2878 O O . ASN A 1 366 ? 6.836 -21.034 -23.146 1.00 58.53 366 ASN A O 1
ATOM 2882 N N . ASP A 1 367 ? 6.756 -20.217 -21.049 1.00 57.22 367 ASP A N 1
ATOM 2883 C CA . ASP A 1 367 ? 5.881 -21.259 -20.526 1.00 57.22 367 ASP A CA 1
ATOM 2884 C C . ASP A 1 367 ? 4.423 -20.950 -20.886 1.00 57.22 367 ASP A C 1
ATOM 2886 O O . ASP A 1 367 ? 3.920 -19.847 -20.675 1.00 57.22 367 ASP A O 1
ATOM 2890 N N . LYS A 1 368 ? 3.728 -21.952 -21.438 1.00 48.28 368 LYS A N 1
ATOM 2891 C CA . LYS A 1 368 ? 2.328 -21.873 -21.901 1.00 48.28 368 LYS A CA 1
ATOM 2892 C C . LYS A 1 368 ? 1.312 -21.584 -20.786 1.00 48.28 368 LYS A C 1
ATOM 2894 O O . LYS A 1 368 ? 0.129 -21.417 -21.082 1.00 48.28 368 LYS A O 1
ATOM 2899 N N . ASP A 1 369 ? 1.763 -21.481 -19.540 1.00 46.50 369 ASP A N 1
ATOM 2900 C CA . ASP A 1 369 ? 0.974 -21.026 -18.401 1.00 46.50 369 ASP A CA 1
ATOM 2901 C C . ASP A 1 369 ? 0.884 -19.503 -18.391 1.00 46.50 369 ASP A C 1
ATOM 2903 O O . ASP A 1 369 ? 1.478 -18.789 -17.580 1.00 46.50 369 ASP A O 1
ATOM 2907 N N . ASN A 1 370 ? 0.073 -18.989 -19.313 1.00 46.56 370 ASN A N 1
ATOM 2908 C CA . ASN A 1 370 ? -0.359 -17.601 -19.318 1.00 46.56 370 ASN A CA 1
ATOM 2909 C C . ASN A 1 370 ? -1.368 -17.393 -18.167 1.00 46.56 370 ASN A C 1
ATOM 2911 O O . ASN A 1 370 ? -2.571 -17.220 -18.364 1.00 46.56 370 ASN A O 1
ATOM 2915 N N . THR A 1 371 ? -0.884 -17.498 -16.929 1.00 53.44 371 THR A N 1
ATOM 2916 C CA . THR A 1 371 ? -1.685 -17.359 -15.716 1.00 53.44 371 THR A CA 1
ATOM 2917 C C . THR A 1 371 ? -2.020 -15.881 -15.516 1.00 53.44 371 THR A C 1
ATOM 2919 O O . THR A 1 371 ? -1.192 -15.052 -15.140 1.00 53.44 371 THR A O 1
ATOM 2922 N N . LEU A 1 372 ? -3.279 -15.538 -15.792 1.00 56.56 372 LEU A N 1
ATOM 2923 C CA . LEU A 1 372 ? -3.916 -14.218 -15.646 1.00 56.56 372 LEU A CA 1
ATOM 2924 C C . LEU A 1 372 ? -3.993 -13.702 -14.185 1.00 56.56 372 LEU A C 1
ATOM 2926 O O . LEU A 1 372 ? -4.853 -12.890 -13.852 1.00 56.56 372 LEU A O 1
ATOM 2930 N N . GLY A 1 373 ? -3.108 -14.168 -13.302 1.00 73.62 373 GLY A N 1
ATOM 2931 C CA . GLY A 1 373 ? -3.138 -13.912 -11.865 1.00 73.62 373 GLY A CA 1
ATOM 2932 C C . GLY A 1 373 ? -2.148 -12.851 -11.382 1.00 73.62 373 GLY A C 1
ATOM 2933 O O . GLY A 1 373 ? -1.271 -12.379 -12.109 1.00 73.62 373 GLY A O 1
ATOM 2934 N N . THR A 1 374 ? -2.300 -12.479 -10.114 1.00 86.81 374 THR A N 1
ATOM 2935 C CA . THR A 1 374 ? -1.341 -11.668 -9.352 1.00 86.81 374 THR A CA 1
ATOM 2936 C C . THR A 1 374 ? -0.088 -12.480 -9.038 1.00 86.81 374 THR A C 1
ATOM 2938 O O . THR A 1 374 ? -0.191 -13.548 -8.428 1.00 86.81 374 THR A O 1
ATOM 2941 N N . ARG A 1 375 ? 1.096 -11.960 -9.386 1.00 90.25 375 ARG A N 1
ATOM 2942 C CA . ARG A 1 375 ? 2.384 -12.540 -8.969 1.00 90.25 375 ARG A CA 1
ATOM 2943 C C . ARG A 1 375 ? 2.954 -11.814 -7.755 1.00 90.25 375 ARG A C 1
ATOM 2945 O O . ARG A 1 375 ? 2.697 -10.628 -7.561 1.00 90.25 375 ARG A O 1
ATOM 2952 N N . ILE A 1 376 ? 3.756 -12.530 -6.971 1.00 92.06 376 ILE A N 1
ATOM 2953 C CA . ILE A 1 376 ? 4.515 -11.966 -5.853 1.00 92.06 376 ILE A CA 1
ATOM 2954 C C . ILE A 1 376 ? 5.965 -11.769 -6.285 1.00 92.06 376 ILE A C 1
ATOM 2956 O O . ILE A 1 376 ? 6.614 -12.695 -6.778 1.00 92.06 376 ILE A O 1
ATOM 2960 N N . HIS A 1 377 ? 6.481 -10.575 -6.028 1.00 93.00 377 HIS A N 1
ATOM 2961 C CA . HIS A 1 377 ? 7.892 -10.236 -6.129 1.00 93.00 377 HIS A CA 1
ATOM 2962 C C . HIS A 1 377 ? 8.422 -9.881 -4.748 1.00 93.00 377 HIS A C 1
ATOM 2964 O O . HIS A 1 377 ? 7.723 -9.273 -3.940 1.00 93.00 377 HIS A O 1
ATOM 2970 N N . VAL A 1 378 ? 9.670 -10.246 -4.475 1.00 93.62 378 VAL A N 1
ATOM 2971 C CA . VAL A 1 378 ? 10.320 -9.963 -3.196 1.00 93.62 378 VAL A CA 1
ATOM 2972 C C . VAL A 1 378 ? 11.596 -9.183 -3.476 1.00 93.62 378 VAL A C 1
ATOM 2974 O O . VAL A 1 378 ? 12.492 -9.677 -4.159 1.00 93.62 378 VAL A O 1
ATOM 2977 N N . GLY A 1 379 ? 11.672 -7.948 -2.987 1.00 93.06 379 GLY A N 1
ATOM 2978 C CA . GLY A 1 379 ? 12.812 -7.079 -3.255 1.00 93.06 379 GLY A CA 1
ATOM 2979 C C . GLY A 1 379 ? 12.660 -5.672 -2.688 1.00 93.06 379 GLY A C 1
ATOM 2980 O O . GLY A 1 379 ? 11.693 -5.391 -1.982 1.00 93.06 379 GLY A O 1
ATOM 2981 N N . PRO A 1 380 ? 13.638 -4.796 -2.939 1.00 93.81 380 PRO A N 1
ATOM 2982 C CA . PRO A 1 380 ? 13.713 -3.501 -2.281 1.00 93.81 380 PRO A CA 1
ATOM 2983 C C . PRO A 1 380 ? 12.659 -2.536 -2.828 1.00 93.81 380 PRO A C 1
ATOM 2985 O O . PRO A 1 380 ? 12.360 -2.518 -4.027 1.00 93.81 380 PRO A O 1
ATOM 2988 N N . ILE A 1 381 ? 12.107 -1.729 -1.925 1.00 95.31 381 ILE A N 1
ATOM 2989 C CA . ILE A 1 381 ? 11.113 -0.696 -2.226 1.00 95.31 381 ILE A CA 1
ATOM 2990 C C . ILE A 1 381 ? 11.738 0.669 -1.941 1.00 95.31 381 ILE A C 1
ATOM 2992 O O . ILE A 1 381 ? 12.568 0.805 -1.042 1.00 95.31 381 ILE A O 1
ATOM 2996 N N . GLY A 1 382 ? 11.389 1.693 -2.708 1.00 93.88 382 GLY A N 1
ATOM 2997 C CA . GLY A 1 382 ? 11.859 3.049 -2.436 1.00 93.88 382 GLY A CA 1
ATOM 2998 C C . GLY A 1 382 ? 10.769 4.088 -2.586 1.00 93.88 382 GLY A C 1
ATOM 2999 O O . GLY A 1 382 ? 9.675 3.785 -3.038 1.00 93.88 382 GLY A O 1
ATOM 3000 N N . GLY A 1 383 ? 11.057 5.318 -2.190 1.00 92.25 383 GLY A N 1
ATOM 3001 C CA . GLY A 1 383 ? 10.100 6.416 -2.279 1.00 92.25 383 GLY A CA 1
ATOM 3002 C C . GLY A 1 383 ? 10.780 7.776 -2.233 1.00 92.25 383 GLY A C 1
ATOM 3003 O O . GLY A 1 383 ? 11.997 7.868 -2.054 1.00 92.25 383 GLY A O 1
ATOM 3004 N N . GLY A 1 384 ? 9.983 8.828 -2.400 1.00 89.69 384 GLY A N 1
ATOM 3005 C CA . GLY A 1 384 ? 10.409 10.219 -2.252 1.00 89.69 384 GLY A CA 1
ATOM 3006 C C . GLY A 1 384 ? 10.023 11.108 -3.429 1.00 89.69 384 GLY A C 1
ATOM 3007 O O . GLY A 1 384 ? 10.355 10.841 -4.587 1.00 89.69 384 GLY A O 1
ATOM 3008 N N . GLN A 1 385 ? 9.368 12.228 -3.136 1.00 84.50 385 GLN A N 1
ATOM 3009 C CA . GLN A 1 385 ? 8.909 13.173 -4.151 1.00 84.50 385 GLN A CA 1
ATOM 3010 C C . GLN A 1 385 ? 10.026 13.656 -5.087 1.00 84.50 385 GLN A C 1
ATOM 3012 O O . GLN A 1 385 ? 9.795 13.801 -6.294 1.00 84.50 385 GLN A O 1
ATOM 3017 N N . SER A 1 386 ? 11.237 13.891 -4.566 1.00 83.81 386 SER A N 1
ATOM 3018 C CA . SER A 1 386 ? 12.364 14.407 -5.358 1.00 83.81 386 SER A CA 1
ATOM 3019 C C . SER A 1 386 ? 12.759 13.471 -6.503 1.00 83.81 386 SER A C 1
ATOM 3021 O O . SER A 1 386 ? 13.178 13.943 -7.559 1.00 83.81 386 SER A O 1
ATOM 3023 N N . VAL A 1 387 ? 12.594 12.155 -6.325 1.00 86.06 387 VAL A N 1
ATOM 3024 C CA . VAL A 1 387 ? 12.865 11.164 -7.378 1.00 86.06 387 VAL A CA 1
ATOM 3025 C C . VAL A 1 387 ? 11.631 10.899 -8.225 1.00 86.06 387 VAL A C 1
ATOM 3027 O O . VAL A 1 387 ? 11.735 10.741 -9.436 1.00 86.06 387 VAL A O 1
ATOM 3030 N N . THR A 1 388 ? 10.451 10.925 -7.616 1.00 84.06 388 THR A N 1
ATOM 3031 C CA . THR A 1 388 ? 9.184 10.630 -8.281 1.00 84.06 388 THR A CA 1
ATOM 3032 C C . THR A 1 388 ? 8.768 11.702 -9.295 1.00 84.06 388 THR A C 1
ATOM 3034 O O . THR A 1 388 ? 8.142 11.379 -10.309 1.00 84.06 388 THR A O 1
ATOM 3037 N N . SER A 1 389 ? 9.146 12.963 -9.068 1.00 81.81 389 SER A N 1
ATOM 3038 C CA . SER A 1 389 ? 8.744 14.105 -9.905 1.00 81.81 389 SER A CA 1
ATOM 3039 C C . SER A 1 389 ? 9.332 14.083 -11.320 1.00 81.81 389 SER A C 1
ATOM 3041 O O . SER A 1 389 ? 8.720 14.616 -12.240 1.00 81.81 389 SER A O 1
ATOM 3043 N N . ASN A 1 390 ? 10.496 13.456 -11.521 1.00 83.06 390 ASN A N 1
ATOM 3044 C CA . ASN A 1 390 ? 11.163 13.382 -12.820 1.00 83.06 390 ASN A CA 1
ATOM 3045 C C . ASN A 1 390 ? 11.409 11.917 -13.204 1.00 83.06 390 ASN A C 1
ATOM 3047 O O . ASN A 1 390 ? 12.067 11.181 -12.472 1.00 83.06 390 ASN A O 1
ATOM 3051 N N . ALA A 1 391 ? 10.909 11.497 -14.370 1.00 82.69 391 ALA A N 1
ATOM 3052 C CA . ALA A 1 391 ? 11.050 10.125 -14.855 1.00 82.69 391 ALA A CA 1
ATOM 3053 C C . ALA A 1 391 ? 12.511 9.676 -15.010 1.00 82.69 391 ALA A C 1
ATOM 3055 O O . ALA A 1 391 ? 12.840 8.549 -14.647 1.00 82.69 391 ALA A O 1
ATOM 3056 N N . PHE A 1 392 ? 13.396 10.563 -15.468 1.00 83.62 392 PHE A N 1
ATOM 3057 C CA . PHE A 1 392 ? 14.820 10.263 -15.615 1.00 83.62 392 PHE A CA 1
ATOM 3058 C C . PHE A 1 392 ? 15.500 10.056 -14.257 1.00 83.62 392 PHE A C 1
ATOM 3060 O O . PHE A 1 392 ? 16.233 9.087 -14.055 1.00 83.62 392 PHE A O 1
ATOM 3067 N N . THR A 1 393 ? 15.210 10.934 -13.293 1.00 86.62 393 THR A N 1
ATOM 3068 C CA . THR A 1 393 ? 15.705 10.807 -11.916 1.00 86.62 393 THR A CA 1
ATOM 3069 C C . THR A 1 393 ? 15.187 9.526 -11.267 1.00 86.62 393 THR A C 1
ATOM 3071 O O . THR A 1 393 ? 15.968 8.798 -10.658 1.00 86.62 393 THR A O 1
ATOM 3074 N N . ARG A 1 394 ? 13.900 9.202 -11.453 1.00 88.75 394 ARG A N 1
ATOM 3075 C CA . ARG A 1 394 ? 13.285 7.955 -10.980 1.00 88.75 394 ARG A CA 1
ATOM 3076 C C . ARG A 1 394 ? 13.968 6.726 -11.574 1.00 88.75 394 ARG A C 1
ATOM 3078 O O . ARG A 1 394 ? 14.283 5.794 -10.842 1.00 88.75 394 ARG A O 1
ATOM 3085 N N . GLN A 1 395 ? 14.240 6.720 -12.877 1.00 86.19 395 GLN A N 1
ATOM 3086 C CA . GLN A 1 395 ? 14.925 5.607 -13.538 1.00 86.19 395 GLN A CA 1
ATOM 3087 C C . GLN A 1 395 ? 16.347 5.414 -12.995 1.00 86.19 395 GLN A C 1
ATOM 3089 O O . GLN A 1 395 ? 16.746 4.290 -12.703 1.00 86.19 395 GLN A O 1
ATOM 3094 N N . LYS A 1 396 ? 17.100 6.503 -12.796 1.00 88.31 396 LYS A N 1
ATOM 3095 C CA . LYS A 1 396 ? 18.435 6.435 -12.183 1.00 88.31 396 LYS A CA 1
ATOM 3096 C C . LYS A 1 396 ? 18.381 5.919 -10.744 1.00 88.31 396 LYS A C 1
ATOM 3098 O O . LYS A 1 396 ? 19.134 5.014 -10.402 1.00 88.31 396 LYS A O 1
ATOM 3103 N N . PHE A 1 397 ? 17.454 6.430 -9.937 1.00 90.12 397 PHE A N 1
ATOM 3104 C CA . PHE A 1 397 ? 17.264 6.013 -8.547 1.00 90.12 397 PHE A CA 1
ATOM 3105 C C . PHE A 1 397 ? 16.890 4.528 -8.431 1.00 90.12 397 PHE A C 1
ATOM 3107 O O . PHE A 1 397 ? 17.511 3.772 -7.686 1.00 90.12 397 PHE A O 1
ATOM 3114 N N . THR A 1 398 ? 15.904 4.088 -9.214 1.00 90.12 398 THR A N 1
ATOM 3115 C CA . THR A 1 398 ? 15.457 2.687 -9.234 1.00 90.12 398 THR A CA 1
ATOM 3116 C C . THR A 1 398 ? 16.547 1.740 -9.728 1.00 90.12 398 THR A C 1
ATOM 3118 O O . THR A 1 398 ? 16.664 0.642 -9.191 1.00 90.12 398 THR A O 1
ATOM 3121 N N . ALA A 1 399 ? 17.390 2.158 -10.679 1.00 88.44 399 ALA A N 1
ATOM 3122 C CA . ALA A 1 399 ? 18.534 1.373 -11.135 1.00 88.44 399 ALA A CA 1
ATOM 3123 C C . ALA A 1 399 ? 19.650 1.283 -10.078 1.00 88.44 399 ALA A C 1
ATOM 3125 O O . ALA A 1 399 ? 20.147 0.188 -9.807 1.00 88.44 399 ALA A O 1
ATOM 3126 N N . GLU A 1 400 ? 20.019 2.405 -9.450 1.00 88.38 400 GLU A N 1
ATOM 3127 C CA . GLU A 1 400 ? 21.074 2.465 -8.427 1.00 88.38 400 GLU A CA 1
ATOM 3128 C C . GLU A 1 400 ? 20.731 1.597 -7.212 1.00 88.38 400 GLU A C 1
ATOM 3130 O O . GLU A 1 400 ? 21.533 0.765 -6.777 1.00 88.38 400 GLU A O 1
ATOM 3135 N N . TYR A 1 401 ? 19.496 1.718 -6.724 1.00 89.50 401 TYR A N 1
ATOM 3136 C CA . TYR A 1 401 ? 18.988 0.947 -5.593 1.00 89.50 401 TYR A CA 1
ATOM 3137 C C . TYR A 1 401 ? 18.198 -0.294 -6.019 1.00 89.50 401 TYR A C 1
ATOM 3139 O O . TYR A 1 401 ? 17.489 -0.857 -5.193 1.00 89.50 401 TYR A O 1
ATOM 3147 N N . LYS A 1 402 ? 18.324 -0.760 -7.272 1.00 89.81 402 LYS A N 1
ATOM 3148 C CA . LYS A 1 402 ? 17.696 -1.989 -7.818 1.00 89.81 402 LYS A CA 1
ATOM 3149 C C . LYS A 1 402 ? 16.256 -2.232 -7.332 1.00 89.81 402 LYS A C 1
ATOM 3151 O O . LYS A 1 402 ? 15.911 -3.353 -6.957 1.00 89.81 402 LYS A O 1
ATOM 3156 N N . LEU A 1 403 ? 15.458 -1.169 -7.282 1.00 92.19 403 LEU A N 1
ATOM 3157 C CA . LEU A 1 403 ? 14.116 -1.174 -6.705 1.00 92.19 403 LEU A CA 1
ATOM 3158 C C . LEU A 1 403 ? 13.162 -1.995 -7.573 1.00 92.19 403 LEU A C 1
ATOM 3160 O O . LEU A 1 403 ? 13.254 -1.948 -8.796 1.00 92.19 403 LEU A O 1
ATOM 3164 N N . LEU A 1 404 ? 12.239 -2.722 -6.940 1.00 93.25 404 LEU A N 1
ATOM 3165 C CA . LEU A 1 404 ? 11.145 -3.424 -7.631 1.00 93.25 404 LEU A CA 1
ATOM 3166 C C . LEU A 1 404 ? 9.824 -2.659 -7.554 1.00 93.25 404 LEU A C 1
ATOM 3168 O O . LEU A 1 404 ? 8.973 -2.792 -8.432 1.00 93.25 404 LEU A O 1
ATOM 3172 N N . ALA A 1 405 ? 9.658 -1.852 -6.510 1.00 94.94 405 ALA A N 1
ATOM 3173 C CA . ALA A 1 405 ? 8.524 -0.962 -6.365 1.00 94.94 405 ALA A CA 1
ATOM 3174 C C . ALA A 1 405 ? 8.957 0.399 -5.835 1.00 94.94 405 ALA A C 1
ATOM 3176 O O . ALA A 1 405 ? 9.955 0.547 -5.124 1.00 94.94 405 ALA A O 1
ATOM 3177 N N . MET A 1 406 ? 8.143 1.376 -6.182 1.00 94.06 406 MET A N 1
ATOM 3178 C CA . MET A 1 406 ? 8.147 2.720 -5.664 1.00 94.06 406 MET A CA 1
ATOM 3179 C C . MET A 1 406 ? 6.898 2.926 -4.819 1.00 94.06 406 MET A C 1
ATOM 3181 O O . MET A 1 406 ? 5.850 2.322 -5.044 1.00 94.06 406 MET A O 1
ATOM 3185 N N . ASP A 1 407 ? 7.028 3.800 -3.848 1.00 91.44 407 ASP A N 1
ATOM 3186 C CA . ASP A 1 407 ? 6.007 4.118 -2.878 1.00 91.44 407 ASP A CA 1
ATOM 3187 C C . ASP A 1 407 ? 5.919 5.631 -2.706 1.00 91.44 407 ASP A C 1
ATOM 3189 O O . ASP A 1 407 ? 6.826 6.381 -3.090 1.00 91.44 407 ASP A O 1
ATOM 3193 N N . SER A 1 408 ? 4.827 6.057 -2.093 1.00 84.12 408 SER A N 1
ATOM 3194 C CA . SER A 1 408 ? 4.602 7.438 -1.700 1.00 84.12 408 SER A CA 1
ATOM 3195 C C . SER A 1 408 ? 5.380 7.794 -0.415 1.00 84.12 408 SER A C 1
ATOM 3197 O O . SER A 1 408 ? 6.426 7.217 -0.097 1.00 84.12 408 SER A O 1
ATOM 3199 N N . GLU A 1 409 ? 4.909 8.799 0.318 1.00 84.12 409 GLU A N 1
ATOM 3200 C CA . GLU A 1 409 ? 5.649 9.540 1.348 1.00 84.12 409 GLU A CA 1
ATOM 3201 C C . GLU A 1 409 ? 5.693 8.838 2.721 1.00 84.12 409 GLU A C 1
ATOM 3203 O O . GLU A 1 409 ? 5.200 9.358 3.720 1.00 84.12 409 GLU A O 1
ATOM 3208 N N . PHE A 1 410 ? 6.295 7.646 2.793 1.00 88.50 410 PHE A N 1
ATOM 3209 C CA . PHE A 1 410 ? 6.331 6.817 4.011 1.00 88.50 410 PHE A CA 1
ATOM 3210 C C . PHE A 1 410 ? 7.559 7.027 4.926 1.00 88.50 410 PHE A C 1
ATOM 3212 O O . PHE A 1 410 ? 7.701 6.298 5.909 1.00 88.50 410 PHE A O 1
ATOM 3219 N N . ASP A 1 411 ? 8.425 8.019 4.679 1.00 91.62 411 ASP A N 1
ATOM 3220 C CA . ASP A 1 411 ? 9.635 8.284 5.494 1.00 91.62 411 ASP A CA 1
ATOM 3221 C C . ASP A 1 411 ? 9.322 8.409 6.993 1.00 91.62 411 ASP A C 1
ATOM 3223 O O . ASP A 1 411 ? 9.935 7.739 7.826 1.00 91.62 411 ASP A O 1
ATOM 3227 N N . SER A 1 412 ? 8.311 9.210 7.350 1.00 91.31 412 SER A N 1
ATOM 3228 C CA . SER A 1 412 ? 7.925 9.398 8.753 1.00 91.31 412 SER A CA 1
ATOM 3229 C C . SER A 1 412 ? 7.293 8.160 9.366 1.00 91.31 412 SER A C 1
ATOM 3231 O O . SER A 1 412 ? 7.522 7.886 10.541 1.00 91.31 412 SER A O 1
ATOM 3233 N N . VAL A 1 413 ? 6.553 7.375 8.581 1.00 93.38 413 VAL A N 1
ATOM 3234 C CA . VAL A 1 413 ? 5.978 6.102 9.029 1.00 93.38 413 VAL A CA 1
ATOM 3235 C C . VAL A 1 413 ? 7.104 5.138 9.393 1.00 93.38 413 VAL A C 1
ATOM 3237 O O . VAL A 1 413 ? 7.111 4.595 10.497 1.00 93.38 413 VAL A O 1
ATOM 3240 N N . MET A 1 414 ? 8.104 4.984 8.520 1.00 93.50 414 MET A N 1
ATOM 3241 C CA . MET A 1 414 ? 9.257 4.112 8.778 1.00 93.50 414 MET A CA 1
ATOM 3242 C C . MET A 1 414 ? 10.126 4.630 9.926 1.00 93.50 414 MET A C 1
ATOM 3244 O O . MET A 1 414 ? 10.549 3.852 10.784 1.00 93.50 414 MET A O 1
ATOM 3248 N N . GLY A 1 415 ? 10.342 5.947 9.988 1.00 92.31 415 GLY A N 1
ATOM 3249 C CA . GLY A 1 415 ? 11.025 6.612 11.094 1.00 92.31 415 GLY A CA 1
ATOM 3250 C C . GLY A 1 415 ? 10.352 6.342 12.437 1.00 92.31 415 GLY A C 1
ATOM 3251 O O . GLY A 1 415 ? 11.027 5.968 13.396 1.00 92.31 415 GLY A O 1
ATOM 3252 N N . SER A 1 416 ? 9.025 6.447 12.501 1.00 93.06 416 SER A N 1
ATOM 3253 C CA . SER A 1 416 ? 8.255 6.154 13.710 1.00 93.06 416 SER A CA 1
ATOM 3254 C C . SER A 1 416 ? 8.236 4.668 14.061 1.00 93.06 416 SER A C 1
ATOM 3256 O O . SER A 1 416 ? 8.321 4.346 15.245 1.00 93.06 416 SER A O 1
ATOM 3258 N N . LEU A 1 417 ? 8.184 3.753 13.087 1.00 92.69 417 LEU A N 1
ATOM 3259 C CA . LEU A 1 417 ? 8.290 2.311 13.354 1.00 92.69 417 LEU A CA 1
ATOM 3260 C C . LEU A 1 417 ? 9.640 1.956 13.986 1.00 92.69 417 LEU A C 1
ATOM 3262 O O . LEU A 1 417 ? 9.685 1.282 15.017 1.00 92.69 417 LEU A O 1
ATOM 3266 N N . MET A 1 418 ? 10.736 2.461 13.413 1.00 89.88 418 MET A N 1
ATOM 3267 C CA . MET A 1 418 ? 12.075 2.247 13.965 1.00 89.88 418 MET A CA 1
ATOM 3268 C C . MET A 1 418 ? 12.262 2.933 15.322 1.00 89.88 418 MET A C 1
ATOM 3270 O O . MET A 1 418 ? 12.842 2.336 16.228 1.00 89.88 418 MET A O 1
ATOM 3274 N N . GLY A 1 419 ? 11.753 4.158 15.483 1.00 88.62 419 GLY A N 1
ATOM 3275 C CA . GLY A 1 419 ? 11.853 4.923 16.728 1.00 88.62 419 GLY A CA 1
ATOM 3276 C C . GLY A 1 419 ? 11.103 4.291 17.903 1.00 88.62 419 GLY A C 1
ATOM 3277 O O . GLY A 1 419 ? 11.551 4.399 19.039 1.00 88.62 419 GLY A O 1
ATOM 3278 N N . ASN A 1 420 ? 10.009 3.573 17.635 1.00 89.19 420 ASN A N 1
ATOM 3279 C CA . ASN A 1 420 ? 9.258 2.814 18.642 1.00 89.19 420 ASN A CA 1
ATOM 3280 C C . ASN A 1 420 ? 9.780 1.372 18.825 1.00 89.19 420 ASN A C 1
ATOM 3282 O O . ASN A 1 420 ? 9.080 0.532 19.380 1.00 89.19 420 ASN A O 1
ATOM 3286 N N . TYR A 1 421 ? 10.999 1.071 18.360 1.00 82.75 421 TYR A N 1
ATOM 3287 C CA . TYR A 1 421 ? 11.650 -0.238 18.490 1.00 82.75 421 TYR A CA 1
ATOM 3288 C C . TYR A 1 421 ? 10.858 -1.420 17.899 1.00 82.75 421 TYR A C 1
ATOM 3290 O O . TYR A 1 421 ? 11.062 -2.564 18.302 1.00 82.75 421 TYR A O 1
ATOM 3298 N N . CYS A 1 422 ? 10.021 -1.191 16.883 1.00 86.06 422 CYS A N 1
ATOM 3299 C CA . CYS A 1 422 ? 9.421 -2.290 16.133 1.00 86.06 422 CYS A CA 1
ATOM 3300 C C . CYS A 1 422 ? 10.508 -2.990 15.298 1.00 86.06 422 CYS A C 1
ATOM 3302 O O . CYS A 1 422 ? 11.195 -2.369 14.481 1.00 86.06 422 CYS A O 1
ATOM 3304 N N . HIS A 1 423 ? 10.727 -4.280 15.551 1.00 85.12 423 HIS A N 1
ATOM 3305 C CA . HIS A 1 423 ? 11.849 -5.037 14.982 1.00 85.12 423 HIS A CA 1
ATOM 3306 C C . HIS A 1 423 ? 11.462 -5.959 13.828 1.00 85.12 423 HIS A C 1
ATOM 3308 O O . HIS A 1 423 ? 12.348 -6.342 13.058 1.00 85.12 423 HIS A O 1
ATOM 3314 N N . SER A 1 424 ? 10.167 -6.240 13.672 1.00 92.31 424 SER A N 1
ATOM 3315 C CA . SER A 1 424 ? 9.625 -7.026 12.574 1.00 92.31 424 SER A CA 1
ATOM 3316 C C . SER A 1 424 ? 8.583 -6.219 11.809 1.00 92.31 424 SER A C 1
ATOM 3318 O O . SER A 1 424 ? 7.486 -5.951 12.297 1.00 92.31 424 SER A O 1
ATOM 3320 N N . TYR A 1 425 ? 8.931 -5.812 10.593 1.00 94.25 425 TYR A N 1
ATOM 3321 C CA . TYR A 1 425 ? 7.988 -5.158 9.700 1.00 94.25 425 TYR A CA 1
ATOM 3322 C C . TYR A 1 425 ? 8.247 -5.519 8.242 1.00 94.25 425 TYR A C 1
ATOM 3324 O O . TYR A 1 425 ? 9.374 -5.831 7.850 1.00 94.25 425 TYR A O 1
ATOM 3332 N N . ALA A 1 426 ? 7.191 -5.467 7.436 1.00 95.25 426 ALA A N 1
ATOM 3333 C CA . ALA A 1 426 ? 7.250 -5.669 5.996 1.00 95.25 426 ALA A CA 1
ATOM 3334 C C . ALA A 1 426 ? 6.356 -4.657 5.278 1.00 95.25 426 ALA A C 1
ATOM 3336 O O . ALA A 1 426 ? 5.240 -4.365 5.702 1.00 95.25 426 ALA A O 1
ATOM 3337 N N . ILE A 1 427 ? 6.844 -4.130 4.163 1.00 96.25 427 ILE A N 1
ATOM 3338 C CA . ILE A 1 427 ? 6.087 -3.246 3.283 1.00 96.25 427 ILE A CA 1
ATOM 3339 C C . ILE A 1 427 ? 5.555 -4.104 2.147 1.00 96.25 427 ILE A C 1
ATOM 3341 O O . ILE A 1 427 ? 6.318 -4.827 1.505 1.00 96.25 427 ILE A O 1
ATOM 3345 N N . VAL A 1 428 ? 4.251 -4.041 1.914 1.00 97.25 428 VAL A N 1
ATOM 3346 C CA . VAL A 1 428 ? 3.575 -4.815 0.876 1.00 97.25 428 VAL A CA 1
ATOM 3347 C C . VAL A 1 428 ? 2.837 -3.842 -0.026 1.00 97.25 428 VAL A C 1
ATOM 3349 O O . VAL A 1 428 ? 1.891 -3.176 0.401 1.00 97.25 428 VAL A O 1
ATOM 3352 N N . ARG A 1 429 ? 3.291 -3.749 -1.276 1.00 96.69 429 ARG A N 1
ATOM 3353 C CA . ARG A 1 429 ? 2.742 -2.833 -2.274 1.00 96.69 429 ARG A CA 1
ATOM 3354 C C . ARG A 1 429 ? 2.099 -3.598 -3.412 1.00 96.69 429 ARG A C 1
ATOM 3356 O O . ARG A 1 429 ? 2.761 -4.353 -4.117 1.00 96.69 429 ARG A O 1
ATOM 3363 N N . GLY A 1 430 ? 0.802 -3.391 -3.588 1.00 96.50 430 GLY A N 1
ATOM 3364 C CA . GLY A 1 430 ? 0.088 -3.808 -4.783 1.00 96.50 430 GLY A CA 1
ATOM 3365 C C . GLY A 1 430 ? 0.363 -2.818 -5.898 1.00 96.50 430 GLY A C 1
ATOM 3366 O O . GLY A 1 430 ? 0.221 -1.612 -5.710 1.00 96.50 430 GLY A O 1
ATOM 3367 N N . ILE A 1 431 ? 0.747 -3.303 -7.067 1.00 96.00 431 ILE A N 1
ATOM 3368 C CA . ILE A 1 431 ? 1.177 -2.436 -8.154 1.00 96.00 431 ILE A CA 1
ATOM 3369 C C . ILE A 1 431 ? -0.031 -1.879 -8.898 1.00 96.00 431 ILE A C 1
ATOM 3371 O O . ILE A 1 431 ? -0.808 -2.624 -9.496 1.00 96.00 431 ILE A O 1
ATOM 3375 N N . SER A 1 432 ? -0.176 -0.557 -8.846 1.00 93.81 432 SER A N 1
ATOM 3376 C CA . SER A 1 432 ? -1.299 0.177 -9.438 1.00 93.81 432 SER A CA 1
ATOM 3377 C C . SER A 1 432 ? -0.882 1.111 -10.569 1.00 93.81 432 SER A C 1
ATOM 3379 O O . SER A 1 432 ? -1.674 1.351 -11.474 1.00 93.81 432 SER A O 1
ATOM 3381 N N . ASP A 1 433 ? 0.355 1.609 -10.561 1.00 91.31 433 ASP A N 1
ATOM 3382 C CA . ASP A 1 433 ? 0.933 2.435 -11.623 1.00 91.31 433 ASP A CA 1
ATOM 3383 C C . ASP A 1 433 ? 2.429 2.111 -11.821 1.00 91.31 433 ASP A C 1
ATOM 3385 O O . ASP A 1 433 ? 2.941 1.155 -11.243 1.00 91.31 433 ASP A O 1
ATOM 3389 N N . TYR A 1 434 ? 3.136 2.890 -12.647 1.00 90.25 434 TYR A N 1
ATOM 3390 C CA . TYR A 1 434 ? 4.589 2.791 -12.881 1.00 90.25 434 TYR A CA 1
ATOM 3391 C C . TYR A 1 434 ? 5.366 4.005 -12.334 1.00 90.25 434 TYR A C 1
ATOM 3393 O O . TYR A 1 434 ? 6.409 4.409 -12.864 1.00 90.25 434 TYR A O 1
ATOM 3401 N N . LYS A 1 435 ? 4.822 4.647 -11.295 1.00 87.69 435 LYS A N 1
ATOM 3402 C CA . LYS A 1 435 ? 5.366 5.858 -10.681 1.00 87.69 435 LYS A CA 1
ATOM 3403 C C . LYS A 1 435 ? 5.636 5.642 -9.195 1.00 87.69 435 LYS A C 1
ATOM 3405 O O . LYS A 1 435 ? 6.794 5.468 -8.838 1.00 87.69 435 LYS A O 1
ATOM 3410 N N . ASP A 1 436 ? 4.606 5.688 -8.362 1.00 84.75 436 ASP A N 1
ATOM 3411 C CA . ASP A 1 436 ? 4.682 5.626 -6.894 1.00 84.75 436 ASP A CA 1
ATOM 3412 C C . ASP A 1 436 ? 3.374 5.144 -6.235 1.00 84.75 436 ASP A C 1
ATOM 3414 O O . ASP A 1 436 ? 3.292 5.091 -5.012 1.00 84.75 436 ASP A O 1
ATOM 3418 N N . GLY A 1 437 ? 2.353 4.782 -7.017 1.00 80.56 437 GLY A N 1
ATOM 3419 C CA . GLY A 1 437 ? 1.028 4.388 -6.532 1.00 80.56 437 GLY A CA 1
ATOM 3420 C C . GLY A 1 437 ? 0.098 5.556 -6.198 1.00 80.56 437 GLY A C 1
ATOM 3421 O O . GLY A 1 437 ? -1.028 5.323 -5.755 1.00 80.56 437 GLY A O 1
ATOM 3422 N N . SER A 1 438 ? 0.540 6.806 -6.401 1.00 82.00 438 SER A N 1
ATOM 3423 C CA . SER A 1 438 ? -0.266 8.005 -6.125 1.00 82.00 438 SER A CA 1
ATOM 3424 C C . SER A 1 438 ? -1.285 8.314 -7.225 1.00 82.00 438 SER A C 1
ATOM 3426 O O . SER A 1 438 ? -2.199 9.120 -7.019 1.00 82.00 438 SER A O 1
ATOM 3428 N N . VAL A 1 439 ? -1.151 7.702 -8.408 1.00 83.12 439 VAL A N 1
ATOM 3429 C CA . VAL A 1 439 ? -2.060 7.958 -9.526 1.00 83.12 439 VAL A CA 1
ATOM 3430 C C . VAL A 1 439 ? -3.384 7.247 -9.272 1.00 83.12 439 VAL A C 1
ATOM 3432 O O . VAL A 1 439 ? -3.481 6.024 -9.357 1.00 83.12 439 VAL A O 1
ATOM 3435 N N . LYS A 1 440 ? -4.441 8.026 -9.029 1.00 81.00 440 LYS A N 1
ATOM 3436 C CA . LYS A 1 440 ? -5.798 7.486 -8.903 1.00 81.00 440 LYS A CA 1
ATOM 3437 C C . LYS A 1 440 ? -6.235 6.864 -10.220 1.00 81.00 440 LYS A C 1
ATOM 3439 O O . LYS A 1 440 ? -6.430 7.552 -11.222 1.00 81.00 440 LYS A O 1
ATOM 3444 N N . ASN A 1 441 ? -6.383 5.549 -10.213 1.00 84.44 441 ASN A N 1
ATOM 3445 C CA . ASN A 1 441 ? -6.752 4.776 -11.382 1.00 84.44 441 ASN A CA 1
ATOM 3446 C C . ASN A 1 441 ? -7.607 3.564 -10.985 1.00 84.44 441 ASN A C 1
ATOM 3448 O O . ASN A 1 441 ? -7.803 3.266 -9.808 1.00 84.44 441 ASN A O 1
ATOM 3452 N N . LYS A 1 442 ? -8.119 2.854 -11.993 1.00 89.56 442 LYS A N 1
ATOM 3453 C CA . LYS A 1 442 ? -8.943 1.652 -11.789 1.00 89.56 442 LYS A CA 1
ATOM 3454 C C . LYS A 1 442 ? -8.154 0.474 -11.204 1.00 89.56 442 LYS A C 1
ATOM 3456 O O . LYS A 1 442 ? -8.759 -0.456 -10.691 1.00 89.56 442 LYS A O 1
ATOM 3461 N N . TRP A 1 443 ? -6.823 0.503 -11.281 1.00 91.25 443 TRP A N 1
ATOM 3462 C CA . TRP A 1 443 ? -5.957 -0.544 -10.743 1.00 91.25 443 TRP A CA 1
ATOM 3463 C C . TRP A 1 443 ? -5.750 -0.422 -9.239 1.00 91.25 443 TRP A C 1
ATOM 3465 O O . TRP A 1 443 ? -5.536 -1.444 -8.598 1.00 91.25 443 TRP A O 1
ATOM 3475 N N . GLN A 1 444 ? -5.841 0.781 -8.668 1.00 91.81 444 GLN A N 1
ATOM 3476 C CA . GLN A 1 444 ? -5.566 1.021 -7.253 1.00 91.81 444 GLN A CA 1
ATOM 3477 C C . GLN A 1 444 ? -6.407 0.127 -6.323 1.00 91.81 444 GLN A C 1
ATOM 3479 O O . GLN A 1 444 ? -5.798 -0.574 -5.517 1.00 91.81 444 GLN A O 1
ATOM 3484 N N . PRO A 1 445 ? -7.749 0.021 -6.456 1.00 92.31 445 PRO A N 1
ATOM 3485 C CA . PRO A 1 445 ? -8.537 -0.857 -5.587 1.00 92.31 445 PRO A CA 1
ATOM 3486 C C . PRO A 1 445 ? -8.136 -2.334 -5.715 1.00 92.31 445 PRO A C 1
ATOM 3488 O O . PRO A 1 445 ? -7.884 -2.992 -4.705 1.00 92.31 445 PRO A O 1
ATOM 3491 N N . TYR A 1 446 ? -8.008 -2.853 -6.944 1.00 93.31 446 TYR A N 1
ATOM 3492 C CA . TYR A 1 446 ? -7.578 -4.237 -7.182 1.00 93.31 446 TYR A CA 1
ATOM 3493 C C . TYR A 1 446 ? -6.187 -4.514 -6.599 1.00 93.31 446 TYR A C 1
ATOM 3495 O O . TYR A 1 446 ? -5.980 -5.521 -5.925 1.00 93.31 446 TYR A O 1
ATOM 3503 N N . ALA A 1 447 ? -5.238 -3.606 -6.823 1.00 94.62 447 ALA A N 1
ATOM 3504 C CA . ALA A 1 447 ? -3.874 -3.705 -6.331 1.00 94.62 447 ALA A CA 1
ATOM 3505 C C . ALA A 1 447 ? -3.831 -3.722 -4.796 1.00 94.62 447 ALA A C 1
ATOM 3507 O O . ALA A 1 447 ? -3.166 -4.575 -4.205 1.00 94.62 447 ALA A O 1
ATOM 3508 N N . SER A 1 448 ? -4.595 -2.848 -4.140 1.00 94.88 448 SER A N 1
ATOM 3509 C CA . SER A 1 448 ? -4.747 -2.843 -2.685 1.00 94.88 448 SER A CA 1
ATOM 3510 C C . SER A 1 448 ? -5.310 -4.165 -2.156 1.00 94.88 448 SER A C 1
ATOM 3512 O O . SER A 1 448 ? -4.806 -4.699 -1.166 1.00 94.88 448 SER A O 1
ATOM 3514 N N . LEU A 1 449 ? -6.317 -4.732 -2.828 1.00 95.06 449 LEU A N 1
ATOM 3515 C CA . LEU A 1 449 ? -6.895 -6.025 -2.454 1.00 95.06 449 LEU A CA 1
ATOM 3516 C C . LEU A 1 449 ? -5.918 -7.183 -2.654 1.00 95.06 449 LEU A C 1
ATOM 3518 O O . LEU A 1 449 ? -5.832 -8.077 -1.808 1.00 95.06 449 LEU A O 1
ATOM 3522 N N . ALA A 1 450 ? -5.148 -7.151 -3.738 1.00 95.56 450 ALA A N 1
ATOM 3523 C CA . ALA A 1 450 ? -4.094 -8.115 -3.998 1.00 95.56 450 ALA A CA 1
ATOM 3524 C C . ALA A 1 450 ? -3.014 -8.073 -2.908 1.00 95.56 450 ALA A C 1
ATOM 3526 O O . ALA A 1 450 ? -2.664 -9.118 -2.356 1.00 95.56 450 ALA A O 1
ATOM 3527 N N . ALA A 1 451 ? -2.554 -6.879 -2.525 1.00 96.94 451 ALA A N 1
ATOM 3528 C CA . ALA A 1 451 ? -1.595 -6.693 -1.437 1.00 96.94 451 ALA A CA 1
ATOM 3529 C C . ALA A 1 451 ? -2.120 -7.254 -0.106 1.00 96.94 451 ALA A C 1
ATOM 3531 O O . ALA A 1 451 ? -1.437 -8.040 0.553 1.00 96.94 451 ALA A O 1
ATOM 3532 N N . ALA A 1 452 ? -3.362 -6.925 0.254 1.00 96.50 452 ALA A N 1
ATOM 3533 C CA . ALA A 1 452 ? -3.990 -7.419 1.476 1.00 96.50 452 ALA A CA 1
ATOM 3534 C C . ALA A 1 452 ? -4.172 -8.953 1.467 1.00 96.50 452 ALA A C 1
ATOM 3536 O O . ALA A 1 452 ? -3.981 -9.617 2.488 1.00 96.50 452 ALA A O 1
ATOM 3537 N N . SER A 1 453 ? -4.470 -9.538 0.303 1.00 95.62 453 SER A N 1
ATOM 3538 C CA . SER A 1 453 ? -4.593 -10.994 0.131 1.00 95.62 453 SER A CA 1
ATOM 3539 C C . SER A 1 453 ? -3.251 -11.710 0.298 1.00 95.62 453 SER A C 1
ATOM 3541 O O . SER A 1 453 ? -3.192 -12.789 0.890 1.00 95.62 453 SER A O 1
ATOM 3543 N N . VAL A 1 454 ? -2.158 -11.093 -0.164 1.00 95.62 454 VAL A N 1
ATOM 3544 C CA . VAL A 1 454 ? -0.793 -11.588 0.069 1.00 95.62 454 VAL A CA 1
ATOM 3545 C C . VAL A 1 454 ? -0.427 -11.517 1.550 1.00 95.62 454 VAL A C 1
ATOM 3547 O O . VAL A 1 454 ? 0.138 -12.477 2.066 1.00 95.62 454 VAL A O 1
ATOM 3550 N N . ILE A 1 455 ? -0.811 -10.457 2.269 1.00 96.00 455 ILE A N 1
ATOM 3551 C CA . ILE A 1 455 ? -0.621 -10.384 3.729 1.00 96.00 455 ILE A CA 1
ATOM 3552 C C . ILE A 1 455 ? -1.354 -11.533 4.430 1.00 96.00 455 ILE A C 1
ATOM 3554 O O . ILE A 1 455 ? -0.750 -12.217 5.255 1.00 96.00 455 ILE A O 1
ATOM 3558 N N . LYS A 1 456 ? -2.615 -11.812 4.062 1.00 95.19 456 LYS A N 1
ATOM 3559 C CA . LYS A 1 456 ? -3.364 -12.959 4.610 1.00 95.19 456 LYS A CA 1
ATOM 3560 C C . LYS A 1 456 ? -2.649 -14.283 4.349 1.00 95.19 456 LYS A C 1
ATOM 3562 O O . LYS A 1 456 ? -2.577 -15.125 5.243 1.00 95.19 456 LYS A O 1
ATOM 3567 N N . ALA A 1 457 ? -2.106 -14.462 3.145 1.00 93.69 457 ALA A N 1
ATOM 3568 C CA . ALA A 1 457 ? -1.350 -15.657 2.790 1.00 93.69 457 ALA A CA 1
ATOM 3569 C C . ALA A 1 457 ? -0.065 -15.796 3.618 1.00 93.69 457 ALA A C 1
ATOM 3571 O O . ALA A 1 457 ? 0.177 -16.873 4.155 1.00 93.69 457 ALA A O 1
ATOM 3572 N N . ILE A 1 458 ? 0.708 -14.714 3.783 1.00 94.12 458 ILE A N 1
ATOM 3573 C CA . ILE A 1 458 ? 1.914 -14.690 4.626 1.00 94.12 458 ILE A CA 1
ATOM 3574 C C . ILE A 1 458 ? 1.549 -15.092 6.057 1.00 94.12 458 ILE A C 1
ATOM 3576 O O . ILE A 1 458 ? 2.102 -16.054 6.580 1.00 94.12 458 ILE A O 1
ATOM 3580 N N . LEU A 1 459 ? 0.554 -14.428 6.647 1.00 93.62 459 LEU A N 1
ATOM 3581 C CA . LEU A 1 459 ? 0.103 -14.695 8.013 1.00 93.62 459 LEU A CA 1
ATOM 3582 C C . LEU A 1 459 ? -0.400 -16.128 8.220 1.00 93.62 459 LEU A C 1
ATOM 3584 O O . LEU A 1 459 ? -0.260 -16.678 9.307 1.00 93.62 459 LEU A O 1
ATOM 3588 N N . SER A 1 460 ? -0.962 -16.753 7.186 1.00 90.88 460 SER A N 1
ATOM 3589 C CA . SER A 1 460 ? -1.481 -18.123 7.273 1.00 90.88 460 SER A CA 1
ATOM 3590 C C . SER A 1 460 ? -0.379 -19.186 7.309 1.00 90.88 460 SER A C 1
ATOM 3592 O O . SER A 1 460 ? -0.609 -20.270 7.841 1.00 90.88 460 SER A O 1
ATOM 3594 N N . ILE A 1 461 ? 0.805 -18.895 6.760 1.00 89.12 461 ILE A N 1
ATOM 3595 C CA . ILE A 1 461 ? 1.949 -19.824 6.760 1.00 89.12 461 ILE A CA 1
ATOM 3596 C C . ILE A 1 461 ? 2.971 -19.522 7.861 1.00 89.12 461 ILE A C 1
ATOM 3598 O O . ILE A 1 461 ? 3.875 -20.322 8.108 1.00 89.12 461 ILE A O 1
ATOM 3602 N N . THR A 1 462 ? 2.856 -18.369 8.516 1.00 85.00 462 THR A N 1
ATOM 3603 C CA . THR A 1 462 ? 3.725 -17.974 9.621 1.00 85.00 462 THR A CA 1
ATOM 3604 C C . THR A 1 462 ? 3.025 -18.208 10.956 1.00 85.00 462 THR A C 1
ATOM 3606 O O . THR A 1 462 ? 1.931 -17.698 11.173 1.00 85.00 462 THR A O 1
ATOM 3609 N N . ASN A 1 463 ? 3.665 -18.931 11.875 1.00 71.38 463 ASN A N 1
ATOM 3610 C CA . ASN A 1 463 ? 3.251 -18.984 13.280 1.00 71.38 463 ASN A CA 1
ATOM 3611 C C . ASN A 1 463 ? 4.014 -17.908 14.041 1.00 71.38 463 ASN A C 1
ATOM 3613 O O . ASN A 1 463 ? 5.101 -18.162 14.555 1.00 71.38 463 ASN A O 1
ATOM 3617 N N . VAL A 1 464 ? 3.455 -16.709 13.999 1.00 60.09 464 VAL A N 1
ATOM 3618 C CA . VAL A 1 464 ? 3.982 -15.499 14.617 1.00 60.09 464 VAL A CA 1
ATOM 3619 C C . VAL A 1 464 ? 3.285 -15.195 15.932 1.00 60.09 464 VAL A C 1
ATOM 3621 O O . VAL A 1 464 ? 2.040 -15.304 15.963 1.00 60.09 464 VAL A O 1
#

Secondary structure (DSSP, 8-state):
---HHHHHHHHHHHHS-GGG--SSHHHHHHHHHHIIIII-TT--------------S---------S-S-------HHHHHHHHHHHTTS-B-HHHHHHHH---HHHHHHHHHHHHHTTSEEEETTEEEE--TTEEE-SS-----GGG--SEEEEESSHHHHHHHHHH-EEEEEEEE--SSS--EEEEEEEETTEEEEEEE-S--SSSHHHHHHHHHHHHHHHHH-TT--EEEEEEEEEE---SS-TTT---TT-EEEE---TT-S-SEEEEEEEEEETTEEEEEEEEE--S--HHHHHHHHHHHHHHH-SSPPHHHHHHHHHHHHHHHH--TTS---SPPPGGG--EEEEETTTEEEEEPPPPPSSS----SPPEEEE-EEE-HHHHT-HHHHHHHHHHTT-SEEESS-HHHHHHHHHTT--EEEEEEEEEESSSS-S--THHHHHHHHHHHHHHHHHHH---

Sequence (464 aa):
MIDASAVASQFFQDLILPDQFPLDYIGFVKRLLILMHKGYKCVSKLEIELKQLEITSVKPVNQVSVEGSTLNLDISLTKLRELIESSYPNPLTIDDINKKHGWKNSDIKDNLEKLQESGIVKPVDGGYTRVVLHDKIVEQIPNIQNNRQPTVAIITAEYCEKVAVDILIENKETFVRYTTVGESNVYTIGKMGNHSVVCTKLPALGLSREATIAAGNAITRLLGTFQKVEHVFVCGAGGGVPHYTNYDKHVKLGDVVVSHCGNNQKAVYTYCKNVSNENGNLKFHCHQYSPKTFDLQIAAMKLQTEVKSIDKKPLWDTYLNEALNKIEKQKTDNESDFKRPPADSDKLQMYIGGTELIEITHPICNDKDNTLGTRIHVGPIGGGQSVTSNAFTRQKFTAEYKLLAMDSEFDSVMGSLMGNYCHSYAIVRGISDYKDGSVKNKWQPYASLAAASVIKAILSITNV

Foldseek 3Di:
DPPPLVLVLVLVCQLQVQVQHDPDPVSSVVSNVCCCVPPRVPDDDDDDDDDDDDPDPPDDPPPPPPDDDDDPQDDDLVVLLQVQQQQPPAFDALVNVCVVRVHDSVNSVVSVVVCVVLVQWDDDPRGIHGDDPQEDEDQDDPDDDPVLQFQEEEEEAGNLLLLLLLLQFPPWHKYWHDDPPDDIWIWIWGDQAPGTYIYTYQSHDDDPPNRLVSLLVRLLVVCVSRVNHQEYEHFFAFAFAASQRDQVLGDWFQAKEKFDAPVPGPASEKEFAAWDQDPNDIDTDIDGFHFQDCLLLVLLVVQQVVVVPDPDDGQLVVSLVVSLVSVVVVDSPDDAPLDDDDPVVTWDWDDHNQPDIDTGDHHDDPDPCPPPHHHYHYYHEYEYPNQLVGPVSVVVVCVVSVHRIAAYRCPSVSVSCVVSVNRHYMYMHQHHHNGTRPDDDSSRSNSSSSSSSSVSSSVNPDPD

InterPro domains:
  IPR035994 Nucleoside phosphorylase superfamily [G3DSA:3.40.50.1580] (134-464)
  IPR035994 Nucleoside phosphorylase superfamily [SSF53167] (144-461)
  IPR055121 Winged helix-turn-helix domain, arthropods/nematodes [PF22979] (73-128)